Protein AF-0000000085929440 (afdb_homodimer)

Sequence (632 aa):
MLRVGVIGVGNMGYHHARVYSELAREGKVKLVGVADANFERAREVAKQFNTKPFADYRELAKEELDAVSIAVPTSLHKQVALEFIENGVSVLVEKPIAESIENAQEIIKAAEENKVTLMVGHIERFNPSVLKLKESIQEGLLGEVVSISAKRVGPMAIRIRDVGIIIDLGVHDIDVISFLFDDRVRKVYARAGSVKHPAGVEDHALIMLGFSNGKSGIVETNWLTPHKTRTLTAVGTEGIAYLDYIKQRLVIYNDEWEREAKVNRREPLRNEIEHFIDCVTNDNTPLIPGEDGLHTLKVAIKALESAKKDEIVEVDMLRVGVIGVGNMGYHHARVYSELAREGKVKLVGVADANFERAREVAKQFNTKPFADYRELAKEELDAVSIAVPTSLHKQVALEFIENGVSVLVEKPIAESIENAQEIIKAAEENKVTLMVGHIERFNPSVLKLKESIQEGLLGEVVSISAKRVGPMAIRIRDVGIIIDLGVHDIDVISFLFDDRVRKVYARAGSVKHPAGVEDHALIMLGFSNGKSGIVETNWLTPHKTRTLTAVGTEGIAYLDYIKQRLVIYNDEWEREAKVNRREPLRNEIEHFIDCVTNDNTPLIPGEDGLHTLKVAIKALESAKKDEIVEVD

pLDDT: mean 96.48, std 5.29, range [57.84, 98.94]

Nearest PDB structures (foldseek):
  7bvk-assembly2_B  TM=9.595E-01  e=1.231E-28  Acidithiobacillus ferrooxidans ATCC 23270
  3ezy-assembly1_B  TM=8.761E-01  e=7.732E-29  Thermotoga maritima
  4hkt-assembly1_D  TM=8.642E-01  e=3.785E-27  Sinorhizobium meliloti 1021
  3dty-assembly1_D  TM=8.650E-01  e=5.818E-23  Pseudomonas syringae pv. tomato
  3gfg-assembly3_F  TM=8.567E-01  e=1.897E-21  Bacillus subtilis subsp. subtilis str. 168

Solvent-accessible surface area (backbone atoms only — not comparable to full-atom values): 31438 Å² total; per-residue (Å²): 121,50,25,30,35,34,33,22,53,55,76,68,19,39,53,52,46,50,46,44,36,54,36,27,75,69,67,64,34,39,55,62,30,31,15,15,83,53,41,67,54,15,41,54,53,13,62,76,54,71,39,38,54,26,56,42,56,71,63,56,62,72,45,86,53,50,30,35,38,39,40,56,62,46,86,45,34,44,65,56,49,49,62,37,23,78,69,53,18,20,39,38,30,36,63,55,53,31,78,41,71,67,47,28,50,51,48,44,50,45,24,59,75,47,71,35,52,46,31,33,47,62,46,64,63,38,26,44,30,51,44,50,48,43,50,39,47,74,72,43,64,25,42,61,68,47,38,36,41,33,39,46,35,14,54,64,60,87,80,67,65,95,67,30,38,51,69,71,53,41,37,58,53,56,40,45,52,30,59,64,64,69,50,62,62,34,31,27,37,21,50,54,44,54,86,76,43,88,79,63,39,36,33,32,36,44,36,40,36,32,36,68,96,72,25,36,35,38,42,40,34,32,38,49,33,66,54,77,44,44,38,37,36,39,40,12,73,48,10,31,36,45,35,33,63,86,78,35,38,33,37,38,37,32,90,85,45,79,46,70,59,91,53,75,82,61,61,22,63,52,51,43,50,52,48,50,52,48,20,62,74,66,73,46,85,50,98,36,27,44,67,54,30,44,48,34,48,48,48,40,54,40,27,52,51,7,30,74,68,66,38,75,30,76,62,109,124,51,26,28,35,33,34,22,53,55,75,69,18,38,52,51,47,51,45,45,37,54,37,27,74,69,67,64,33,38,56,62,29,32,15,15,83,53,40,69,53,16,41,53,53,13,61,75,54,72,39,39,52,27,55,42,57,70,63,56,62,71,45,87,54,50,31,34,38,39,39,56,63,44,85,46,34,45,66,55,49,47,62,38,24,76,68,53,19,20,40,38,30,37,64,56,52,31,78,42,70,68,47,28,50,51,48,44,50,46,22,60,74,49,71,33,52,46,31,34,48,62,48,65,62,37,25,43,30,50,44,49,47,43,52,38,47,74,70,43,64,24,42,61,68,47,37,37,42,34,38,46,33,13,56,65,60,88,82,67,61,89,68,30,38,51,69,70,53,41,35,59,53,55,39,43,52,29,59,65,66,70,48,62,60,38,32,25,37,21,49,54,42,55,85,75,43,88,71,64,37,35,31,32,37,44,36,42,37,31,36,69,95,72,25,34,35,37,42,39,34,31,39,50,33,66,55,78,43,47,38,39,38,40,40,13,72,48,11,31,35,44,34,33,64,84,78,35,38,34,36,40,38,32,90,84,46,81,46,71,59,91,53,74,82,61,61,23,63,53,49,43,52,52,49,50,51,49,21,64,75,67,72,46,83,51,97,36,28,45,67,55,31,45,48,34,47,49,47,40,53,40,26,53,50,6,30,74,68,66,38,73,32,75,61,110

InterPro domains:
  IPR000683 Gfo/Idh/MocA-like oxidoreductase, N-terminal [PF01408] (2-122)
  IPR036291 NAD(P)-binding domain superfamily [SSF51735] (2-150)
  IPR051450 Gfo/Idh/MocA Oxidoreductases [PTHR43377] (2-311)
  IPR053561 UDP-N-acetylglucosamine 3-dehydrogenase [NF040723] (2-308)
  IPR055170 GFO/IDH/MocA-like oxidoreductase domain [PF22725] (131-240)

Structure (mmCIF, N/CA/C/O backbone):
data_AF-0000000085929440-model_v1
#
loop_
_entity.id
_entity.type
_entity.pdbx_description
1 polymer 'Gfo/Idh/MocA family oxidoreductase'
#
loop_
_atom_site.group_PDB
_atom_site.id
_atom_site.type_symbol
_atom_site.label_atom_id
_atom_site.label_alt_id
_atom_site.label_comp_id
_atom_site.label_asym_id
_atom_site.label_entity_id
_atom_site.label_seq_id
_atom_site.pdbx_PDB_ins_code
_atom_site.Cartn_x
_atom_site.Cartn_y
_atom_site.Cartn_z
_atom_site.occupancy
_atom_site.B_iso_or_equiv
_atom_site.auth_seq_id
_atom_site.auth_comp_id
_atom_site.auth_asym_id
_atom_site.auth_atom_id
_atom_site.pdbx_PDB_model_num
ATOM 1 N N . MET A 1 1 ? 4.887 38.531 26.906 1 91.81 1 MET A N 1
ATOM 2 C CA . MET A 1 1 ? 4.219 37.25 26.703 1 91.81 1 MET A CA 1
ATOM 3 C C . MET A 1 1 ? 3.334 37.312 25.469 1 91.81 1 MET A C 1
ATOM 5 O O . MET A 1 1 ? 2.615 38.281 25.25 1 91.81 1 MET A O 1
ATOM 9 N N . LEU A 1 2 ? 3.324 36.281 24.594 1 97.56 2 LEU A N 1
ATOM 10 C CA . LEU A 1 2 ? 2.592 36.312 23.328 1 97.56 2 LEU A CA 1
ATOM 11 C C . LEU A 1 2 ? 1.087 36.25 23.578 1 97.56 2 LEU A C 1
ATOM 13 O O . LEU A 1 2 ? 0.617 35.438 24.391 1 97.56 2 LEU A O 1
ATOM 17 N N . ARG A 1 3 ? 0.413 37.094 23 1 98.75 3 ARG A N 1
ATOM 18 C CA . ARG A 1 3 ? -1.045 37.125 23.047 1 98.75 3 ARG A CA 1
ATOM 19 C C . ARG A 1 3 ? -1.655 36.375 21.875 1 98.75 3 ARG A C 1
ATOM 21 O O . ARG A 1 3 ? -1.441 36.719 20.719 1 98.75 3 ARG A O 1
ATOM 28 N N . VAL A 1 4 ? -2.447 35.344 22.266 1 98.88 4 VAL A N 1
ATOM 29 C CA . VAL A 1 4 ? -2.896 34.438 21.219 1 98.88 4 VAL A CA 1
ATOM 30 C C . VAL A 1 4 ? -4.418 34.312 21.266 1 98.88 4 VAL A C 1
ATOM 32 O O . VAL A 1 4 ? -5.047 34.656 22.266 1 98.88 4 VAL A O 1
ATOM 35 N N . GLY A 1 5 ? -5.02 33.906 20.156 1 98.81 5 GLY A N 1
ATOM 36 C CA . GLY A 1 5 ? -6.441 33.625 20.031 1 98.81 5 GLY A CA 1
ATOM 37 C C . GLY A 1 5 ? -6.734 32.406 19.188 1 98.81 5 GLY A C 1
ATOM 38 O O . GLY A 1 5 ? -5.844 31.875 18.516 1 98.81 5 GLY A O 1
ATOM 39 N N . VAL A 1 6 ? -7.953 31.891 19.266 1 98.94 6 VAL A N 1
ATOM 40 C CA . VAL A 1 6 ? -8.398 30.75 18.469 1 98.94 6 VAL A CA 1
ATOM 41 C C . VAL A 1 6 ? -9.695 31.109 17.75 1 98.94 6 VAL A C 1
ATOM 43 O O . VAL A 1 6 ? -10.656 31.562 18.375 1 98.94 6 VAL A O 1
ATOM 46 N N . ILE A 1 7 ? -9.648 30.922 16.406 1 98.88 7 ILE A N 1
ATOM 47 C CA . ILE A 1 7 ? -10.828 31.188 15.602 1 98.88 7 ILE A CA 1
ATOM 48 C C . ILE A 1 7 ? -11.445 29.875 15.141 1 98.88 7 ILE A C 1
ATOM 50 O O . ILE A 1 7 ? -10.797 29.094 14.445 1 98.88 7 ILE A O 1
ATOM 54 N N . GLY A 1 8 ? -12.703 29.672 15.375 1 98.5 8 GLY A N 1
ATOM 55 C CA . GLY A 1 8 ? -13.352 28.375 15.164 1 98.5 8 GLY A CA 1
ATOM 56 C C . GLY A 1 8 ? -13.07 27.375 16.266 1 98.5 8 GLY A C 1
ATOM 57 O O . GLY A 1 8 ? -11.984 26.797 16.328 1 98.5 8 GLY A O 1
ATOM 58 N N . VAL A 1 9 ? -14.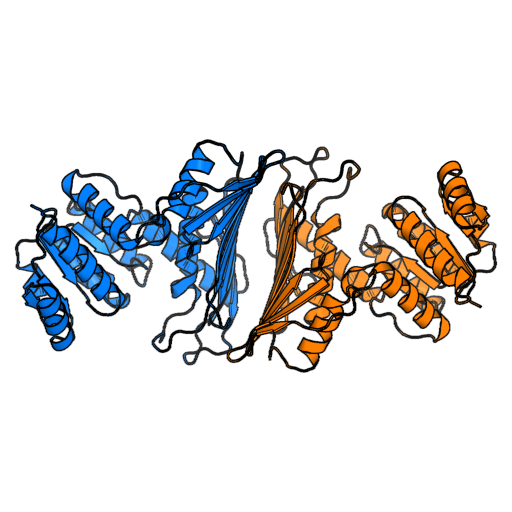094 27.109 17.156 1 98.06 9 VAL A N 1
ATOM 59 C CA . VAL A 1 9 ? -13.836 26.234 18.297 1 98.06 9 VAL A CA 1
ATOM 60 C C . VAL A 1 9 ? -14.781 25.047 18.25 1 98.06 9 VAL A C 1
ATOM 62 O O . VAL A 1 9 ? -15.359 24.656 19.266 1 98.06 9 VAL A O 1
ATOM 65 N N . GLY A 1 10 ? -14.945 24.609 16.984 1 94.38 10 GLY A N 1
ATOM 66 C CA . GLY A 1 10 ? -15.539 23.281 16.859 1 94.38 10 GLY A CA 1
ATOM 67 C C . GLY A 1 10 ? -14.656 22.172 17.422 1 94.38 10 GLY A C 1
ATOM 68 O O . GLY A 1 10 ? -14.062 22.328 18.484 1 94.38 10 GLY A O 1
ATOM 69 N N . ASN A 1 11 ? -14.547 21.062 16.766 1 91.12 11 ASN A N 1
ATOM 70 C CA . ASN A 1 11 ? -13.773 19.953 17.281 1 91.12 11 ASN A CA 1
ATOM 71 C C . ASN A 1 11 ? -12.281 20.281 17.344 1 91.12 11 ASN A C 1
ATOM 73 O O . ASN A 1 11 ? -11.695 20.312 18.438 1 91.12 11 ASN A O 1
ATOM 77 N N . MET A 1 12 ? -11.719 20.609 16.25 1 94.12 12 MET A N 1
ATOM 78 C CA . MET A 1 12 ? -10.281 20.891 16.219 1 94.12 12 MET A CA 1
ATOM 79 C C . MET A 1 12 ? -9.953 22.156 17 1 94.12 12 MET A C 1
ATOM 81 O O . MET A 1 12 ? -8.977 22.188 17.75 1 94.12 12 MET A O 1
ATOM 85 N N . GLY A 1 13 ? -10.727 23.188 16.797 1 97.88 13 GLY A N 1
ATOM 86 C CA . GLY A 1 13 ? -10.484 24.453 17.469 1 97.88 13 GLY A CA 1
ATOM 87 C C . GLY A 1 13 ? -10.562 24.344 18.984 1 97.88 13 GLY A C 1
ATOM 88 O O . GLY A 1 13 ? -9.828 25.031 19.703 1 97.88 13 GLY A O 1
ATOM 89 N N . TYR A 1 14 ? -11.445 23.484 19.438 1 98.12 14 TYR A N 1
ATOM 90 C CA . TYR A 1 14 ? -11.539 23.203 20.859 1 98.12 14 TYR A CA 1
ATOM 91 C C . TYR A 1 14 ? -10.211 22.703 21.406 1 98.12 14 TYR A C 1
ATOM 93 O O . TYR A 1 14 ? -9.75 23.156 22.469 1 98.12 14 TYR A O 1
ATOM 101 N N . HIS A 1 15 ? -9.594 21.812 20.703 1 98.44 15 HIS A N 1
ATOM 102 C CA . HIS A 1 15 ? -8.336 21.25 21.172 1 98.44 15 HIS A CA 1
ATOM 103 C C . HIS A 1 15 ? -7.207 22.266 21.094 1 98.44 15 HIS A C 1
ATOM 105 O O . HIS A 1 15 ? -6.301 22.266 21.938 1 98.44 15 HIS A O 1
ATOM 111 N N . HIS A 1 16 ? -7.273 23.141 20.094 1 98.81 16 HIS A N 1
ATOM 112 C CA . HIS A 1 16 ? -6.32 24.25 20.062 1 98.81 16 HIS A CA 1
ATOM 113 C C . HIS A 1 16 ? -6.461 25.125 21.312 1 98.81 16 HIS A C 1
ATOM 115 O O . HIS A 1 16 ? -5.469 25.438 21.969 1 98.81 16 HIS A O 1
ATOM 121 N N . ALA A 1 17 ? -7.691 25.469 21.625 1 98.81 17 ALA A N 1
ATOM 122 C CA . ALA A 1 17 ? -7.957 26.297 22.797 1 98.81 17 ALA A CA 1
ATOM 123 C C . ALA A 1 17 ? -7.484 25.609 24.078 1 98.81 17 ALA A C 1
ATOM 125 O O . ALA A 1 17 ? -6.922 26.266 24.969 1 98.81 17 ALA A O 1
ATOM 126 N N . ARG A 1 18 ? -7.707 24.312 24.125 1 98.75 18 ARG A N 1
ATOM 127 C CA . ARG A 1 18 ? -7.27 23.531 25.266 1 98.75 18 ARG A CA 1
ATOM 128 C C . ARG A 1 18 ? -5.758 23.625 25.453 1 98.75 18 ARG A C 1
ATOM 130 O O . ARG A 1 18 ? -5.277 23.922 26.547 1 98.75 18 ARG A O 1
ATOM 137 N N . VAL A 1 19 ? -5.035 23.406 24.422 1 98.75 19 VAL A N 1
ATOM 138 C CA . VAL A 1 19 ? -3.576 23.406 24.484 1 98.75 19 VAL A CA 1
ATOM 139 C C . VAL A 1 19 ? -3.078 24.812 24.844 1 98.75 19 VAL A C 1
ATOM 141 O O . VAL A 1 19 ? -2.201 24.969 25.688 1 98.75 19 VAL A O 1
ATOM 144 N N . TYR A 1 20 ? -3.654 25.875 24.234 1 98.75 20 TYR A N 1
ATOM 145 C CA . TYR A 1 20 ? -3.262 27.25 24.547 1 98.75 20 TYR A CA 1
ATOM 146 C C . TYR A 1 20 ? -3.537 27.578 26.016 1 98.75 20 TYR A C 1
ATOM 148 O O . TYR A 1 20 ? -2.773 28.297 26.641 1 98.75 20 TYR A O 1
ATOM 156 N N . SER A 1 21 ? -4.66 27.047 26.516 1 98.69 21 SER A N 1
ATOM 157 C CA . SER A 1 21 ? -4.984 27.281 27.922 1 98.69 21 SER A CA 1
ATOM 158 C C . SER A 1 21 ? -3.951 26.641 28.844 1 98.69 21 SER A C 1
ATOM 160 O O . SER A 1 21 ? -3.588 27.219 29.859 1 98.69 21 SER A O 1
ATOM 162 N N . GLU A 1 22 ? -3.535 25.453 28.484 1 98.56 22 GLU A N 1
ATOM 163 C CA . GLU A 1 22 ? -2.488 24.781 29.25 1 98.56 22 GLU A CA 1
ATOM 164 C C . GLU A 1 22 ? -1.182 25.562 29.203 1 98.56 22 GLU A C 1
ATOM 166 O O . GLU A 1 22 ? -0.521 25.734 30.234 1 98.56 22 GLU A O 1
ATOM 171 N N . LEU A 1 23 ? -0.868 26.031 28.062 1 98.44 23 LEU A N 1
ATOM 172 C CA . LEU A 1 23 ? 0.345 26.812 27.891 1 98.44 23 LEU A CA 1
ATOM 173 C C . LEU A 1 23 ? 0.244 28.141 28.656 1 98.44 23 LEU A C 1
ATOM 175 O O . LEU A 1 23 ? 1.246 28.641 29.156 1 98.44 23 LEU A O 1
ATOM 179 N N . ALA A 1 24 ? -0.914 28.688 28.703 1 98.25 24 ALA A N 1
ATOM 180 C CA . ALA A 1 24 ? -1.149 29.922 29.469 1 98.25 24 ALA A CA 1
ATOM 181 C C . ALA A 1 24 ? -0.903 29.703 30.953 1 98.25 24 ALA A C 1
ATOM 183 O O . ALA A 1 24 ? -0.294 30.531 31.609 1 98.25 24 ALA A O 1
ATOM 184 N N . ARG A 1 25 ? -1.337 28.578 31.391 1 97.75 25 ARG A N 1
ATOM 185 C CA . ARG A 1 25 ? -1.133 28.25 32.781 1 97.75 25 ARG A CA 1
ATOM 186 C C . ARG A 1 25 ? 0.35 28.062 33.094 1 97.75 25 ARG A C 1
ATOM 188 O O . ARG A 1 25 ? 0.786 28.281 34.25 1 97.75 25 ARG A O 1
ATOM 195 N N . GLU A 1 26 ? 1.008 27.688 32.094 1 97.56 26 GLU A N 1
ATOM 196 C CA . GLU A 1 26 ? 2.447 27.484 32.219 1 97.56 26 GLU A CA 1
ATOM 197 C C . GLU A 1 26 ? 3.203 28.797 32.062 1 97.56 26 GLU A C 1
ATOM 199 O O . GLU A 1 26 ? 4.434 28.828 32.125 1 97.56 26 GLU A O 1
ATOM 204 N N . GLY A 1 27 ? 2.559 29.859 31.734 1 97 27 GLY A N 1
ATOM 205 C CA . GLY A 1 27 ? 3.148 31.188 31.609 1 97 27 GLY A CA 1
ATOM 206 C C . GLY A 1 27 ? 3.812 31.422 30.266 1 97 27 GLY A C 1
ATOM 207 O O . GLY A 1 27 ? 4.648 32.312 30.125 1 97 27 GLY A O 1
ATOM 208 N N . LYS A 1 28 ? 3.402 30.641 29.266 1 97.25 28 LYS A N 1
ATOM 209 C CA . LYS A 1 28 ? 4.09 30.703 27.984 1 97.25 28 LYS A CA 1
ATOM 210 C C . LYS A 1 28 ? 3.367 31.641 27.016 1 97.25 28 LYS A C 1
ATOM 212 O O . LYS A 1 28 ? 3.986 32.219 26.125 1 97.25 28 LYS A O 1
ATOM 217 N N . VAL A 1 29 ? 2.047 31.75 27.234 1 98.5 29 VAL A N 1
ATOM 218 C CA . VAL A 1 29 ? 1.238 32.625 26.375 1 98.5 29 VAL A CA 1
ATOM 219 C C . VAL A 1 29 ? 0.084 33.219 27.188 1 98.5 29 VAL A C 1
ATOM 221 O O . VAL A 1 29 ? -0.116 32.844 28.359 1 98.5 29 VAL A O 1
ATOM 224 N N . LYS A 1 30 ? -0.557 34.156 26.625 1 98.5 30 LYS A N 1
ATOM 225 C CA . LYS A 1 30 ? -1.846 34.656 27.125 1 98.5 30 LYS A CA 1
ATOM 226 C C . LYS A 1 30 ? -2.959 34.375 26.109 1 98.5 30 LYS A C 1
ATOM 228 O O . LYS A 1 30 ? -2.928 34.875 24.984 1 98.5 30 LYS A O 1
ATOM 233 N N . LEU A 1 31 ? -3.869 33.531 26.516 1 98.75 31 LEU A N 1
ATOM 234 C CA . LEU A 1 31 ? -5.035 33.25 25.672 1 98.75 31 LEU A CA 1
ATOM 235 C C . LEU A 1 31 ? -6.062 34.375 25.812 1 98.75 31 LEU A C 1
ATOM 237 O O . LEU A 1 31 ? -6.785 34.438 26.812 1 98.75 31 LEU A O 1
ATOM 241 N N . VAL A 1 32 ? -6.141 35.219 24.797 1 98.56 32 VAL A N 1
ATOM 242 C CA . VAL A 1 32 ? -6.906 36.469 24.875 1 98.56 32 VAL A CA 1
ATOM 243 C C . VAL A 1 32 ? -8.391 36.156 24.656 1 98.56 32 VAL A C 1
ATOM 245 O O . VAL A 1 32 ? -9.25 36.812 25.234 1 98.56 32 VAL A O 1
ATOM 248 N N . GLY A 1 33 ? -8.617 35.219 23.719 1 98.62 33 GLY A N 1
ATOM 249 C CA . GLY A 1 33 ? -10.016 34.906 23.453 1 98.62 33 GLY A CA 1
ATOM 250 C C . GLY A 1 33 ? -10.195 33.844 22.391 1 98.62 33 GLY A C 1
ATOM 251 O O . GLY A 1 33 ? -9.227 33.406 21.75 1 98.62 33 GLY A O 1
ATOM 252 N N . VAL A 1 34 ? -11.43 33.344 22.312 1 98.88 34 VAL A N 1
ATOM 253 C CA . VAL A 1 34 ? -11.852 32.406 21.281 1 98.88 34 VAL A CA 1
ATOM 254 C C . VAL A 1 34 ? -13.078 32.969 20.562 1 98.88 34 VAL A C 1
ATOM 256 O O . VAL A 1 34 ? -13.93 33.625 21.172 1 98.88 34 VAL A O 1
ATOM 259 N N . ALA A 1 35 ? -13.102 32.719 19.266 1 98.81 35 ALA A N 1
ATOM 260 C CA . ALA A 1 35 ? -14.227 33.188 18.453 1 98.81 35 ALA A CA 1
ATOM 261 C C . ALA A 1 35 ? -14.891 32.031 17.719 1 98.81 35 ALA A C 1
ATOM 263 O O . ALA A 1 35 ? -14.203 31.141 17.219 1 98.81 35 ALA A O 1
ATOM 264 N N . ASP A 1 36 ? -16.172 32.031 17.656 1 98.44 36 ASP A N 1
ATOM 265 C CA . ASP A 1 36 ? -16.953 31.094 16.859 1 98.44 36 ASP A CA 1
ATOM 266 C C . ASP A 1 36 ? -18.266 31.734 16.391 1 98.44 36 ASP A C 1
ATOM 268 O O . ASP A 1 36 ? -18.875 32.531 17.125 1 98.44 36 ASP A O 1
ATOM 272 N N . ALA A 1 37 ? -18.625 31.328 15.148 1 97 37 ALA A N 1
ATOM 273 C CA . ALA A 1 37 ? -19.891 31.844 14.633 1 97 37 ALA A CA 1
ATOM 274 C C . ALA A 1 37 ? -21.062 31.422 15.508 1 97 37 ALA A C 1
ATOM 276 O O . ALA A 1 37 ? -22.062 32.125 15.602 1 97 37 ALA A O 1
ATOM 277 N N . ASN A 1 38 ? -20.969 30.25 16.062 1 97.75 38 ASN A N 1
ATOM 278 C CA . ASN A 1 38 ? -21.875 29.844 17.125 1 97.75 38 ASN A CA 1
ATOM 279 C C . ASN A 1 38 ? -21.422 30.391 18.484 1 97.75 38 ASN A C 1
ATOM 281 O O . ASN A 1 38 ? -20.641 29.75 19.188 1 97.75 38 ASN A O 1
ATOM 285 N N . PHE A 1 39 ? -22.016 31.453 18.875 1 97.88 39 PHE A N 1
ATOM 286 C CA . PHE A 1 39 ? -21.547 32.156 20.047 1 97.88 39 PHE A CA 1
ATOM 287 C C . PHE A 1 39 ? -21.688 31.281 21.297 1 97.88 39 PHE A C 1
ATOM 289 O O . PHE A 1 39 ? -20.859 31.359 22.203 1 97.88 39 PHE A O 1
ATOM 296 N N . GLU A 1 40 ? -22.719 30.484 21.328 1 98.19 40 GLU A N 1
ATOM 297 C CA . GLU A 1 40 ? -22.875 29.594 22.469 1 98.19 40 GLU A CA 1
ATOM 298 C C . GLU A 1 40 ? -21.688 28.656 22.625 1 98.19 40 GLU A C 1
ATOM 300 O O . GLU A 1 40 ? -21.234 28.391 23.734 1 98.19 40 GLU A O 1
ATOM 305 N N . ARG A 1 41 ? -21.219 28.203 21.516 1 98 41 ARG A N 1
ATOM 306 C CA . ARG A 1 41 ? -20.031 27.359 21.531 1 98 41 ARG A CA 1
ATOM 307 C C . ARG A 1 41 ? -18.812 28.141 22.016 1 98 41 ARG A C 1
ATOM 309 O O . ARG A 1 41 ? -18.031 27.625 22.828 1 98 41 ARG A O 1
ATOM 316 N N . ALA A 1 42 ? -18.672 29.328 21.531 1 98.5 42 ALA A N 1
ATOM 317 C CA . ALA A 1 42 ? -17.562 30.172 21.953 1 98.5 42 ALA A CA 1
ATOM 318 C C . ALA A 1 42 ? -17.609 30.422 23.453 1 98.5 42 ALA A C 1
ATOM 320 O O . ALA A 1 42 ? -16.578 30.375 24.141 1 98.5 42 ALA A O 1
ATOM 321 N N . ARG A 1 43 ? -18.781 30.656 23.953 1 98.5 43 ARG A N 1
ATOM 322 C CA . ARG A 1 43 ? -18.969 30.922 25.375 1 98.5 43 ARG A CA 1
ATOM 323 C C . ARG A 1 43 ? -18.594 29.703 26.219 1 98.5 43 ARG A C 1
ATOM 325 O O . ARG A 1 43 ? -17.953 29.844 27.25 1 98.5 43 ARG A O 1
ATOM 332 N N . GLU A 1 44 ? -19.062 28.609 25.797 1 98.5 44 GLU A N 1
ATOM 333 C CA . GLU A 1 44 ? -18.781 27.375 26.531 1 98.5 44 GLU A CA 1
ATOM 334 C C . GLU A 1 44 ? -17.281 27.109 26.609 1 98.5 44 GLU A C 1
ATOM 336 O O . GLU A 1 44 ? -16.75 26.797 27.672 1 98.5 44 GLU A O 1
ATOM 341 N N . VAL A 1 45 ? -16.641 27.219 25.5 1 98.62 45 VAL A N 1
ATOM 342 C CA . VAL A 1 45 ? -15.211 26.969 25.406 1 98.62 45 VAL A CA 1
ATOM 343 C C . VAL A 1 45 ? -14.445 28.016 26.219 1 98.62 45 VAL A C 1
ATOM 345 O O . VAL A 1 45 ? -13.5 27.688 26.938 1 98.62 45 VAL A O 1
ATOM 348 N N . ALA A 1 46 ? -14.852 29.25 26.094 1 98.62 46 ALA A N 1
ATOM 349 C CA . ALA A 1 46 ? -14.211 30.344 26.812 1 98.62 46 ALA A CA 1
ATOM 350 C C . ALA A 1 46 ? -14.312 30.141 28.328 1 98.62 46 ALA A C 1
ATOM 352 O O . ALA A 1 46 ? -13.359 30.406 29.062 1 98.62 46 ALA A O 1
ATOM 353 N N . LYS A 1 47 ? -15.477 29.734 28.719 1 98.44 47 LYS A N 1
ATOM 354 C CA . LYS A 1 47 ? -15.695 29.469 30.141 1 98.44 47 LYS A CA 1
ATOM 355 C C . LYS A 1 47 ? -14.781 28.359 30.641 1 98.44 47 LYS A C 1
ATOM 357 O O . LYS A 1 47 ? -14.18 28.469 31.719 1 98.44 47 LYS A O 1
ATOM 362 N N . GLN A 1 48 ? -14.719 27.359 29.906 1 98.38 48 GLN A N 1
ATOM 363 C CA . GLN A 1 48 ? -13.93 26.188 30.266 1 98.38 48 GLN A CA 1
ATOM 364 C C . GLN A 1 48 ? -12.453 26.531 30.391 1 98.38 48 GLN A C 1
ATOM 366 O O . GLN A 1 48 ? -11.75 25.984 31.25 1 98.38 48 GLN A O 1
ATOM 371 N N . PHE A 1 49 ? -11.961 27.484 29.562 1 98.38 49 PHE A N 1
ATOM 372 C CA . PHE A 1 49 ? -10.523 27.719 29.5 1 98.38 49 PHE A CA 1
ATOM 373 C C . PHE A 1 49 ? -10.18 29.109 30.016 1 98.38 49 PHE A C 1
ATOM 375 O O . PHE A 1 49 ? -9.062 29.594 29.812 1 98.38 49 PHE A O 1
ATOM 382 N N . ASN A 1 50 ? -11.133 29.734 30.641 1 96.88 50 ASN A N 1
ATOM 383 C CA . ASN A 1 50 ? -10.969 31.016 31.328 1 96.88 50 ASN A CA 1
ATOM 384 C C . ASN A 1 50 ? -10.43 32.094 30.391 1 96.88 50 ASN A C 1
ATOM 386 O O . ASN A 1 50 ? -9.391 32.688 30.656 1 96.88 50 ASN A O 1
ATOM 390 N N . THR A 1 51 ? -11.117 32.344 29.344 1 98.38 51 THR A N 1
ATOM 391 C CA . THR A 1 51 ? -10.797 33.375 28.375 1 98.38 51 THR A CA 1
ATOM 392 C C . THR A 1 51 ? -12.062 34.062 27.891 1 98.38 51 THR A C 1
ATOM 394 O O . THR A 1 51 ? -13.125 33.938 28.5 1 98.38 51 THR A O 1
ATOM 397 N N . LYS A 1 52 ? -11.992 34.938 26.875 1 98.5 52 LYS A N 1
ATOM 398 C CA . LYS A 1 52 ? -13.125 35.75 26.422 1 98.5 52 LYS A CA 1
ATOM 399 C C . LYS A 1 52 ? -13.742 35.156 25.156 1 98.5 52 LYS A C 1
ATOM 401 O O . LYS A 1 52 ? -13.031 34.781 24.234 1 98.5 52 LYS A O 1
ATOM 406 N N . PRO A 1 53 ? -15.094 35 25.172 1 98.62 53 PRO A N 1
ATOM 407 C CA . PRO A 1 53 ? -15.773 34.562 23.953 1 98.62 53 PRO A CA 1
ATOM 408 C C . PRO A 1 53 ? -16.094 35.719 23.016 1 98.62 53 PRO A C 1
ATOM 410 O O . PRO A 1 53 ? -16.406 36.812 23.469 1 98.62 53 PRO A O 1
ATOM 413 N N . PHE A 1 54 ? -15.969 35.5 21.75 1 98.62 54 PHE A N 1
ATOM 414 C CA . PHE A 1 54 ? -16.359 36.469 20.734 1 98.62 54 PHE A CA 1
ATOM 415 C C . PHE A 1 54 ? -17.312 35.812 19.719 1 98.62 54 PHE A C 1
ATOM 417 O O . PHE A 1 54 ? -17.109 34.688 19.312 1 98.62 54 PHE A O 1
ATOM 424 N N . ALA A 1 55 ? -18.328 36.469 19.266 1 97.69 55 ALA A N 1
ATOM 425 C CA . ALA A 1 55 ? -19.281 36 18.266 1 97.69 55 ALA A CA 1
ATOM 426 C C . ALA A 1 55 ? -18.75 36.188 16.859 1 97.69 55 ALA A C 1
ATOM 428 O O . ALA A 1 55 ? -19.172 35.531 15.922 1 97.69 55 ALA A O 1
ATOM 429 N N . ASP A 1 56 ? -17.922 37.156 16.828 1 97.81 56 ASP A N 1
ATOM 430 C CA . ASP A 1 56 ? -17.312 37.531 15.562 1 97.81 56 ASP A CA 1
ATOM 431 C C . ASP A 1 56 ? -15.797 37.656 15.703 1 97.81 56 ASP A C 1
ATOM 433 O O . ASP A 1 56 ? -15.297 38.344 16.594 1 97.81 56 ASP A O 1
ATOM 437 N N . TYR A 1 57 ? -15.047 36.938 14.797 1 98.25 57 TYR A N 1
ATOM 438 C CA . TYR A 1 57 ? -13.586 36.938 14.875 1 98.25 57 TYR A CA 1
ATOM 439 C C . TYR A 1 57 ? -13.031 38.344 14.641 1 98.25 57 TYR A C 1
ATOM 441 O O . TYR A 1 57 ? -11.938 38.688 15.102 1 98.25 57 TYR A O 1
ATOM 449 N N . ARG A 1 58 ? -13.727 39.219 13.938 1 97.81 58 ARG A N 1
ATOM 450 C CA . ARG A 1 58 ? -13.281 40.594 13.672 1 97.81 58 ARG A CA 1
ATOM 451 C C . ARG A 1 58 ? -13.203 41.406 14.969 1 97.81 58 ARG A C 1
ATOM 453 O O . ARG A 1 58 ? -12.406 42.344 15.078 1 97.81 58 ARG A O 1
ATOM 460 N N . GLU A 1 59 ? -14.102 41.062 15.883 1 97.75 59 GLU A N 1
ATOM 461 C CA . GLU A 1 59 ? -14.016 41.688 17.188 1 97.75 59 GLU A CA 1
ATOM 462 C C . GLU A 1 59 ? -12.766 41.25 17.938 1 97.75 59 GLU A C 1
ATOM 464 O O . GLU A 1 59 ? -12.133 42.031 18.641 1 97.75 59 GLU A O 1
ATOM 469 N N . LEU A 1 60 ? -12.484 39.969 17.875 1 97.75 60 LEU A N 1
ATOM 470 C CA . LEU A 1 60 ? -11.25 39.438 18.453 1 97.75 60 LEU A CA 1
ATOM 471 C C . LEU A 1 60 ? -10.031 40.062 17.781 1 97.75 60 LEU A C 1
ATOM 473 O O . LEU A 1 60 ? -9.016 40.312 18.438 1 97.75 60 LEU A O 1
ATOM 477 N N . ALA A 1 61 ? -10.125 40.344 16.484 1 97.38 61 ALA A N 1
ATOM 478 C CA . ALA A 1 61 ? -9.016 40.906 15.727 1 97.38 61 ALA A CA 1
ATOM 479 C C . ALA A 1 61 ? -8.672 42.312 16.219 1 97.38 61 ALA A C 1
ATOM 481 O O . ALA A 1 61 ? -7.574 42.812 15.977 1 97.38 61 ALA A O 1
ATOM 482 N N . LYS A 1 62 ? -9.641 42.969 16.922 1 96.81 62 LYS A N 1
ATOM 483 C CA . LYS A 1 62 ? -9.422 44.312 17.453 1 96.81 62 LYS A CA 1
ATOM 484 C C . LYS A 1 62 ? -8.57 44.281 18.719 1 96.81 62 LYS A C 1
ATOM 486 O O . LYS A 1 62 ? -8.039 45.312 19.156 1 96.81 62 LYS A O 1
ATOM 491 N N . GLU A 1 63 ? -8.539 43.094 19.234 1 96.56 63 GLU A N 1
ATOM 492 C CA . GLU A 1 63 ? -7.672 42.938 20.406 1 96.56 63 GLU A CA 1
ATOM 493 C C . GLU A 1 63 ? -6.199 42.938 20 1 96.56 63 GLU A C 1
ATOM 495 O O . GLU A 1 63 ? -5.875 42.75 18.828 1 96.56 63 GLU A O 1
ATOM 500 N N . GLU A 1 64 ? -5.375 43.25 20.891 1 95.88 64 GLU A N 1
ATOM 501 C CA . GLU A 1 64 ? -3.941 43.125 20.641 1 95.88 64 GLU A CA 1
ATOM 502 C C . GLU A 1 64 ? -3.514 41.656 20.625 1 95.88 64 GLU A C 1
ATOM 504 O O . GLU A 1 64 ? -3.404 41.031 21.672 1 95.88 64 GLU A O 1
ATOM 509 N N . LEU A 1 65 ? -3.248 41.125 19.453 1 98.5 65 LEU A N 1
ATOM 510 C CA . LEU A 1 65 ? -2.859 39.75 19.281 1 98.5 65 LEU A CA 1
ATOM 511 C C . LEU A 1 65 ? -1.515 39.625 18.578 1 98.5 65 LEU A C 1
ATOM 513 O O . LEU A 1 65 ? -1.208 40.438 17.688 1 98.5 65 LEU A O 1
ATOM 517 N N . ASP A 1 66 ? -0.747 38.656 18.969 1 98.62 66 ASP A N 1
ATOM 518 C CA . ASP A 1 66 ? 0.504 38.344 18.297 1 98.62 66 ASP A CA 1
ATOM 519 C C . ASP A 1 66 ? 0.321 37.156 17.328 1 98.62 66 ASP A C 1
ATOM 521 O O . ASP A 1 66 ? 1.022 37.094 16.312 1 98.62 66 ASP A O 1
ATOM 525 N N . ALA A 1 67 ? -0.607 36.25 17.656 1 98.81 67 ALA A N 1
ATOM 526 C CA . ALA A 1 67 ? -0.793 35.062 16.875 1 98.81 67 ALA A CA 1
ATOM 527 C C . ALA A 1 67 ? -2.197 34.469 17.062 1 98.81 67 ALA A C 1
ATOM 529 O O . ALA A 1 67 ? -2.82 34.688 18.109 1 98.81 67 ALA A O 1
ATOM 530 N N . VAL A 1 68 ? -2.65 33.75 16.031 1 98.88 68 VAL A N 1
ATOM 531 C CA . VAL A 1 68 ? -3.947 33.094 16.156 1 98.88 68 VAL A CA 1
ATOM 532 C C . VAL A 1 68 ? -3.898 31.719 15.492 1 98.88 68 VAL A C 1
ATOM 534 O O . VAL A 1 68 ? -3.137 31.516 14.547 1 98.88 68 VAL A O 1
ATOM 537 N N . SER A 1 69 ? -4.664 30.781 16.016 1 98.88 69 SER A N 1
ATOM 538 C CA . SER A 1 69 ? -5.008 29.547 15.328 1 98.88 69 SER A CA 1
ATOM 539 C C . SER A 1 69 ? -6.359 29.656 14.625 1 98.88 69 SER A C 1
ATOM 541 O O . SER A 1 69 ? -7.324 30.172 15.203 1 98.88 69 SER A O 1
ATOM 543 N N . ILE A 1 70 ? -6.363 29.25 13.406 1 98.88 70 ILE A N 1
ATOM 544 C CA . ILE A 1 70 ? -7.582 29.297 12.609 1 98.88 70 ILE A CA 1
ATOM 545 C C . ILE A 1 70 ? -8.055 27.875 12.297 1 98.88 70 ILE A C 1
ATOM 547 O O . ILE A 1 70 ? -7.387 27.141 11.562 1 98.88 70 ILE A O 1
ATOM 551 N N . ALA A 1 71 ? -9.211 27.484 12.828 1 98.25 71 ALA A N 1
ATOM 552 C CA . ALA A 1 71 ? -9.789 26.156 12.648 1 98.25 71 ALA A CA 1
ATOM 553 C C . ALA A 1 71 ? -11.25 26.25 12.234 1 98.25 71 ALA A C 1
ATOM 555 O O . ALA A 1 71 ? -12.102 25.547 12.797 1 98.25 71 ALA A O 1
ATOM 556 N N . VAL A 1 72 ? -11.578 27.156 11.359 1 97.5 72 VAL A N 1
ATOM 557 C CA . VAL A 1 72 ? -12.898 27.312 10.75 1 97.5 72 VAL A CA 1
ATOM 558 C C . VAL A 1 72 ? -13.016 26.422 9.523 1 97.5 72 VAL A C 1
ATOM 560 O O . VAL A 1 72 ? -12.047 25.766 9.125 1 97.5 72 VAL A O 1
ATOM 563 N N . PRO A 1 73 ? -14.219 26.297 8.953 1 94.5 73 PRO A N 1
ATOM 564 C CA . PRO A 1 73 ? -14.312 25.547 7.691 1 94.5 73 PRO A CA 1
ATOM 565 C C . PRO A 1 73 ? -13.359 26.078 6.621 1 94.5 73 PRO A C 1
ATOM 567 O O . PRO A 1 73 ? -13.141 27.281 6.523 1 94.5 73 PRO A O 1
ATOM 570 N N . THR A 1 74 ? -12.93 25.188 5.84 1 95.69 74 THR A N 1
ATOM 571 C CA . THR A 1 74 ? -11.852 25.5 4.898 1 95.69 74 THR A CA 1
ATOM 572 C C . THR A 1 74 ? -12.25 26.641 3.982 1 95.69 74 THR A C 1
ATOM 574 O O . THR A 1 74 ? -11.398 27.469 3.607 1 95.69 74 THR A O 1
ATOM 577 N N . SER A 1 75 ? -13.477 26.75 3.625 1 95.44 75 SER A N 1
ATOM 578 C CA . SER A 1 75 ? -13.953 27.781 2.711 1 95.44 75 SER A CA 1
ATOM 579 C C . SER A 1 75 ? -13.758 29.172 3.297 1 95.44 75 SER A C 1
ATOM 581 O O . SER A 1 75 ? -13.781 30.156 2.568 1 95.44 75 SER A O 1
ATOM 583 N N . LEU A 1 76 ? -13.5 29.234 4.598 1 97.69 76 LEU A N 1
ATOM 584 C CA . LEU A 1 76 ? -13.383 30.516 5.273 1 97.69 76 LEU A CA 1
ATOM 585 C C . LEU A 1 76 ? -11.922 30.828 5.617 1 97.69 76 LEU A C 1
ATOM 587 O O . LEU A 1 76 ? -11.609 31.891 6.133 1 97.69 76 LEU A O 1
ATOM 591 N N . HIS A 1 77 ? -11.031 29.922 5.332 1 98.62 77 HIS A N 1
ATOM 592 C CA . HIS A 1 77 ? -9.633 30.062 5.742 1 98.62 77 HIS A CA 1
ATOM 593 C C . HIS A 1 77 ? -9.023 31.344 5.211 1 98.62 77 HIS A C 1
ATOM 595 O O . HIS A 1 77 ? -8.422 32.125 5.965 1 98.62 77 HIS A O 1
ATOM 601 N N . LYS A 1 78 ? -9.25 31.578 3.943 1 98.69 78 LYS A N 1
ATOM 602 C CA . LYS A 1 78 ? -8.625 32.75 3.342 1 98.69 78 LYS A CA 1
ATOM 603 C C . LYS A 1 78 ? -9.125 34.031 3.992 1 98.69 78 LYS A C 1
ATOM 605 O O . LYS A 1 78 ? -8.328 34.875 4.438 1 98.69 78 LYS A O 1
ATOM 610 N N . GLN A 1 79 ? -10.422 34.156 4.035 1 98.62 79 GLN A N 1
ATOM 611 C CA . GLN A 1 79 ? -11.047 35.344 4.574 1 98.62 79 GLN A CA 1
ATOM 612 C C . GLN A 1 79 ? -10.578 35.625 5.996 1 98.62 79 GLN A C 1
ATOM 614 O O . GLN A 1 79 ? -10.188 36.75 6.32 1 98.62 79 GLN A O 1
ATOM 619 N N . VAL A 1 80 ? -10.562 34.656 6.812 1 98.81 80 VAL A N 1
ATOM 620 C CA . VAL A 1 80 ? -10.211 34.781 8.219 1 98.81 80 VAL A CA 1
ATOM 621 C C . VAL A 1 80 ? -8.711 35.031 8.344 1 98.81 80 VAL A C 1
ATOM 623 O O . VAL A 1 80 ? -8.289 35.938 9.094 1 98.81 80 VAL A O 1
ATOM 626 N N . ALA A 1 81 ? -7.926 34.312 7.629 1 98.88 81 ALA A N 1
ATOM 627 C CA . ALA A 1 81 ? -6.477 34.438 7.707 1 98.88 81 ALA A CA 1
ATOM 628 C C . ALA A 1 81 ? -6.051 35.875 7.305 1 98.88 81 ALA A C 1
ATOM 630 O O . ALA A 1 81 ? -5.227 36.469 7.98 1 98.88 81 ALA A O 1
ATOM 631 N N . LEU A 1 82 ? -6.602 36.375 6.238 1 98.75 82 LEU A N 1
ATOM 632 C CA . LEU A 1 82 ? -6.211 37.688 5.73 1 98.75 82 LEU A CA 1
ATOM 633 C C . LEU A 1 82 ? -6.547 38.781 6.734 1 98.75 82 LEU A C 1
ATOM 635 O O . LEU A 1 82 ? -5.797 39.75 6.875 1 98.75 82 LEU A O 1
ATOM 639 N N . GLU A 1 83 ? -7.691 38.625 7.438 1 98.62 83 GLU A N 1
ATOM 640 C CA . GLU A 1 83 ? -8.086 39.594 8.453 1 98.62 83 GLU A CA 1
ATOM 641 C C . GLU A 1 83 ? -6.988 39.781 9.5 1 98.62 83 GLU A C 1
ATOM 643 O O . GLU A 1 83 ? -6.672 40.906 9.891 1 98.62 83 GLU A O 1
ATOM 648 N N . PHE A 1 84 ? -6.367 38.719 9.906 1 98.81 84 PHE A N 1
ATOM 649 C CA . PHE A 1 84 ? -5.363 38.781 10.961 1 98.81 84 PHE A CA 1
ATOM 650 C C . PHE A 1 84 ? -3.992 39.125 10.398 1 98.81 84 PHE A C 1
ATOM 652 O O . PHE A 1 84 ? -3.268 39.938 10.961 1 98.81 84 PHE A O 1
ATOM 659 N N . ILE A 1 85 ? -3.65 38.562 9.258 1 98.75 85 ILE A N 1
ATOM 660 C CA . ILE A 1 85 ? -2.348 38.781 8.633 1 98.75 85 ILE A CA 1
ATOM 661 C C . ILE A 1 85 ? -2.172 40.281 8.328 1 98.75 85 ILE A C 1
ATOM 663 O O . ILE A 1 85 ? -1.122 40.844 8.617 1 98.75 85 ILE A O 1
ATOM 667 N N . GLU A 1 86 ? -3.178 40.875 7.801 1 97.88 86 GLU A N 1
ATOM 668 C CA . GLU A 1 86 ? -3.117 42.281 7.406 1 97.88 86 GLU A CA 1
ATOM 669 C C . GLU A 1 86 ? -2.975 43.188 8.625 1 97.88 86 GLU A C 1
ATOM 671 O O . GLU A 1 86 ? -2.576 44.344 8.5 1 97.88 86 GLU A O 1
ATOM 676 N N . ASN A 1 87 ? -3.277 42.656 9.789 1 97.56 87 ASN A N 1
ATOM 677 C CA . ASN A 1 87 ? -3.119 43.406 11.039 1 97.56 87 ASN A CA 1
ATOM 678 C C . ASN A 1 87 ? -1.824 43.031 11.758 1 97.56 87 ASN A C 1
ATOM 680 O O . ASN A 1 87 ? -1.652 43.312 12.938 1 97.56 87 ASN A O 1
ATOM 684 N N . GLY A 1 88 ? -0.979 42.312 11.055 1 98.06 88 GLY A N 1
ATOM 685 C CA . GLY A 1 88 ? 0.342 42 11.57 1 98.06 88 GLY A CA 1
ATOM 686 C C . GLY A 1 88 ? 0.338 40.812 12.531 1 98.06 88 GLY A C 1
ATOM 687 O O . GLY A 1 88 ? 1.264 40.656 13.336 1 98.06 88 GLY A O 1
ATOM 688 N N . VAL A 1 89 ? -0.692 40 12.539 1 98.75 89 VAL A N 1
ATOM 689 C CA . VAL A 1 89 ? -0.839 38.875 13.453 1 98.75 89 VAL A CA 1
ATOM 690 C C . VAL A 1 89 ? -0.396 37.594 12.766 1 98.75 89 VAL A C 1
ATOM 692 O O . VAL A 1 89 ? -0.787 37.344 11.625 1 98.75 89 VAL A O 1
ATOM 695 N N . SER A 1 90 ? 0.457 36.75 13.383 1 98.88 90 SER A N 1
ATOM 696 C CA . SER A 1 90 ? 0.894 35.469 12.852 1 98.88 90 SER A CA 1
ATOM 697 C C . SER A 1 90 ? -0.233 34.438 12.898 1 98.88 90 SER A C 1
ATOM 699 O O . SER A 1 90 ? -1.108 34.5 13.766 1 98.88 90 SER A O 1
ATOM 701 N N . VAL A 1 91 ? -0.144 33.469 11.945 1 98.88 91 VAL A N 1
ATOM 702 C CA . VAL A 1 91 ? -1.312 32.625 11.758 1 98.88 91 VAL A CA 1
ATOM 703 C C . VAL A 1 91 ? -0.877 31.156 11.672 1 98.88 91 VAL A C 1
ATOM 705 O O . VAL A 1 91 ? 0.044 30.828 10.922 1 98.88 91 VAL A O 1
ATOM 708 N N . LEU A 1 92 ? -1.487 30.281 12.461 1 98.94 92 LEU A N 1
ATOM 709 C CA . LEU A 1 92 ? -1.554 28.844 12.273 1 98.94 92 LEU A CA 1
ATOM 710 C C . LEU A 1 92 ? -2.908 28.438 11.711 1 98.94 92 LEU A C 1
ATOM 712 O O . LEU A 1 92 ? -3.922 28.484 12.406 1 98.94 92 LEU A O 1
ATOM 716 N N . VAL A 1 93 ? -2.93 28.047 10.477 1 98.88 93 VAL A N 1
ATOM 717 C CA . VAL A 1 93 ? -4.184 27.672 9.836 1 98.88 93 VAL A CA 1
ATOM 718 C C . VAL A 1 93 ? -4.273 26.156 9.711 1 98.88 93 VAL A C 1
ATOM 720 O O . VAL A 1 93 ? -3.311 25.5 9.297 1 98.88 93 VAL A O 1
ATOM 723 N N . GLU A 1 94 ? -5.355 25.594 10.102 1 98.12 94 GLU A N 1
ATOM 724 C CA . GLU A 1 94 ? -5.555 24.156 9.984 1 98.12 94 GLU A CA 1
ATOM 725 C C . GLU A 1 94 ? -5.508 23.703 8.531 1 98.12 94 GLU A C 1
ATOM 727 O O . GLU A 1 94 ? -5.781 24.5 7.621 1 98.12 94 GLU A O 1
ATOM 732 N N . LYS A 1 95 ? -5.215 22.5 8.344 1 97.75 95 LYS A N 1
ATOM 733 C CA . LYS A 1 95 ? -5.168 21.938 6.996 1 97.75 95 LYS A CA 1
ATOM 734 C C . LYS A 1 95 ? -6.574 21.656 6.473 1 97.75 95 LYS A C 1
ATOM 736 O O . LYS A 1 95 ? -7.477 21.344 7.25 1 97.75 95 LYS A O 1
ATOM 741 N N . PRO A 1 96 ? -6.816 21.719 5.23 1 97.25 96 PRO A N 1
ATOM 742 C CA . PRO A 1 96 ? -5.871 22.266 4.254 1 97.25 96 PRO A CA 1
ATOM 743 C C . PRO A 1 96 ? -5.75 23.781 4.34 1 97.25 96 PRO A C 1
ATOM 745 O O . PRO A 1 96 ? -6.633 24.453 4.891 1 97.25 96 PRO A O 1
ATOM 748 N N . ILE A 1 97 ? -4.691 24.359 3.785 1 98.56 97 ILE A N 1
ATOM 749 C CA . ILE A 1 97 ? -4.375 25.781 3.928 1 98.56 97 ILE A CA 1
ATOM 750 C C . ILE A 1 97 ? -5.523 26.625 3.383 1 98.56 97 ILE A C 1
ATOM 752 O O . ILE A 1 97 ? -5.824 27.688 3.916 1 98.56 97 ILE A O 1
ATOM 756 N N . ALA A 1 98 ? -6.152 26.156 2.328 1 98.06 98 ALA A N 1
ATOM 757 C CA . ALA A 1 98 ? -7.27 26.828 1.676 1 98.06 98 ALA A CA 1
ATOM 758 C C . ALA A 1 98 ? -8.094 25.859 0.841 1 98.06 98 ALA A C 1
ATOM 760 O O . ALA A 1 98 ? -7.75 24.672 0.74 1 98.06 98 ALA A O 1
ATOM 761 N N . GLU A 1 99 ? -9.195 26.328 0.323 1 95.69 99 GLU A N 1
ATOM 762 C CA . GLU A 1 99 ? -10.07 25.484 -0.473 1 95.69 99 GLU A CA 1
ATOM 763 C C . GLU A 1 99 ? -9.602 25.406 -1.925 1 95.69 99 GLU A C 1
ATOM 765 O O . GLU A 1 99 ? -10.039 24.531 -2.68 1 95.69 99 GLU A O 1
ATOM 770 N N . SER A 1 100 ? -8.703 26.344 -2.309 1 97.19 100 SER A N 1
ATOM 771 C CA . SER A 1 100 ? -8.156 26.344 -3.664 1 97.19 100 SER A CA 1
ATOM 772 C C . SER A 1 100 ? -6.688 26.75 -3.668 1 97.19 100 SER A C 1
ATOM 774 O O . SER A 1 100 ? -6.195 27.328 -2.695 1 97.19 100 SER A O 1
ATOM 776 N N . ILE A 1 101 ? -6.078 26.406 -4.77 1 97.81 101 ILE A N 1
ATOM 777 C CA . ILE A 1 101 ? -4.672 26.766 -4.945 1 97.81 101 ILE A CA 1
ATOM 778 C C . ILE A 1 101 ? -4.508 28.281 -4.953 1 97.81 101 ILE A C 1
ATOM 780 O O . ILE A 1 101 ? -3.609 28.812 -4.301 1 97.81 101 ILE A O 1
ATOM 784 N N . GLU A 1 102 ? -5.355 28.953 -5.625 1 98.38 102 GLU A N 1
ATOM 785 C CA . GLU A 1 102 ? -5.312 30.406 -5.723 1 98.38 102 GLU A CA 1
ATOM 786 C C . GLU A 1 102 ? -5.457 31.047 -4.348 1 98.38 102 GLU A C 1
ATOM 788 O O . GLU A 1 102 ? -4.699 31.953 -4 1 98.38 102 GLU A O 1
ATOM 793 N N . ASN A 1 103 ? -6.406 30.578 -3.615 1 98.69 103 ASN A N 1
ATOM 794 C CA . ASN A 1 103 ? -6.633 31.125 -2.281 1 98.69 103 ASN A CA 1
ATOM 795 C C . ASN A 1 103 ? -5.438 30.875 -1.364 1 98.69 103 ASN A C 1
ATOM 797 O O . ASN A 1 103 ? -5.082 31.734 -0.552 1 98.69 103 ASN A O 1
ATOM 801 N N . ALA A 1 104 ? -4.855 29.734 -1.499 1 98.81 104 ALA A N 1
ATOM 802 C CA . ALA A 1 104 ? -3.656 29.422 -0.724 1 98.81 104 ALA A CA 1
ATOM 803 C C . ALA A 1 104 ? -2.523 30.391 -1.05 1 98.81 104 ALA A C 1
ATOM 805 O O . ALA A 1 104 ? -1.851 30.891 -0.147 1 98.81 104 ALA A O 1
ATOM 806 N N . GLN A 1 105 ? -2.338 30.625 -2.289 1 98.75 105 GLN A N 1
ATOM 807 C CA . GLN A 1 105 ? -1.285 31.531 -2.744 1 98.75 105 GLN A CA 1
ATOM 808 C C . GLN A 1 105 ? -1.504 32.938 -2.213 1 98.75 105 GLN A C 1
ATOM 810 O O . GLN A 1 105 ? -0.546 33.625 -1.864 1 98.75 105 GLN A O 1
ATOM 815 N N . GLU A 1 106 ? -2.717 33.344 -2.156 1 98.81 106 GLU A N 1
ATOM 816 C CA . GLU A 1 106 ? -3.041 34.656 -1.628 1 98.81 106 GLU A CA 1
ATOM 817 C C . GLU A 1 106 ? -2.697 34.75 -0.145 1 98.81 106 GLU A C 1
ATOM 819 O O . GLU A 1 106 ? -2.18 35.781 0.31 1 98.81 106 GLU A O 1
ATOM 824 N N . ILE A 1 107 ? -2.986 33.75 0.582 1 98.88 107 ILE A N 1
ATOM 825 C CA . ILE A 1 107 ? -2.668 33.75 2.006 1 98.88 107 ILE A CA 1
ATOM 826 C C . ILE A 1 107 ? -1.156 33.844 2.197 1 98.88 107 ILE A C 1
ATOM 828 O O . ILE A 1 107 ? -0.675 34.594 3.025 1 98.88 107 ILE A O 1
ATOM 832 N N . ILE A 1 108 ? -0.438 33.031 1.426 1 98.88 108 ILE A N 1
ATOM 833 C CA . ILE A 1 108 ? 1.017 32.969 1.524 1 98.88 108 ILE A CA 1
ATOM 834 C C . ILE A 1 108 ? 1.601 34.344 1.192 1 98.88 108 ILE A C 1
ATOM 836 O O . ILE A 1 108 ? 2.457 34.875 1.919 1 98.88 108 ILE A O 1
ATOM 840 N N . LYS A 1 109 ? 1.149 34.938 0.109 1 98.81 109 LYS A N 1
ATOM 841 C CA . LYS A 1 109 ? 1.623 36.25 -0.324 1 98.81 109 LYS A CA 1
ATOM 842 C C . LYS A 1 109 ? 1.373 37.281 0.749 1 98.81 109 LYS A C 1
ATOM 844 O O . LYS A 1 109 ? 2.246 38.125 1.035 1 98.81 109 LYS A O 1
ATOM 849 N N . ALA A 1 110 ? 0.196 37.312 1.312 1 98.81 110 ALA A N 1
ATOM 850 C CA . ALA A 1 110 ? -0.154 38.281 2.354 1 98.81 110 ALA A CA 1
ATOM 851 C C . ALA A 1 110 ? 0.771 38.125 3.561 1 98.81 110 ALA A C 1
ATOM 853 O O . ALA A 1 110 ? 1.199 39.125 4.141 1 98.81 110 ALA A O 1
ATOM 854 N N . ALA A 1 111 ? 1.035 36.938 3.973 1 98.81 111 ALA A N 1
ATOM 855 C CA . ALA A 1 111 ? 1.915 36.688 5.117 1 98.81 111 ALA A CA 1
ATOM 856 C C . ALA A 1 111 ? 3.314 37.25 4.852 1 98.81 111 ALA A C 1
ATOM 858 O O . ALA A 1 111 ? 3.932 37.844 5.734 1 98.81 111 ALA A O 1
ATOM 859 N N . GLU A 1 112 ? 3.75 36.969 3.645 1 98.25 112 GLU A N 1
ATOM 860 C CA . GLU A 1 112 ? 5.066 37.469 3.248 1 98.25 112 GLU A CA 1
ATOM 861 C C . GLU A 1 112 ? 5.105 39 3.256 1 98.25 112 GLU A C 1
ATOM 863 O O . GLU A 1 112 ? 6.047 39.594 3.779 1 98.25 112 GLU A O 1
ATOM 868 N N . GLU A 1 113 ? 4.148 39.594 2.719 1 98.31 113 GLU A N 1
ATOM 869 C CA . GLU A 1 113 ? 4.086 41.062 2.588 1 98.31 113 GLU A CA 1
ATOM 870 C C . GLU A 1 113 ? 3.988 41.719 3.953 1 98.31 113 GLU A C 1
ATOM 872 O O . GLU A 1 113 ? 4.516 42.812 4.148 1 98.31 113 GLU A O 1
ATOM 877 N N . ASN A 1 114 ? 3.359 41.125 4.863 1 98.38 114 ASN A N 1
ATOM 878 C CA . ASN A 1 114 ? 3.152 41.719 6.184 1 98.38 114 ASN A CA 1
ATOM 879 C C . ASN A 1 114 ? 4.191 41.219 7.188 1 98.38 114 ASN A C 1
ATOM 881 O O . ASN A 1 114 ? 4.145 41.562 8.367 1 98.38 114 ASN A O 1
ATOM 885 N N . LYS A 1 115 ? 5.078 40.312 6.703 1 97.88 115 LYS A N 1
ATOM 886 C CA . LYS A 1 115 ? 6.195 39.812 7.488 1 97.88 115 LYS A CA 1
ATOM 887 C C . LYS A 1 115 ? 5.711 39.125 8.766 1 97.88 115 LYS A C 1
ATOM 889 O O . LYS A 1 115 ? 6.215 39.406 9.852 1 97.88 115 LYS A O 1
ATOM 894 N N . VAL A 1 116 ? 4.707 38.312 8.641 1 98.44 116 VAL A N 1
ATOM 895 C CA . VAL A 1 116 ? 4.207 37.531 9.773 1 98.44 116 VAL A CA 1
ATOM 896 C C . VAL A 1 116 ? 4.461 36.062 9.531 1 98.44 116 VAL A C 1
ATOM 898 O O . VAL A 1 116 ? 4.68 35.625 8.398 1 98.44 116 VAL A O 1
ATOM 901 N N . THR A 1 117 ? 4.461 35.219 10.562 1 98.75 117 THR A N 1
ATOM 902 C CA . THR A 1 117 ? 4.641 33.781 10.492 1 98.75 117 THR A CA 1
ATOM 903 C C . THR A 1 117 ? 3.348 33.094 10.047 1 98.75 117 THR A C 1
ATOM 905 O O . THR A 1 117 ? 2.277 33.375 10.594 1 98.75 117 THR A O 1
ATOM 908 N N . LEU A 1 118 ? 3.42 32.344 8.984 1 98.88 118 LEU A N 1
ATOM 909 C CA . LEU A 1 118 ? 2.334 31.469 8.531 1 98.88 118 LEU A CA 1
ATOM 910 C C . LEU A 1 118 ? 2.725 30 8.656 1 98.88 118 LEU A C 1
ATOM 912 O O . LEU A 1 118 ? 3.74 29.578 8.094 1 98.88 118 LEU A O 1
ATOM 916 N N . MET A 1 119 ? 1.955 29.234 9.398 1 98.88 119 MET A N 1
ATOM 917 C CA . MET A 1 119 ? 2.16 27.797 9.523 1 98.88 119 MET A CA 1
ATOM 918 C C . MET A 1 119 ? 0.87 27.047 9.234 1 98.88 119 MET A C 1
ATOM 920 O O . MET A 1 119 ? -0.216 27.484 9.609 1 98.88 119 MET A O 1
ATOM 924 N N . VAL A 1 120 ? 0.987 25.938 8.523 1 98.88 120 VAL A N 1
ATOM 925 C CA . VAL A 1 120 ? -0.171 25.109 8.203 1 98.88 120 VAL A CA 1
ATOM 926 C C . VAL A 1 120 ? -0.232 23.922 9.148 1 98.88 120 VAL A C 1
ATOM 928 O O . VAL A 1 120 ? 0.799 23.328 9.477 1 98.88 120 VAL A O 1
ATOM 931 N N . GLY A 1 121 ? -1.44 23.547 9.523 1 98.56 121 GLY A N 1
ATOM 932 C CA . GLY A 1 121 ? -1.667 22.578 10.594 1 98.56 121 GLY A CA 1
ATOM 933 C C . GLY A 1 121 ? -1.605 21.141 10.133 1 98.56 121 GLY A C 1
ATOM 934 O O . GLY A 1 121 ? -2.523 20.359 10.391 1 98.56 121 GLY A O 1
ATOM 935 N N . HIS A 1 122 ? -0.555 20.703 9.492 1 98.38 122 HIS A N 1
ATOM 936 C CA . HIS A 1 122 ? -0.294 19.297 9.258 1 98.38 122 HIS A CA 1
ATOM 937 C C . HIS A 1 122 ? 0.321 18.625 10.492 1 98.38 122 HIS A C 1
ATOM 939 O O . HIS A 1 122 ? 1.522 18.359 10.516 1 98.38 122 HIS A O 1
ATOM 945 N N . ILE A 1 123 ? -0.503 18.203 11.344 1 98.25 123 ILE A N 1
ATOM 946 C CA . ILE A 1 123 ? -0.211 17.859 12.734 1 98.25 123 ILE A CA 1
ATOM 947 C C . ILE A 1 123 ? 0.711 16.656 12.789 1 98.25 123 ILE A C 1
ATOM 949 O O . ILE A 1 123 ? 1.512 16.516 13.719 1 98.25 123 ILE A O 1
ATOM 953 N N . GLU A 1 124 ? 0.682 15.805 11.781 1 98.5 124 GLU A N 1
ATOM 954 C CA . GLU A 1 124 ? 1.385 14.523 11.852 1 98.5 124 GLU A CA 1
ATOM 955 C C . GLU A 1 124 ? 2.895 14.719 11.734 1 98.5 124 GLU A C 1
ATOM 957 O O . GLU A 1 124 ? 3.668 13.828 12.094 1 98.5 124 GLU A O 1
ATOM 962 N N . ARG A 1 125 ? 3.348 15.875 11.164 1 98.56 125 ARG A N 1
ATOM 963 C CA . ARG A 1 125 ? 4.785 16.141 11.18 1 98.56 125 ARG A CA 1
ATOM 964 C C . ARG A 1 125 ? 5.301 16.266 12.609 1 98.56 125 ARG A C 1
ATOM 966 O O . ARG A 1 125 ? 6.5 16.141 12.859 1 98.56 125 ARG A O 1
ATOM 973 N N . PHE A 1 126 ? 4.363 16.516 13.516 1 98.62 126 PHE A N 1
ATOM 974 C CA . PHE A 1 126 ? 4.766 16.766 14.898 1 98.62 126 PHE A CA 1
ATOM 975 C C . PHE A 1 126 ? 4.547 15.523 15.75 1 98.62 126 PHE A C 1
ATOM 977 O O . PHE A 1 126 ? 4.695 15.57 16.969 1 98.62 126 PHE A O 1
ATOM 984 N N . ASN A 1 127 ? 4.098 14.445 15.172 1 98.75 127 ASN A N 1
ATOM 985 C CA . ASN A 1 127 ? 4.102 13.156 15.859 1 98.75 127 ASN A CA 1
ATOM 986 C C . ASN A 1 127 ? 5.516 12.727 16.234 1 98.75 127 ASN A C 1
ATOM 988 O O . ASN A 1 127 ? 6.395 12.656 15.367 1 98.75 127 ASN A O 1
ATOM 992 N N . PRO A 1 128 ? 5.715 12.445 17.5 1 98.5 128 PRO A N 1
ATOM 993 C CA . PRO A 1 128 ? 7.074 12.133 17.938 1 98.5 128 PRO A CA 1
ATOM 994 C C . PRO A 1 128 ? 7.707 10.992 17.141 1 98.5 128 PRO A C 1
ATOM 996 O O . PRO A 1 128 ? 8.906 11.016 16.859 1 98.5 128 PRO A O 1
ATOM 999 N N . SER A 1 129 ? 6.949 10.023 16.781 1 98.5 129 SER A N 1
ATOM 1000 C CA . SER A 1 129 ? 7.5 8.898 16.016 1 98.5 129 SER A CA 1
ATOM 1001 C C . SER A 1 129 ? 7.879 9.328 14.609 1 98.5 129 SER A C 1
ATOM 1003 O O . SER A 1 129 ? 8.836 8.805 14.031 1 98.5 129 SER A O 1
ATOM 1005 N N . VAL A 1 130 ? 7.125 10.242 13.977 1 98.81 130 VAL A N 1
ATOM 1006 C CA . VAL A 1 130 ? 7.453 10.766 12.656 1 98.81 130 VAL A CA 1
ATOM 1007 C C . VAL A 1 130 ? 8.742 11.57 12.719 1 98.81 130 VAL A C 1
ATOM 1009 O O . VAL A 1 130 ? 9.625 11.422 11.875 1 98.81 130 VAL A O 1
ATOM 1012 N N . LEU A 1 131 ? 8.844 12.422 13.734 1 98.38 131 LEU A N 1
ATOM 1013 C CA . LEU A 1 131 ? 10.055 13.219 13.914 1 98.38 131 LEU A CA 1
ATOM 1014 C C . LEU A 1 131 ? 11.266 12.328 14.133 1 98.38 131 LEU A C 1
ATOM 1016 O O . LEU A 1 131 ? 12.336 12.586 13.578 1 98.38 131 LEU A O 1
ATOM 1020 N N . LYS A 1 132 ? 11.086 11.312 14.938 1 98.06 132 LYS A N 1
ATOM 1021 C CA . LYS A 1 132 ? 12.18 10.375 15.172 1 98.06 132 LYS A CA 1
ATOM 1022 C C . LYS A 1 132 ? 12.578 9.656 13.883 1 98.06 132 LYS A C 1
ATOM 1024 O O . LYS A 1 132 ? 13.758 9.43 13.633 1 98.06 132 LYS A O 1
ATOM 1029 N N . LEU A 1 133 ? 11.594 9.266 13.125 1 98.69 133 LEU A N 1
ATOM 1030 C CA . LEU A 1 133 ? 11.875 8.633 11.844 1 98.69 133 LEU A CA 1
ATOM 1031 C C . LEU A 1 133 ? 12.633 9.578 10.922 1 98.69 133 LEU A C 1
ATOM 1033 O O . LEU A 1 133 ? 13.586 9.172 10.258 1 98.69 133 LEU A O 1
ATOM 1037 N N . LYS A 1 134 ? 12.203 10.836 10.82 1 98.56 134 LYS A N 1
ATOM 1038 C CA . LYS A 1 134 ? 12.906 11.844 10.031 1 98.56 134 LYS A CA 1
ATOM 1039 C C . LYS A 1 134 ? 14.367 11.938 10.438 1 98.56 134 LYS A C 1
ATOM 1041 O O . LYS A 1 134 ? 15.258 11.945 9.586 1 98.56 134 LYS A O 1
ATOM 1046 N N . GLU A 1 135 ? 14.578 12.016 11.734 1 97.69 135 GLU A N 1
ATOM 1047 C CA . GLU A 1 135 ? 15.93 12.055 12.273 1 97.69 135 GLU A CA 1
ATOM 1048 C C . GLU A 1 135 ? 16.719 10.82 11.859 1 97.69 135 GLU A C 1
ATOM 1050 O O . GLU A 1 135 ? 17.891 10.922 11.461 1 97.69 135 GLU A O 1
ATOM 1055 N N . SER A 1 136 ? 16.141 9.672 11.977 1 96.94 136 SER A N 1
ATOM 1056 C CA . SER A 1 136 ? 16.781 8.406 11.648 1 96.94 136 SER A CA 1
ATOM 1057 C C . SER A 1 136 ? 17.188 8.352 10.18 1 96.94 136 SER A C 1
ATOM 1059 O O . SER A 1 136 ? 18.25 7.828 9.836 1 96.94 136 SER A O 1
ATOM 1061 N N . ILE A 1 137 ? 16.312 8.859 9.32 1 97.81 137 ILE A N 1
ATOM 1062 C CA . ILE A 1 137 ? 16.594 8.906 7.891 1 97.81 137 ILE A CA 1
ATOM 1063 C C . ILE A 1 137 ? 17.766 9.852 7.621 1 97.81 137 ILE A C 1
ATOM 1065 O O . ILE A 1 137 ? 18.672 9.516 6.867 1 97.81 137 ILE A O 1
ATOM 1069 N N . GLN A 1 138 ? 17.766 10.984 8.219 1 97.31 138 GLN A N 1
ATOM 1070 C CA . GLN A 1 138 ? 18.812 11.984 8.031 1 97.31 138 GLN A CA 1
ATOM 1071 C C . GLN A 1 138 ? 20.156 11.469 8.531 1 97.31 138 GLN A C 1
ATOM 1073 O O . GLN A 1 138 ? 21.203 11.797 7.961 1 97.31 138 GLN A O 1
ATOM 1078 N N . GLU A 1 139 ? 20.109 10.641 9.555 1 96.44 139 GLU A N 1
ATOM 1079 C CA . GLU A 1 139 ? 21.328 10.07 10.125 1 96.44 139 GLU A CA 1
ATOM 1080 C C . GLU A 1 139 ? 21.844 8.906 9.281 1 96.44 139 GLU A C 1
ATOM 1082 O O . GLU A 1 139 ? 22.922 8.367 9.539 1 96.44 139 GLU A O 1
ATOM 1087 N N . GLY A 1 140 ? 21.062 8.445 8.359 1 95.94 140 GLY A N 1
ATOM 1088 C CA . GLY A 1 140 ? 21.5 7.418 7.43 1 95.94 140 GLY A CA 1
ATOM 1089 C C . GLY A 1 140 ? 21.219 6.012 7.93 1 95.94 140 GLY A C 1
ATOM 1090 O O . GLY A 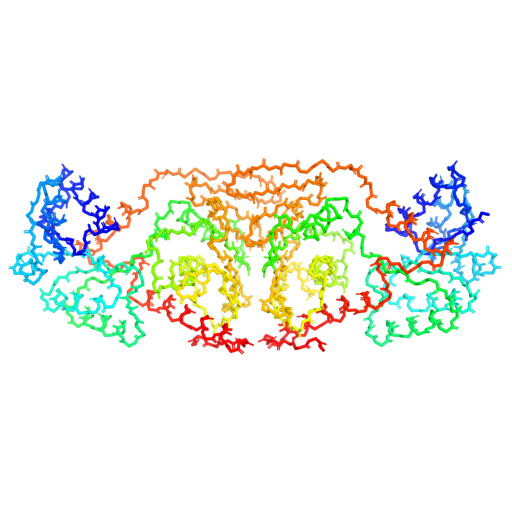1 140 ? 21.75 5.039 7.391 1 95.94 140 GLY A O 1
ATOM 1091 N N . LEU A 1 141 ? 20.375 5.906 8.945 1 94.62 141 LEU A N 1
ATOM 1092 C CA . LEU A 1 141 ? 20.141 4.605 9.57 1 94.62 141 LEU A CA 1
ATOM 1093 C C . LEU A 1 141 ? 19.453 3.658 8.594 1 94.62 141 LEU A C 1
ATOM 1095 O O . LEU A 1 141 ? 19.578 2.438 8.719 1 94.62 141 LEU A O 1
ATOM 1099 N N . LEU A 1 142 ? 18.719 4.172 7.625 1 96.69 142 LEU A N 1
ATOM 1100 C CA . LEU A 1 142 ? 18 3.348 6.664 1 96.69 142 LEU A CA 1
ATOM 1101 C C . LEU A 1 142 ? 18.719 3.324 5.316 1 96.69 142 LEU A C 1
ATOM 1103 O O . LEU A 1 142 ? 18.203 2.75 4.352 1 96.69 142 LEU A O 1
ATOM 1107 N N . GLY A 1 143 ? 19.891 3.955 5.203 1 96.81 143 GLY A N 1
ATOM 1108 C CA . GLY A 1 143 ? 20.453 4.176 3.881 1 96.81 143 GLY A CA 1
ATOM 1109 C C . GLY A 1 143 ? 19.609 5.078 3.01 1 96.81 143 GLY A C 1
ATOM 1110 O O . GLY A 1 143 ? 19.047 6.062 3.492 1 96.81 143 GLY A O 1
ATOM 1111 N N . GLU A 1 144 ? 19.594 4.812 1.743 1 96.31 144 GLU A N 1
ATOM 1112 C CA . GLU A 1 144 ? 18.719 5.559 0.849 1 96.31 144 GLU A CA 1
ATOM 1113 C C . GLU A 1 144 ? 17.297 5.031 0.908 1 96.31 144 GLU A C 1
ATOM 1115 O O . GLU A 1 144 ? 17.047 3.865 0.598 1 96.31 144 GLU A O 1
ATOM 1120 N N . VAL A 1 145 ? 16.391 5.852 1.332 1 98 145 VAL A N 1
ATOM 1121 C CA . VAL A 1 145 ? 14.977 5.457 1.356 1 98 145 VAL A CA 1
ATOM 1122 C C . VAL A 1 145 ? 14.414 5.48 -0.061 1 98 145 VAL A C 1
ATOM 1124 O O . VAL A 1 145 ? 14.484 6.504 -0.749 1 98 145 VAL A O 1
ATOM 1127 N N . VAL A 1 146 ? 13.773 4.355 -0.49 1 97.5 146 VAL A N 1
ATOM 1128 C CA . VAL A 1 146 ? 13.367 4.262 -1.89 1 97.5 146 VAL A CA 1
ATOM 1129 C C . VAL A 1 146 ? 11.844 4.305 -1.994 1 97.5 146 VAL A C 1
ATOM 1131 O O . VAL A 1 146 ? 11.297 4.688 -3.029 1 97.5 146 VAL A O 1
ATOM 1134 N N . SER A 1 147 ? 11.195 3.893 -0.982 1 98.31 147 SER A N 1
ATOM 1135 C CA . SER A 1 147 ? 9.734 3.908 -1.009 1 98.31 147 SER A CA 1
ATOM 1136 C C . SER A 1 147 ? 9.156 4.074 0.392 1 98.31 147 SER A C 1
ATOM 1138 O O . SER A 1 147 ? 9.766 3.65 1.376 1 98.31 147 SER A O 1
ATOM 1140 N N . ILE A 1 148 ? 8.055 4.734 0.48 1 98.81 148 ILE A N 1
ATOM 1141 C CA . ILE A 1 148 ? 7.301 4.914 1.714 1 98.81 148 ILE A CA 1
ATOM 1142 C C . ILE A 1 148 ? 5.828 4.598 1.468 1 98.81 148 ILE A C 1
ATOM 1144 O O . ILE A 1 148 ? 5.234 5.086 0.503 1 98.81 148 ILE A O 1
ATOM 1148 N N . SER A 1 149 ? 5.258 3.709 2.264 1 98.69 149 SER A N 1
ATOM 1149 C CA . SER A 1 149 ? 3.842 3.367 2.174 1 98.69 149 SER A CA 1
ATOM 1150 C C . SER A 1 149 ? 3.109 3.701 3.469 1 98.69 149 SER A C 1
ATOM 1152 O O . SER A 1 149 ? 3.602 3.408 4.559 1 98.69 149 SER A O 1
ATOM 1154 N N . ALA A 1 150 ? 2.004 4.336 3.301 1 98.81 150 ALA A N 1
ATOM 1155 C CA . ALA A 1 150 ? 1.198 4.703 4.465 1 98.81 150 ALA A CA 1
ATOM 1156 C C . ALA A 1 150 ? -0.22 4.156 4.344 1 98.81 150 ALA A C 1
ATOM 1158 O O . ALA A 1 150 ? -0.767 4.066 3.242 1 98.81 150 ALA A O 1
ATOM 1159 N N . LYS A 1 151 ? -0.742 3.715 5.422 1 98.62 151 LYS A N 1
ATOM 1160 C CA . LYS A 1 151 ? -2.129 3.279 5.555 1 98.62 151 LYS A CA 1
ATOM 1161 C C . LYS A 1 151 ? -2.859 4.09 6.621 1 98.62 151 LYS A C 1
ATOM 1163 O O . LYS A 1 151 ? -2.426 4.141 7.777 1 98.62 151 LYS A O 1
ATOM 1168 N N . ARG A 1 152 ? -3.871 4.793 6.254 1 98.56 152 ARG A N 1
ATOM 1169 C CA . ARG A 1 152 ? -4.723 5.57 7.145 1 98.56 152 ARG A CA 1
ATOM 1170 C C . ARG A 1 152 ? -6.195 5.273 6.895 1 98.56 152 ARG A C 1
ATOM 1172 O O . ARG A 1 152 ? -6.812 5.867 6.004 1 98.56 152 ARG A O 1
ATOM 1179 N N . VAL A 1 153 ? -6.75 4.391 7.703 1 97.62 153 VAL A N 1
ATOM 1180 C CA . VAL A 1 153 ? -8.102 3.881 7.473 1 97.62 153 VAL A CA 1
ATOM 1181 C C . VAL A 1 153 ? -8.875 3.859 8.781 1 97.62 153 VAL A C 1
ATOM 1183 O O . VAL A 1 153 ? -8.289 3.939 9.867 1 97.62 153 VAL A O 1
ATOM 1186 N N . GLY A 1 154 ? -10.148 3.834 8.711 1 95.5 154 GLY A N 1
ATOM 1187 C CA . GLY A 1 154 ? -11.039 3.818 9.859 1 95.5 154 GLY A CA 1
ATOM 1188 C C . GLY A 1 154 ? -12.492 4.051 9.492 1 95.5 154 GLY A C 1
ATOM 1189 O O . GLY A 1 154 ? -12.828 4.195 8.312 1 95.5 154 GLY A O 1
ATOM 1190 N N . PRO A 1 155 ? -13.305 4.059 10.5 1 91.62 155 PRO A N 1
ATOM 1191 C CA . PRO A 1 155 ? -14.727 4.266 10.234 1 91.62 155 PRO A CA 1
ATOM 1192 C C . PRO A 1 155 ? -15.055 5.703 9.844 1 91.62 155 PRO A C 1
ATOM 1194 O O . PRO A 1 155 ? -14.32 6.629 10.211 1 91.62 155 PRO A O 1
ATOM 1197 N N . MET A 1 156 ? -16.094 5.824 9.07 1 87.44 156 MET A N 1
ATOM 1198 C CA . MET A 1 156 ? -16.547 7.156 8.703 1 87.44 156 MET A CA 1
ATOM 1199 C C . MET A 1 156 ? -17.109 7.902 9.914 1 87.44 156 MET A C 1
ATOM 1201 O O . MET A 1 156 ? -17.875 7.336 10.695 1 87.44 156 MET A O 1
ATOM 1205 N N . 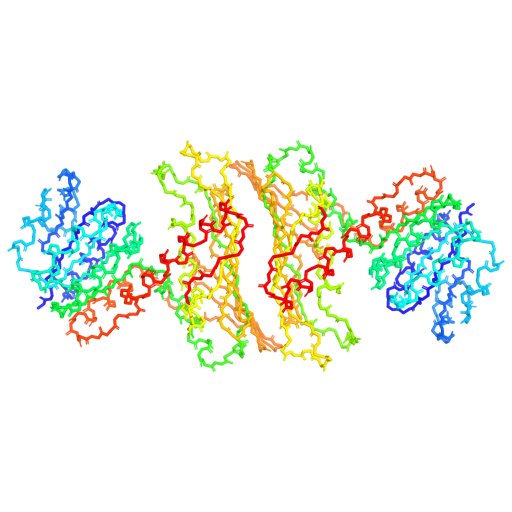ALA A 1 157 ? -16.609 9.133 10.016 1 73.38 157 ALA A N 1
ATOM 1206 C CA . ALA A 1 157 ? -17.156 9.953 11.094 1 73.38 157 ALA A CA 1
ATOM 1207 C C . ALA A 1 157 ? -18.531 10.492 10.734 1 73.38 157 ALA A C 1
ATOM 1209 O O . ALA A 1 157 ? -18.797 10.82 9.578 1 73.38 157 ALA A O 1
ATOM 1210 N N . ILE A 1 158 ? -19.375 10.453 11.617 1 62.34 158 ILE A N 1
ATOM 1211 C CA . ILE A 1 158 ? -20.766 10.867 11.469 1 62.34 158 ILE A CA 1
ATOM 1212 C C . ILE A 1 158 ? -20.828 12.289 10.914 1 62.34 158 ILE A C 1
ATOM 1214 O O . ILE A 1 158 ? -21.688 12.609 10.086 1 62.34 158 ILE A O 1
ATOM 1218 N N . ARG A 1 159 ? -19.938 13.102 11.242 1 57.84 159 ARG A N 1
ATOM 1219 C CA . ARG A 1 159 ? -20.062 14.523 10.953 1 57.84 159 ARG A CA 1
ATOM 1220 C C . ARG A 1 159 ? -19.469 14.852 9.578 1 57.84 159 ARG A C 1
ATOM 1222 O O . ARG A 1 159 ? -19.484 16 9.156 1 57.84 159 ARG A O 1
ATOM 1229 N N . ILE A 1 160 ? -18.828 13.766 8.961 1 58.94 160 ILE A N 1
ATOM 1230 C CA . ILE A 1 160 ? -18.094 14.141 7.754 1 58.94 160 ILE A CA 1
ATOM 1231 C C . ILE A 1 160 ? -19.078 14.359 6.605 1 58.94 160 ILE A C 1
ATOM 1233 O O . ILE A 1 160 ? -19.828 13.453 6.238 1 58.94 160 ILE A O 1
ATOM 1237 N N . ARG A 1 161 ? -19.281 15.695 6.219 1 63.91 161 ARG A N 1
ATOM 1238 C CA . ARG A 1 161 ? -20.25 16.078 5.199 1 63.91 161 ARG A CA 1
ATOM 1239 C C . ARG A 1 161 ? -19.609 16.078 3.812 1 63.91 161 ARG A C 1
ATOM 1241 O O . ARG A 1 161 ? -18.906 15.141 3.447 1 63.91 161 ARG A O 1
ATOM 1248 N N . ASP A 1 162 ? -19.094 17.188 3.256 1 77.12 162 ASP A N 1
ATOM 1249 C CA . ASP A 1 162 ? -19 17.516 1.835 1 77.12 162 ASP A CA 1
ATOM 1250 C C . ASP A 1 162 ? -17.562 17.375 1.332 1 77.12 162 ASP A C 1
ATOM 1252 O O . ASP A 1 162 ? -17.234 17.844 0.242 1 77.12 162 ASP A O 1
ATOM 1256 N N . VAL A 1 163 ? -16.703 16.656 2.176 1 86.25 163 VAL A N 1
ATOM 1257 C CA . VAL A 1 163 ? -15.32 16.547 1.741 1 86.25 163 VAL A CA 1
ATOM 1258 C C . VAL A 1 163 ? -14.945 15.086 1.556 1 86.25 163 VAL A C 1
ATOM 1260 O O . VAL A 1 163 ? -15.344 14.227 2.35 1 86.25 163 VAL A O 1
ATOM 1263 N N . GLY A 1 164 ? -14.234 14.812 0.5 1 93.5 164 GLY A N 1
ATOM 1264 C CA . GLY A 1 164 ? -13.797 13.453 0.216 1 93.5 164 GLY A CA 1
ATOM 1265 C C . GLY A 1 164 ? -12.602 13.031 1.051 1 93.5 164 GLY A C 1
ATOM 1266 O O . GLY A 1 164 ? -11.969 13.859 1.712 1 93.5 164 GLY A O 1
ATOM 1267 N N . ILE A 1 165 ? -12.297 11.82 1.049 1 95.56 165 ILE A N 1
ATOM 1268 C CA . ILE A 1 165 ? -11.32 11.203 1.947 1 95.56 165 ILE A CA 1
ATOM 1269 C C . ILE A 1 165 ? -9.914 11.688 1.594 1 95.56 165 ILE A C 1
ATOM 1271 O O . ILE A 1 165 ? -9.047 11.781 2.465 1 95.56 165 ILE A O 1
ATOM 1275 N N . ILE A 1 166 ? -9.633 11.969 0.315 1 97.56 166 ILE A N 1
ATOM 1276 C CA . ILE A 1 166 ? -8.297 12.383 -0.113 1 97.56 166 ILE A CA 1
ATOM 1277 C C . ILE A 1 166 ? -7.918 13.695 0.571 1 97.56 166 ILE A C 1
ATOM 1279 O O . ILE A 1 166 ? -6.84 13.805 1.158 1 97.56 166 ILE A O 1
ATOM 1283 N N . ILE A 1 167 ? -8.82 14.609 0.595 1 94.69 167 ILE A N 1
ATOM 1284 C CA . ILE A 1 167 ? -8.57 15.914 1.188 1 94.69 167 ILE A CA 1
ATOM 1285 C C . ILE A 1 167 ? -8.648 15.82 2.709 1 94.69 167 ILE A C 1
ATOM 1287 O O . ILE A 1 167 ? -7.891 16.484 3.422 1 94.69 167 ILE A O 1
ATOM 1291 N N . ASP A 1 168 ? -9.453 14.969 3.168 1 92.94 168 ASP A N 1
ATOM 1292 C CA . ASP A 1 168 ? -9.672 14.883 4.609 1 92.94 168 ASP A CA 1
ATOM 1293 C C . ASP A 1 168 ? -8.555 14.094 5.289 1 92.94 168 ASP A C 1
ATOM 1295 O O . ASP A 1 168 ? -8.008 14.539 6.301 1 92.94 168 ASP A O 1
ATOM 1299 N N . LEU A 1 169 ? -8.258 12.922 4.75 1 95.06 169 LEU A N 1
ATOM 1300 C CA . LEU A 1 169 ? -7.305 12.039 5.426 1 95.06 169 LEU A CA 1
ATOM 1301 C C . LEU A 1 169 ? -6.039 11.867 4.594 1 95.06 169 LEU A C 1
ATOM 1303 O O . LEU A 1 169 ? -4.934 11.836 5.137 1 95.06 169 LEU A O 1
ATOM 1307 N N . GLY A 1 170 ? -6.238 11.773 3.291 1 97.31 170 GLY A N 1
ATOM 1308 C CA . GLY A 1 170 ? -5.105 11.5 2.422 1 97.31 170 GLY A CA 1
ATOM 1309 C C . GLY A 1 170 ? -4 12.531 2.537 1 97.31 170 GLY A C 1
ATOM 1310 O O . GLY A 1 170 ? -2.82 12.203 2.426 1 97.31 170 GLY A O 1
ATOM 1311 N N . VAL A 1 171 ? -4.352 13.734 2.799 1 97.88 171 VAL A N 1
ATOM 1312 C CA . VAL A 1 171 ? -3.406 14.844 2.816 1 97.88 171 VAL A CA 1
ATOM 1313 C C . VAL A 1 171 ? -2.387 14.641 3.932 1 97.88 171 VAL A C 1
ATOM 1315 O O . VAL A 1 171 ? -1.24 15.086 3.824 1 97.88 171 VAL A O 1
ATOM 1318 N N . HIS A 1 172 ? -2.799 13.992 5.035 1 98.44 172 HIS A N 1
ATOM 1319 C CA . HIS A 1 172 ? -1.876 13.766 6.145 1 98.44 172 HIS A CA 1
ATOM 1320 C C . HIS A 1 172 ? -0.646 12.992 5.684 1 98.44 172 HIS A C 1
ATOM 1322 O O . HIS A 1 172 ? 0.487 13.398 5.949 1 98.44 172 HIS A O 1
ATOM 1328 N N . ASP A 1 173 ? -0.882 11.969 4.934 1 98.81 173 ASP A N 1
ATOM 1329 C CA . ASP A 1 173 ? 0.233 11.109 4.559 1 98.81 173 ASP A CA 1
ATOM 1330 C C . ASP A 1 173 ? 0.924 11.617 3.297 1 98.81 173 ASP A C 1
ATOM 1332 O O . ASP A 1 173 ? 2.127 11.414 3.117 1 98.81 173 ASP A O 1
ATOM 1336 N N . ILE A 1 174 ? 0.196 12.328 2.428 1 98.75 174 ILE A N 1
ATOM 1337 C CA . ILE A 1 174 ? 0.855 13.016 1.326 1 98.75 174 ILE A CA 1
ATOM 1338 C C . ILE A 1 174 ? 1.916 13.969 1.876 1 98.75 174 ILE A C 1
ATOM 1340 O O . ILE A 1 174 ? 3.051 13.992 1.394 1 98.75 174 ILE A O 1
ATOM 1344 N N . ASP A 1 175 ? 1.564 14.68 2.904 1 98.81 175 ASP A N 1
ATOM 1345 C CA . ASP A 1 175 ? 2.469 15.633 3.537 1 98.81 175 ASP A CA 1
ATOM 1346 C C . ASP A 1 175 ? 3.635 14.922 4.215 1 98.81 175 ASP A C 1
ATOM 1348 O O . ASP A 1 175 ? 4.797 15.281 4.012 1 98.81 175 ASP A O 1
ATOM 1352 N N . VAL A 1 176 ? 3.369 13.922 5.031 1 98.88 176 VAL A N 1
ATOM 1353 C CA . VAL A 1 176 ? 4.387 13.227 5.816 1 98.88 176 VAL A CA 1
ATOM 1354 C C . VAL A 1 176 ? 5.402 12.57 4.883 1 98.88 176 VAL A C 1
ATOM 1356 O O . VAL A 1 176 ? 6.609 12.633 5.125 1 98.88 176 VAL A O 1
ATOM 1359 N N . ILE A 1 177 ? 4.914 11.961 3.787 1 98.88 177 ILE A N 1
ATOM 1360 C CA . ILE A 1 177 ? 5.809 11.273 2.861 1 98.88 177 ILE A CA 1
ATOM 1361 C C . ILE A 1 177 ? 6.742 12.289 2.201 1 98.88 177 ILE A C 1
ATOM 1363 O O . ILE A 1 177 ? 7.949 12.062 2.105 1 98.88 177 ILE A O 1
ATOM 1367 N N . SER A 1 178 ? 6.207 13.414 1.759 1 98.69 178 SER A N 1
ATOM 1368 C CA . SER A 1 178 ? 7.027 14.469 1.178 1 98.69 178 SER A CA 1
ATOM 1369 C C . SER A 1 178 ? 8.047 14.992 2.184 1 98.69 178 SER A C 1
ATOM 1371 O O . SER A 1 178 ? 9.203 15.234 1.833 1 98.69 178 SER A O 1
ATOM 1373 N N . PHE A 1 179 ? 7.629 15.156 3.432 1 98.75 179 PHE A N 1
ATOM 1374 C CA . PHE A 1 179 ? 8.477 15.617 4.523 1 98.75 179 PHE A CA 1
ATOM 1375 C C . PHE A 1 179 ? 9.625 14.648 4.762 1 98.75 179 PHE A C 1
ATOM 1377 O O . PHE A 1 179 ? 10.781 15.055 4.867 1 98.75 179 PHE A O 1
ATOM 1384 N N . LEU A 1 180 ? 9.305 13.336 4.797 1 98.75 180 LEU A N 1
ATOM 1385 C CA . LEU A 1 180 ? 10.305 12.312 5.074 1 98.75 180 LEU A CA 1
ATOM 1386 C C . LEU A 1 180 ? 11.297 12.195 3.92 1 98.75 180 LEU A C 1
ATOM 1388 O O . LEU A 1 180 ? 12.492 12 4.145 1 98.75 180 LEU A O 1
ATOM 1392 N N . PHE A 1 181 ? 10.82 12.352 2.66 1 98.06 181 PHE A N 1
ATOM 1393 C CA . PHE A 1 181 ? 11.688 12.289 1.49 1 98.06 181 PHE A CA 1
ATOM 1394 C C . PHE A 1 181 ? 12.469 13.586 1.325 1 98.06 181 PHE A C 1
ATOM 1396 O O . PHE A 1 181 ? 13.445 13.641 0.578 1 98.06 181 PHE A O 1
ATOM 1403 N N . ASP A 1 182 ? 12.047 14.625 2.035 1 97.19 182 ASP A N 1
ATOM 1404 C CA . ASP A 1 182 ? 12.578 15.961 1.786 1 97.19 182 ASP A CA 1
ATOM 1405 C C . ASP A 1 182 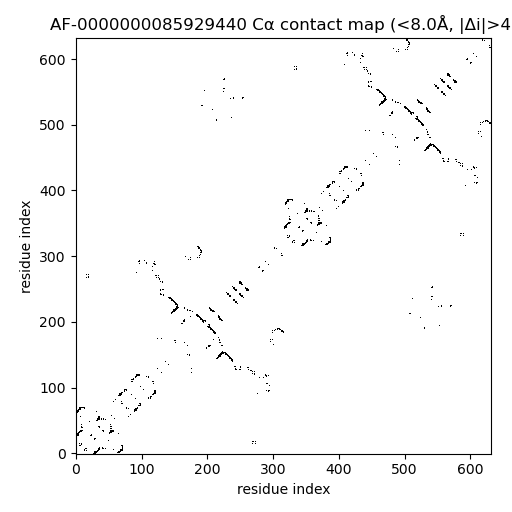? 12.539 16.297 0.298 1 97.19 182 ASP A C 1
ATOM 1407 O O . ASP A 1 182 ? 13.562 16.688 -0.28 1 97.19 182 ASP A O 1
ATOM 1411 N N . ASP A 1 183 ? 11.422 16.062 -0.3 1 97.31 183 ASP A N 1
ATOM 1412 C CA . ASP A 1 183 ? 11.227 16.234 -1.736 1 97.31 183 ASP A CA 1
ATOM 1413 C C . ASP A 1 183 ? 9.766 16.547 -2.061 1 97.31 183 ASP A C 1
ATOM 1415 O O . ASP A 1 183 ? 8.891 16.406 -1.201 1 97.31 183 ASP A O 1
ATOM 1419 N N . ARG A 1 184 ? 9.477 17.078 -3.213 1 98 184 ARG A N 1
ATOM 1420 C CA . ARG A 1 184 ? 8.125 17.406 -3.664 1 98 184 ARG A CA 1
ATOM 1421 C C . ARG A 1 184 ? 7.602 16.359 -4.625 1 98 184 ARG A C 1
ATOM 1423 O O . ARG A 1 184 ? 8.367 15.781 -5.406 1 98 184 ARG A O 1
ATOM 1430 N N . VAL A 1 185 ? 6.348 16.109 -4.59 1 98.44 185 VAL A N 1
ATOM 1431 C CA . VAL A 1 185 ? 5.707 15.148 -5.488 1 98.44 185 VAL A CA 1
ATOM 1432 C C . VAL A 1 185 ? 5.742 15.68 -6.918 1 98.44 185 VAL A C 1
ATOM 1434 O O . VAL A 1 185 ? 5.34 16.812 -7.172 1 98.44 185 VAL A O 1
ATOM 1437 N N . ARG A 1 186 ? 6.18 14.883 -7.828 1 97.44 186 ARG A N 1
ATOM 1438 C CA . ARG A 1 186 ? 6.25 15.281 -9.227 1 97.44 186 ARG A CA 1
ATOM 1439 C C . ARG A 1 186 ? 5.023 14.797 -9.992 1 97.44 186 ARG A C 1
ATOM 1441 O O . ARG A 1 186 ? 4.512 15.508 -10.867 1 97.44 186 ARG A O 1
ATOM 1448 N N . LYS A 1 187 ? 4.609 13.594 -9.688 1 97.56 187 LYS A N 1
ATOM 1449 C CA . LYS A 1 187 ? 3.463 12.969 -10.344 1 97.56 187 LYS A CA 1
ATOM 1450 C C . LYS A 1 187 ? 2.596 12.219 -9.336 1 97.56 187 LYS A C 1
ATOM 1452 O O . LYS A 1 187 ? 3.092 11.75 -8.312 1 97.56 187 LYS A O 1
ATOM 1457 N N . VAL A 1 188 ? 1.342 12.141 -9.719 1 98.62 188 VAL A N 1
ATOM 1458 C CA . VAL A 1 188 ? 0.414 11.422 -8.852 1 98.62 188 VAL A CA 1
ATOM 1459 C C . VAL A 1 188 ? -0.562 10.609 -9.703 1 98.62 188 VAL A C 1
ATOM 1461 O O . VAL A 1 188 ? -1.002 11.062 -10.758 1 98.62 188 VAL A O 1
ATOM 1464 N N . TYR A 1 189 ? -0.789 9.383 -9.383 1 98.44 189 TYR A N 1
ATOM 1465 C CA . TYR A 1 189 ? -1.847 8.523 -9.898 1 98.44 189 TYR A CA 1
ATOM 1466 C C . TYR A 1 189 ? -2.748 8.031 -8.773 1 98.44 189 TYR A C 1
ATOM 1468 O O . TYR A 1 189 ? -2.271 7.434 -7.805 1 98.44 189 TYR A O 1
ATOM 1476 N N . ALA A 1 190 ? -3.986 8.312 -8.898 1 98.44 190 ALA A N 1
ATOM 1477 C CA . ALA A 1 190 ? -4.918 7.949 -7.832 1 98.44 190 ALA A CA 1
ATOM 1478 C C . ALA A 1 190 ? -6.141 7.23 -8.398 1 98.44 190 ALA A C 1
ATOM 1480 O O . ALA A 1 190 ? -6.59 7.535 -9.508 1 98.44 190 ALA A O 1
ATOM 1481 N N . ARG A 1 191 ? -6.57 6.285 -7.684 1 98 191 ARG A N 1
ATOM 1482 C CA . ARG A 1 191 ? -7.855 5.629 -7.906 1 98 191 ARG A CA 1
ATOM 1483 C C . ARG A 1 191 ? -8.734 5.711 -6.664 1 98 191 ARG A C 1
ATOM 1485 O O . ARG A 1 191 ? -8.305 5.359 -5.566 1 98 191 ARG A O 1
ATOM 1492 N N . ALA A 1 192 ? -9.875 6.27 -6.875 1 97.38 192 ALA A N 1
ATOM 1493 C CA . ALA A 1 192 ? -10.781 6.516 -5.758 1 97.38 192 ALA A CA 1
ATOM 1494 C C . ALA A 1 192 ? -12.219 6.184 -6.133 1 97.38 192 ALA A C 1
ATOM 1496 O O . ALA A 1 192 ? -12.547 6.074 -7.316 1 97.38 192 ALA A O 1
ATOM 1497 N N . GLY A 1 193 ? -13.016 5.879 -5.082 1 96 193 GLY A N 1
ATOM 1498 C CA . GLY A 1 193 ? -14.43 5.609 -5.305 1 96 193 GLY A CA 1
ATOM 1499 C C . GLY A 1 193 ? -15.305 6.008 -4.133 1 96 193 GLY A C 1
ATOM 1500 O O . GLY A 1 193 ? -14.805 6.461 -3.104 1 96 193 GLY A O 1
ATOM 1501 N N . SER A 1 194 ? -16.594 6.004 -4.363 1 94.69 194 SER A N 1
ATOM 1502 C CA . SER A 1 194 ? -17.641 6.289 -3.375 1 94.69 194 SER A CA 1
ATOM 1503 C C . SER A 1 194 ? -18.641 5.148 -3.291 1 94.69 194 SER A C 1
ATOM 1505 O O . SER A 1 194 ? -19.391 4.91 -4.234 1 94.69 194 SER A O 1
ATOM 1507 N N . VAL A 1 195 ? -18.609 4.5 -2.09 1 93.38 195 VAL A N 1
ATOM 1508 C CA . VAL A 1 195 ? -19.531 3.365 -2.004 1 93.38 195 VAL A CA 1
ATOM 1509 C C . VAL A 1 195 ? -20.469 3.551 -0.823 1 93.38 195 VAL A C 1
ATOM 1511 O O . VAL A 1 195 ? -21.594 3.02 -0.822 1 93.38 195 VAL A O 1
ATOM 1514 N N . LYS A 1 196 ? -20.062 4.285 0.16 1 88.44 196 LYS A N 1
ATOM 1515 C CA . LYS A 1 196 ? -20.891 4.418 1.349 1 88.44 196 LYS A CA 1
ATOM 1516 C C . LYS A 1 196 ? -21.156 5.883 1.675 1 88.44 196 LYS A C 1
ATOM 1518 O O . LYS A 1 196 ? -22.078 6.199 2.43 1 88.44 196 LYS A O 1
ATOM 1523 N N . HIS A 1 197 ? -20.344 6.715 1.097 1 87.38 197 HIS A N 1
ATOM 1524 C CA . HIS A 1 197 ? -20.453 8.117 1.492 1 87.38 197 HIS A CA 1
ATOM 1525 C C . HIS A 1 197 ? -21.797 8.711 1.056 1 87.38 197 HIS A C 1
ATOM 1527 O O . HIS A 1 197 ? -22.156 8.641 -0.122 1 87.38 197 HIS A O 1
ATOM 1533 N N . PRO A 1 198 ? -22.422 9.391 1.913 1 83.19 198 PRO A N 1
ATOM 1534 C CA . PRO A 1 198 ? -23.766 9.867 1.591 1 83.19 198 PRO A CA 1
ATOM 1535 C C . PRO A 1 198 ? -23.75 11 0.563 1 83.19 198 PRO A C 1
ATOM 1537 O O . PRO A 1 198 ? -24.703 11.148 -0.207 1 83.19 198 PRO A O 1
ATOM 1540 N N . ALA A 1 199 ? -22.719 11.805 0.533 1 85.25 199 ALA A N 1
ATOM 1541 C CA . ALA A 1 199 ? -22.672 12.961 -0.366 1 85.25 199 ALA A CA 1
ATOM 1542 C C . ALA A 1 199 ? -22.062 12.57 -1.714 1 85.25 199 ALA A C 1
ATOM 1544 O O . ALA A 1 199 ? -21.828 13.43 -2.564 1 85.25 199 ALA A O 1
ATOM 1545 N N . GLY A 1 200 ? -21.656 11.406 -1.897 1 87.5 200 GLY A N 1
ATOM 1546 C CA . GLY A 1 200 ? -21.141 10.93 -3.172 1 87.5 200 GLY A CA 1
ATOM 1547 C C . GLY A 1 200 ? -19.688 11.266 -3.398 1 87.5 200 GLY A C 1
ATOM 1548 O O . GLY A 1 200 ? -19.156 11.047 -4.488 1 87.5 200 GLY A O 1
ATOM 1549 N N . VAL A 1 201 ? -19.047 11.836 -2.379 1 91.31 201 VAL A N 1
ATOM 1550 C CA . VAL A 1 201 ? -17.625 12.086 -2.471 1 91.31 201 VAL A CA 1
ATOM 1551 C C . VAL A 1 201 ? -16.844 10.805 -2.166 1 91.31 201 VAL A C 1
ATOM 1553 O O . VAL A 1 201 ? -17.406 9.852 -1.616 1 91.31 201 VAL A O 1
ATOM 1556 N N . GLU A 1 202 ? -15.625 10.781 -2.605 1 95.06 202 GLU A N 1
ATOM 1557 C CA . GLU A 1 202 ? -14.844 9.555 -2.469 1 95.06 202 GLU A CA 1
ATOM 1558 C C . GLU A 1 202 ? -14.656 9.18 -1.001 1 95.06 202 GLU A C 1
ATOM 1560 O O . GLU A 1 202 ? -14.398 10.047 -0.162 1 95.06 202 GLU A O 1
ATOM 1565 N N . ASP A 1 203 ? -14.844 7.895 -0.68 1 96.06 203 ASP A N 1
ATOM 1566 C CA . ASP A 1 203 ? -14.695 7.418 0.69 1 96.06 203 ASP A CA 1
ATOM 1567 C C . ASP A 1 203 ? -13.578 6.383 0.79 1 96.06 203 ASP A C 1
ATOM 1569 O O . ASP A 1 203 ? -13.312 5.84 1.867 1 96.06 203 ASP A O 1
ATOM 1573 N N . HIS A 1 204 ? -12.961 6.051 -0.29 1 97.25 204 HIS A N 1
ATOM 1574 C CA . HIS A 1 204 ? -11.742 5.25 -0.336 1 97.25 204 HIS A CA 1
ATOM 1575 C C . HIS A 1 204 ? -10.852 5.672 -1.5 1 97.25 204 HIS A C 1
ATOM 1577 O O . HIS A 1 204 ? -11.344 6.156 -2.521 1 97.25 204 HIS A O 1
ATOM 1583 N N . ALA A 1 205 ? -9.586 5.484 -1.313 1 98.31 205 ALA A N 1
ATOM 1584 C CA . ALA A 1 205 ? -8.656 5.883 -2.363 1 98.31 205 ALA A CA 1
ATOM 1585 C C . ALA A 1 205 ? -7.312 5.172 -2.201 1 98.31 205 ALA A C 1
ATOM 1587 O O . ALA A 1 205 ? -6.91 4.84 -1.082 1 98.31 205 ALA A O 1
ATOM 1588 N N . LEU A 1 206 ? -6.703 4.824 -3.268 1 98.69 206 LEU A N 1
ATOM 1589 C CA . LEU A 1 206 ? -5.301 4.445 -3.416 1 98.69 206 LEU A CA 1
ATOM 1590 C C . LEU A 1 206 ? -4.539 5.492 -4.223 1 98.69 206 LEU A C 1
ATOM 1592 O O . LEU A 1 206 ? -4.941 5.836 -5.336 1 98.69 206 LEU A O 1
ATOM 1596 N N . ILE A 1 207 ? -3.475 6.008 -3.621 1 98.81 207 ILE A N 1
ATOM 1597 C CA . ILE A 1 207 ? -2.732 7.094 -4.254 1 98.81 207 ILE A CA 1
ATOM 1598 C C . ILE A 1 207 ? -1.261 6.711 -4.375 1 98.81 207 ILE A C 1
ATOM 1600 O O . ILE A 1 207 ? -0.622 6.352 -3.383 1 98.81 207 ILE A O 1
ATOM 1604 N N . MET A 1 208 ? -0.723 6.75 -5.531 1 98.75 208 MET A N 1
ATOM 1605 C CA . MET A 1 208 ? 0.707 6.57 -5.77 1 98.75 208 MET A CA 1
ATOM 1606 C C . MET A 1 208 ? 1.381 7.906 -6.066 1 98.75 208 MET A C 1
ATOM 1608 O O . MET A 1 208 ? 0.964 8.633 -6.973 1 98.75 208 MET A O 1
ATOM 1612 N N . LEU A 1 209 ? 2.357 8.148 -5.297 1 98.75 209 LEU A N 1
ATOM 1613 C CA . LEU A 1 209 ? 3.119 9.383 -5.426 1 98.75 209 LEU A CA 1
ATOM 1614 C C . LEU A 1 209 ? 4.48 9.125 -6.066 1 98.75 209 LEU A C 1
ATOM 1616 O O . LEU A 1 209 ? 5.191 8.203 -5.66 1 98.75 209 LEU A O 1
ATOM 1620 N N . GLY A 1 210 ? 4.836 9.938 -7.078 1 98.19 210 GLY A N 1
ATOM 1621 C CA . GLY A 1 210 ? 6.156 9.883 -7.688 1 98.19 210 GLY A CA 1
ATOM 1622 C C . GLY A 1 210 ? 7.016 11.094 -7.355 1 98.19 210 GLY A C 1
ATOM 1623 O O . GLY A 1 210 ? 6.574 12.234 -7.5 1 98.19 210 GLY A O 1
ATOM 1624 N N . PHE A 1 211 ? 8.148 10.844 -6.801 1 97.44 211 PHE A N 1
ATOM 1625 C CA . PHE A 1 211 ? 9.109 11.875 -6.441 1 97.44 211 PHE A CA 1
ATOM 1626 C C . PHE A 1 211 ? 10.297 11.875 -7.398 1 97.44 211 PHE A C 1
ATOM 1628 O O . PHE A 1 211 ? 10.297 11.148 -8.398 1 97.44 211 PHE A O 1
ATOM 1635 N N . SER A 1 212 ? 11.242 12.758 -7.109 1 90.75 212 SER A N 1
ATOM 1636 C CA . SER A 1 212 ? 12.469 12.789 -7.898 1 90.75 212 SER A CA 1
ATOM 1637 C C . SER A 1 212 ? 13.32 11.547 -7.641 1 90.75 212 SER A C 1
ATOM 1639 O O . SER A 1 212 ? 13.078 10.812 -6.68 1 90.75 212 SER A O 1
ATOM 1641 N N . ASN A 1 213 ? 14.219 11.25 -8.461 1 87.5 213 ASN A N 1
ATOM 1642 C CA . ASN A 1 213 ? 15.219 10.195 -8.32 1 87.5 213 ASN A CA 1
ATOM 1643 C C . ASN A 1 213 ? 14.57 8.82 -8.195 1 87.5 213 ASN A C 1
ATOM 1645 O O . ASN A 1 213 ? 15.078 7.953 -7.488 1 87.5 213 ASN A O 1
ATOM 1649 N N . GLY A 1 214 ? 13.367 8.703 -8.672 1 91.19 214 GLY A N 1
ATOM 1650 C CA . GLY A 1 214 ? 12.742 7.391 -8.742 1 91.19 214 GLY A CA 1
ATOM 1651 C C . GLY A 1 214 ? 12.055 6.988 -7.449 1 91.19 214 GLY A C 1
ATOM 1652 O O . GLY A 1 214 ? 11.445 5.918 -7.371 1 91.19 214 GLY A O 1
ATOM 1653 N N . LYS A 1 215 ? 12.062 7.805 -6.398 1 96.31 215 LYS A N 1
ATOM 1654 C CA . LYS A 1 215 ? 11.398 7.523 -5.129 1 96.31 215 LYS A CA 1
ATOM 1655 C C . LYS A 1 215 ? 9.875 7.562 -5.281 1 96.31 215 LYS A C 1
ATOM 1657 O O . LYS A 1 215 ? 9.352 8.336 -6.082 1 96.31 215 LYS A O 1
ATOM 1662 N N . SER A 1 216 ? 9.258 6.668 -4.562 1 97.94 216 SER A N 1
ATOM 1663 C CA . SER A 1 216 ? 7.809 6.574 -4.707 1 97.94 216 SER A CA 1
ATOM 1664 C C . SER A 1 216 ? 7.129 6.395 -3.355 1 97.94 216 SER A C 1
ATOM 1666 O O . SER A 1 216 ? 7.754 5.945 -2.393 1 97.94 216 SER A O 1
ATOM 1668 N N . GLY A 1 217 ? 5.922 6.789 -3.279 1 98.44 217 GLY A N 1
ATOM 1669 C CA . GLY A 1 217 ? 5.098 6.605 -2.096 1 98.44 217 GLY A CA 1
ATOM 1670 C C . GLY A 1 217 ? 3.713 6.078 -2.408 1 98.44 217 GLY A C 1
ATOM 1671 O O . GLY A 1 217 ? 3.217 6.242 -3.525 1 98.44 217 GLY A O 1
ATOM 1672 N N . ILE A 1 218 ? 3.1 5.43 -1.445 1 98.56 218 ILE A N 1
ATOM 1673 C CA . ILE A 1 218 ? 1.723 4.961 -1.537 1 98.56 218 ILE A CA 1
ATOM 1674 C C . ILE A 1 218 ? 0.929 5.449 -0.328 1 98.56 218 ILE A C 1
ATOM 1676 O O . ILE A 1 218 ? 1.428 5.43 0.8 1 98.56 218 ILE A O 1
ATOM 1680 N N . VAL A 1 219 ? -0.255 5.902 -0.64 1 98.81 219 VAL A N 1
ATOM 1681 C CA . VAL A 1 219 ? -1.215 6.234 0.408 1 98.81 219 VAL A CA 1
ATOM 1682 C C . VAL A 1 219 ? -2.482 5.402 0.23 1 98.81 219 VAL A C 1
ATOM 1684 O O . VAL A 1 219 ? -3.162 5.508 -0.794 1 98.81 219 VAL A O 1
ATOM 1687 N N . GLU A 1 220 ? -2.75 4.559 1.159 1 98.69 220 GLU A N 1
ATOM 1688 C CA . GLU A 1 220 ? -4.004 3.816 1.234 1 98.69 220 GLU A CA 1
ATOM 1689 C C . GLU A 1 220 ? -4.938 4.418 2.283 1 98.69 220 GLU A C 1
ATOM 1691 O O . GLU A 1 220 ? -4.598 4.465 3.467 1 98.69 220 GLU A O 1
ATOM 1696 N N . THR A 1 221 ? -6.113 4.867 1.848 1 98.25 221 THR A N 1
ATOM 1697 C CA . THR A 1 221 ? -7.031 5.492 2.795 1 98.25 221 THR A CA 1
ATOM 1698 C C . THR A 1 221 ? -8.477 5.109 2.484 1 98.25 221 THR A C 1
ATOM 1700 O O . THR A 1 221 ? -8.844 4.938 1.318 1 98.25 221 THR A O 1
ATOM 1703 N N . ASN A 1 222 ? -9.281 4.891 3.596 1 97.31 222 ASN A N 1
ATOM 1704 C CA . ASN A 1 222 ? -10.711 4.625 3.414 1 97.31 222 ASN A CA 1
ATOM 1705 C C . ASN A 1 222 ? -11.492 4.844 4.707 1 97.31 222 ASN A C 1
ATOM 1707 O O . ASN A 1 222 ? -10.898 4.91 5.789 1 97.31 222 ASN A O 1
ATOM 1711 N N . TRP A 1 223 ? -12.758 5.039 4.582 1 95.75 223 TRP A N 1
ATOM 1712 C CA . TRP A 1 223 ? -13.68 5.117 5.707 1 95.75 223 TRP A CA 1
ATOM 1713 C C . TRP A 1 223 ? -14.492 3.83 5.84 1 95.75 223 TRP A C 1
ATOM 1715 O O . TRP A 1 223 ? -15.562 3.824 6.453 1 95.75 223 TRP A O 1
ATOM 1725 N N . LEU A 1 224 ? -14.055 2.773 5.238 1 95.25 224 LEU A N 1
ATOM 1726 C CA . LEU A 1 224 ? -14.797 1.518 5.168 1 95.25 224 LEU A CA 1
ATOM 1727 C C . LEU A 1 224 ? -14.336 0.558 6.262 1 95.25 224 LEU A C 1
ATOM 1729 O O . LEU A 1 224 ? -15.086 -0.336 6.664 1 95.25 224 LEU A O 1
ATOM 1733 N N . THR A 1 225 ? -13.141 0.714 6.77 1 95 225 THR A N 1
ATOM 1734 C CA . THR A 1 225 ? -12.562 -0.145 7.793 1 95 225 THR A CA 1
ATOM 1735 C C . THR A 1 225 ? -13.164 0.157 9.164 1 95 225 THR A C 1
ATOM 1737 O O . THR A 1 225 ? -13.234 1.316 9.578 1 95 225 THR A O 1
ATOM 1740 N N . PRO A 1 226 ? -13.547 -0.831 9.914 1 94 226 PRO A N 1
ATOM 1741 C CA . PRO A 1 226 ? -14.297 -0.597 11.148 1 94 226 PRO A CA 1
ATOM 1742 C C . PRO A 1 226 ? -13.398 -0.216 12.32 1 94 226 PRO A C 1
ATOM 1744 O O . PRO A 1 226 ? -13.891 0.096 13.406 1 94 226 PRO A O 1
ATOM 1747 N N . HIS A 1 227 ? -12.102 -0.308 12.164 1 94 227 HIS A N 1
ATOM 1748 C CA . HIS A 1 227 ? -11.164 0.11 13.195 1 94 227 HIS A CA 1
ATOM 1749 C C . HIS A 1 227 ? -10.102 1.046 12.625 1 94 227 HIS A C 1
ATOM 1751 O O . HIS A 1 227 ? -9.812 1.009 11.43 1 94 227 HIS A O 1
ATOM 1757 N N . LYS A 1 228 ? -9.547 1.839 13.469 1 95.5 228 LYS A N 1
ATOM 1758 C CA . LYS A 1 228 ? -8.547 2.803 13.023 1 95.5 228 LYS A CA 1
ATOM 1759 C C . LYS A 1 228 ? -7.18 2.139 12.852 1 95.5 228 LYS A C 1
ATOM 1761 O O . LYS A 1 228 ? -6.758 1.349 13.703 1 95.5 228 LYS A O 1
ATOM 1766 N N . THR A 1 229 ? -6.594 2.305 11.758 1 96.94 229 THR A N 1
ATOM 1767 C CA . THR A 1 229 ? -5.199 1.963 11.492 1 96.94 229 THR A CA 1
ATOM 1768 C C . THR A 1 229 ? -4.461 3.15 10.883 1 96.94 229 THR A C 1
ATOM 1770 O O . THR A 1 229 ? -4.898 3.715 9.875 1 96.94 229 THR A O 1
ATOM 1773 N N . ARG A 1 230 ? -3.428 3.59 11.516 1 98.62 230 ARG A N 1
ATOM 1774 C CA . ARG A 1 230 ? -2.539 4.648 11.047 1 98.62 230 ARG A CA 1
ATOM 1775 C C . ARG A 1 230 ? -1.079 4.211 11.125 1 98.62 230 ARG A C 1
ATOM 1777 O O . ARG A 1 230 ? -0.443 4.34 12.172 1 98.62 230 ARG A O 1
ATOM 1784 N N . THR A 1 231 ? -0.59 3.752 10.008 1 98.75 231 THR A N 1
ATOM 1785 C CA . THR A 1 231 ? 0.761 3.205 10 1 98.75 231 THR A CA 1
ATOM 1786 C C . THR A 1 231 ? 1.532 3.689 8.773 1 98.75 231 THR A C 1
ATOM 1788 O O . THR A 1 231 ? 0.937 4.184 7.816 1 98.75 231 THR A O 1
ATOM 1791 N N . LEU A 1 232 ? 2.828 3.631 8.867 1 98.81 232 LEU A N 1
ATOM 1792 C CA . LEU A 1 232 ? 3.727 4.016 7.785 1 98.81 232 LEU A CA 1
ATOM 1793 C C . LEU A 1 232 ? 4.961 3.121 7.758 1 98.81 232 LEU A C 1
ATOM 1795 O O . LEU A 1 232 ? 5.516 2.791 8.812 1 98.81 232 LEU A O 1
ATOM 1799 N N . THR A 1 233 ? 5.359 2.668 6.559 1 98.81 233 THR A N 1
ATOM 1800 C CA . THR A 1 233 ? 6.57 1.883 6.348 1 98.81 233 THR A CA 1
ATOM 1801 C C . THR A 1 233 ? 7.531 2.609 5.41 1 98.81 233 THR A C 1
ATOM 1803 O O . THR A 1 233 ? 7.129 3.076 4.344 1 98.81 233 THR A O 1
ATOM 1806 N N . ALA A 1 234 ? 8.719 2.74 5.812 1 98.81 234 ALA A N 1
ATOM 1807 C CA . ALA A 1 234 ? 9.766 3.303 4.973 1 98.81 234 ALA A CA 1
ATOM 1808 C C . ALA A 1 234 ? 10.82 2.252 4.633 1 98.81 234 ALA A C 1
ATOM 1810 O O . ALA A 1 234 ? 11.43 1.661 5.531 1 98.81 234 ALA A O 1
ATOM 1811 N N . VAL A 1 235 ? 11.047 2.035 3.363 1 98.38 235 VAL A N 1
ATOM 1812 C CA . VAL A 1 235 ? 11.992 1.027 2.893 1 98.38 235 VAL A CA 1
ATOM 1813 C C . VAL A 1 235 ? 13.281 1.703 2.43 1 98.38 235 VAL A C 1
ATOM 1815 O O . VAL A 1 235 ? 13.266 2.533 1.517 1 98.38 235 VAL A O 1
ATOM 1818 N N . GLY A 1 236 ? 14.352 1.312 3.055 1 97.69 236 GLY A N 1
ATOM 1819 C CA . GLY A 1 236 ? 15.664 1.816 2.668 1 97.69 236 GLY A CA 1
ATOM 1820 C C . GLY A 1 236 ? 16.625 0.721 2.266 1 97.69 236 GLY A C 1
ATOM 1821 O O . GLY A 1 236 ? 16.328 -0.466 2.424 1 97.69 236 GLY A O 1
ATOM 1822 N N . THR A 1 237 ? 17.797 1.108 1.708 1 96 237 THR A N 1
ATOM 1823 C CA . THR A 1 237 ? 18.797 0.176 1.214 1 96 237 THR A CA 1
ATOM 1824 C C . THR A 1 237 ? 19.5 -0.531 2.373 1 96 237 THR A C 1
ATOM 1826 O O . THR A 1 237 ? 20.125 -1.581 2.186 1 96 237 THR A O 1
ATOM 1829 N N . GLU A 1 238 ? 19.391 0.048 3.592 1 95 238 GLU A N 1
ATOM 1830 C CA . GLU A 1 238 ? 20.109 -0.533 4.719 1 95 238 GLU A CA 1
ATOM 1831 C C . GLU A 1 238 ? 19.156 -0.913 5.848 1 95 238 GLU A C 1
ATOM 1833 O O . GLU A 1 238 ? 19.594 -1.259 6.949 1 95 238 GLU A O 1
ATOM 1838 N N . GLY A 1 239 ? 17.906 -0.827 5.535 1 94.19 239 GLY A N 1
ATOM 1839 C CA . GLY A 1 239 ? 16.953 -1.176 6.566 1 94.19 239 GLY A CA 1
ATOM 1840 C C . GLY A 1 239 ? 15.531 -0.748 6.227 1 94.19 239 GLY A C 1
ATOM 1841 O O . GLY A 1 239 ? 15.297 -0.117 5.191 1 94.19 239 GLY A O 1
ATOM 1842 N N . ILE A 1 240 ? 14.602 -1.182 7.117 1 97.5 240 ILE A N 1
ATOM 1843 C CA . ILE A 1 240 ? 13.188 -0.838 6.973 1 97.5 240 ILE A CA 1
ATOM 1844 C C . ILE A 1 240 ? 12.648 -0.304 8.297 1 97.5 240 ILE A C 1
ATOM 1846 O O . ILE A 1 240 ? 13.047 -0.77 9.367 1 97.5 240 ILE A O 1
ATOM 1850 N N . ALA A 1 241 ? 11.797 0.709 8.219 1 98.5 241 ALA A N 1
ATOM 1851 C CA . ALA A 1 241 ? 11.18 1.293 9.406 1 98.5 241 ALA A CA 1
ATOM 1852 C C . ALA A 1 241 ? 9.672 1.061 9.406 1 98.5 241 ALA A C 1
ATOM 1854 O O . ALA A 1 241 ? 9.016 1.194 8.375 1 98.5 241 ALA A O 1
ATOM 1855 N N . TYR A 1 242 ? 9.133 0.64 10.492 1 98.62 242 TYR A N 1
ATOM 1856 C CA . TYR A 1 242 ? 7.703 0.532 10.734 1 98.62 242 TYR A CA 1
ATOM 1857 C C . TYR A 1 242 ? 7.25 1.548 11.773 1 98.62 242 TYR A C 1
ATOM 1859 O O . TYR A 1 242 ? 7.754 1.561 12.898 1 98.62 242 TYR A O 1
ATOM 1867 N N . LEU A 1 243 ? 6.32 2.383 11.414 1 98.81 243 LEU A N 1
ATOM 1868 C CA . LEU A 1 243 ? 5.824 3.443 12.289 1 98.81 243 LEU A CA 1
ATOM 1869 C C . LEU A 1 243 ? 4.336 3.27 12.562 1 98.81 243 LEU A C 1
ATOM 1871 O O . LEU A 1 243 ? 3.557 2.992 11.648 1 98.81 243 LEU A O 1
ATOM 1875 N N . ASP A 1 244 ? 3.916 3.268 13.797 1 98.69 244 ASP A N 1
ATOM 1876 C CA . ASP A 1 244 ? 2.529 3.35 14.242 1 98.69 244 ASP A CA 1
ATOM 1877 C C . ASP A 1 244 ? 2.213 4.734 14.805 1 98.69 244 ASP A C 1
ATOM 1879 O O . ASP A 1 244 ? 2.688 5.094 15.883 1 98.69 244 ASP A O 1
ATOM 1883 N N . TYR A 1 245 ? 1.389 5.449 14.102 1 98.69 245 TYR A N 1
ATOM 1884 C CA . TYR A 1 245 ? 1.09 6.82 14.492 1 98.69 245 TYR A CA 1
ATOM 1885 C C . TYR A 1 245 ? 0.402 6.855 15.852 1 98.69 245 TYR A C 1
ATOM 1887 O O . TYR A 1 245 ? 0.717 7.703 16.688 1 98.69 245 TYR A O 1
ATOM 1895 N N . ILE A 1 246 ? -0.583 5.984 16.016 1 97.94 246 ILE A N 1
ATOM 1896 C CA . ILE A 1 246 ? -1.45 6.004 17.188 1 97.94 246 ILE A CA 1
ATOM 1897 C C . ILE A 1 246 ? -0.641 5.652 18.438 1 97.94 246 ILE A C 1
ATOM 1899 O O . ILE A 1 246 ? -0.7 6.363 19.453 1 97.94 246 ILE A O 1
ATOM 1903 N N . LYS A 1 247 ? 0.172 4.621 18.359 1 97.5 247 LYS A N 1
ATOM 1904 C CA . LYS A 1 247 ? 0.977 4.188 19.5 1 97.5 247 LYS A CA 1
ATOM 1905 C C . LYS A 1 247 ? 2.262 5.004 19.609 1 97.5 247 LYS A C 1
ATOM 1907 O O . LYS A 1 247 ? 3.025 4.848 20.562 1 97.5 247 LYS A O 1
ATOM 1912 N N . GLN A 1 248 ? 2.475 5.867 18.578 1 98.06 248 GLN A N 1
ATOM 1913 C CA . GLN A 1 248 ? 3.723 6.613 18.484 1 98.06 248 GLN A CA 1
ATOM 1914 C C . GLN A 1 248 ? 4.93 5.699 18.672 1 98.06 248 GLN A C 1
ATOM 1916 O O . GLN A 1 248 ? 5.801 5.973 19.5 1 98.06 248 GLN A O 1
ATOM 1921 N N . ARG A 1 249 ? 4.926 4.641 17.938 1 98.25 249 ARG A N 1
ATOM 1922 C CA . ARG A 1 249 ? 5.961 3.615 18 1 98.25 249 ARG A CA 1
ATOM 1923 C C . ARG A 1 249 ? 6.734 3.541 16.688 1 98.25 249 ARG A C 1
ATOM 1925 O O . ARG A 1 249 ? 6.145 3.621 15.602 1 98.25 249 ARG A O 1
ATOM 1932 N N . LEU A 1 250 ? 8.047 3.447 16.766 1 98.38 250 LEU A N 1
ATOM 1933 C CA . LEU A 1 250 ? 8.938 3.314 15.625 1 98.38 250 LEU A CA 1
ATOM 1934 C C . LEU A 1 250 ? 9.883 2.137 15.805 1 98.38 250 LEU A C 1
ATOM 1936 O O . LEU A 1 250 ? 10.633 2.082 16.781 1 98.38 250 LEU A O 1
ATOM 1940 N N . VAL A 1 251 ? 9.805 1.19 14.93 1 98.19 251 VAL A N 1
ATOM 1941 C CA . VAL A 1 251 ? 10.711 0.045 14.922 1 98.19 251 VAL A CA 1
ATOM 1942 C C . VAL A 1 251 ? 11.516 0.027 13.633 1 98.19 251 VAL A C 1
ATOM 1944 O O . VAL A 1 251 ? 10.961 0.173 12.539 1 98.19 251 VAL A O 1
ATOM 1947 N N . ILE A 1 252 ? 12.789 -0.136 13.734 1 96.62 252 ILE A N 1
ATOM 1948 C CA . ILE A 1 252 ? 13.68 -0.207 12.578 1 96.62 252 ILE A CA 1
ATOM 1949 C C . ILE A 1 252 ? 14.344 -1.577 12.523 1 96.62 252 ILE A C 1
ATOM 1951 O O . ILE A 1 252 ? 14.891 -2.049 13.523 1 96.62 252 ILE A O 1
ATOM 1955 N N . TYR A 1 253 ? 14.211 -2.189 11.352 1 95.19 253 TYR A N 1
ATOM 1956 C CA . TYR A 1 253 ? 14.859 -3.471 11.094 1 95.19 253 TYR A CA 1
ATOM 1957 C C . TYR A 1 253 ? 16.016 -3.307 10.109 1 95.19 253 TYR A C 1
ATOM 1959 O O . TYR A 1 253 ? 15.898 -2.586 9.117 1 95.19 253 TYR A O 1
ATOM 1967 N N . ASN A 1 254 ? 17.125 -3.967 10.43 1 92.56 254 ASN A N 1
ATOM 1968 C CA . ASN A 1 254 ? 18.188 -4.184 9.445 1 92.56 254 ASN A CA 1
ATOM 1969 C C . ASN A 1 254 ? 18.703 -5.617 9.484 1 92.56 254 ASN A C 1
ATOM 1971 O O . ASN A 1 254 ? 18.062 -6.496 10.07 1 92.56 254 ASN A O 1
ATOM 1975 N N . ASP A 1 255 ? 19.75 -5.902 8.719 1 87.25 255 ASP A N 1
ATOM 1976 C CA . ASP A 1 255 ? 20.234 -7.27 8.578 1 87.25 255 ASP A CA 1
ATOM 1977 C C . ASP A 1 255 ? 20.672 -7.836 9.93 1 87.25 255 ASP A C 1
ATOM 1979 O O . ASP A 1 255 ? 20.656 -9.047 10.141 1 87.25 255 ASP A O 1
ATOM 1983 N N . GLU A 1 256 ? 20.922 -6.941 10.883 1 87.25 256 GLU A N 1
ATOM 1984 C CA . GLU A 1 256 ? 21.547 -7.387 12.117 1 87.25 256 GLU A CA 1
ATOM 1985 C C . GLU A 1 256 ? 20.625 -7.176 13.312 1 87.25 256 GLU A C 1
ATOM 1987 O O . GLU A 1 256 ? 20.656 -7.938 14.281 1 87.25 256 GLU A O 1
ATOM 1992 N N . TRP A 1 257 ? 19.766 -6.156 13.211 1 86.5 257 TRP A N 1
ATOM 1993 C CA . TRP A 1 257 ? 19.109 -5.762 14.453 1 86.5 257 TRP A CA 1
ATOM 1994 C C . TRP A 1 257 ? 17.641 -5.43 14.203 1 86.5 257 TRP A C 1
ATOM 1996 O O . TRP A 1 257 ? 17.25 -5.082 13.086 1 86.5 257 TRP A O 1
ATOM 2006 N N . GLU A 1 258 ? 16.859 -5.738 15.148 1 89.94 258 GLU A N 1
ATOM 2007 C CA . GLU A 1 258 ? 15.562 -5.117 15.367 1 89.94 258 GLU A CA 1
ATOM 2008 C C . GLU A 1 258 ? 15.594 -4.156 16.547 1 89.94 258 GLU A C 1
ATOM 2010 O O . GLU A 1 258 ? 15.859 -4.562 17.688 1 89.94 258 GLU A O 1
ATOM 2015 N N . ARG A 1 259 ? 15.461 -2.848 16.281 1 92 259 ARG A N 1
ATOM 2016 C CA . ARG A 1 259 ? 15.57 -1.83 17.328 1 92 259 ARG A CA 1
ATOM 2017 C C . ARG A 1 259 ? 14.297 -0.994 17.406 1 92 259 ARG A C 1
ATOM 2019 O O . ARG A 1 259 ? 13.82 -0.478 16.406 1 92 259 ARG A O 1
ATOM 2026 N N . GLU A 1 260 ? 13.742 -0.943 18.5 1 93.75 260 GLU A N 1
ATOM 2027 C CA . GLU A 1 260 ? 12.641 -0.016 18.75 1 93.75 260 GLU A CA 1
ATOM 2028 C C . GLU A 1 260 ? 13.156 1.327 19.266 1 93.75 260 GLU A C 1
ATOM 2030 O O . GLU A 1 260 ? 13.891 1.383 20.25 1 93.75 260 GLU A O 1
ATOM 2035 N N . ALA A 1 261 ? 12.75 2.383 18.594 1 91.62 261 ALA A N 1
ATOM 2036 C CA . ALA A 1 261 ? 13.219 3.715 18.984 1 91.62 261 ALA A CA 1
ATOM 2037 C C . ALA A 1 261 ? 12.586 4.156 20.297 1 91.62 261 ALA A C 1
ATOM 2039 O O . ALA A 1 261 ? 11.414 3.881 20.562 1 91.62 261 ALA A O 1
ATOM 2040 N N . LYS A 1 262 ? 13.352 4.797 21.125 1 90.69 262 LYS A N 1
ATOM 2041 C CA . LYS A 1 262 ? 12.797 5.461 22.297 1 90.69 262 LYS A CA 1
ATOM 2042 C C . LYS A 1 262 ? 12.094 6.758 21.922 1 90.69 262 LYS A C 1
ATOM 2044 O O . LYS A 1 262 ? 12.742 7.777 21.672 1 90.69 262 LYS A O 1
ATOM 2049 N N . VAL A 1 263 ? 10.875 6.68 21.828 1 91.62 263 VAL A N 1
ATOM 2050 C CA . VAL A 1 263 ? 10.062 7.836 21.469 1 91.62 263 VAL A CA 1
ATOM 2051 C C . VAL A 1 263 ? 9.422 8.422 22.719 1 91.62 263 VAL A C 1
ATOM 2053 O O . VAL A 1 263 ? 8.773 7.707 23.484 1 91.62 263 VAL A O 1
ATOM 2056 N N . ASN A 1 264 ? 9.711 9.711 23 1 91.69 264 ASN A N 1
ATOM 2057 C CA . ASN A 1 264 ? 8.977 10.398 24.062 1 91.69 264 ASN A CA 1
ATOM 2058 C C . ASN A 1 264 ? 7.566 10.773 23.625 1 91.69 264 ASN A C 1
ATOM 2060 O O . ASN A 1 264 ? 7.367 11.828 23.016 1 91.69 264 ASN A O 1
ATOM 2064 N N . ARG A 1 265 ? 6.629 10 24.062 1 92.44 265 ARG A N 1
ATOM 2065 C CA . ARG A 1 265 ? 5.246 10.195 23.641 1 92.44 265 ARG A CA 1
ATOM 2066 C C . ARG A 1 265 ? 4.73 11.562 24.078 1 92.44 265 ARG A C 1
ATOM 2068 O O . ARG A 1 265 ? 4.969 11.984 25.219 1 92.44 265 ARG A O 1
ATOM 2075 N N . ARG A 1 266 ? 4.195 12.227 23.188 1 96.31 266 ARG A N 1
ATOM 2076 C CA . ARG A 1 266 ? 3.635 13.555 23.406 1 96.31 266 ARG A CA 1
ATOM 2077 C C . ARG A 1 266 ? 2.479 13.828 22.453 1 96.31 266 ARG A C 1
ATOM 2079 O O . ARG A 1 266 ? 2.428 13.266 21.359 1 96.31 266 ARG A O 1
ATOM 2086 N N . GLU A 1 267 ? 1.602 14.719 22.906 1 97.44 267 GLU A N 1
ATOM 2087 C CA . GLU A 1 267 ? 0.501 15.094 22.016 1 97.44 267 GLU A CA 1
ATOM 2088 C C . GLU A 1 267 ? 1.004 15.906 20.828 1 97.44 267 GLU A C 1
ATOM 2090 O O . GLU A 1 267 ? 1.568 16.984 21 1 97.44 267 GLU A O 1
ATOM 2095 N N . PRO A 1 268 ? 0.739 15.43 19.703 1 98.38 268 PRO A N 1
ATOM 2096 C CA . PRO A 1 268 ? 1.253 16.109 18.516 1 98.38 268 PRO A CA 1
ATOM 2097 C C . PRO A 1 268 ? 0.752 17.547 18.406 1 98.38 268 PRO A C 1
ATOM 2099 O O . PRO A 1 268 ? 1.507 18.438 18 1 98.38 268 PRO A O 1
ATOM 2102 N N . LEU A 1 269 ? -0.469 17.781 18.766 1 98.56 269 LEU A N 1
ATOM 2103 C CA . LEU A 1 269 ? -1.021 19.125 18.688 1 98.56 269 LEU A CA 1
ATOM 2104 C C . LEU A 1 269 ? -0.272 20.094 19.609 1 98.56 269 LEU A C 1
ATOM 2106 O O . LEU A 1 269 ? -0.024 21.234 19.234 1 98.56 269 LEU A O 1
ATOM 2110 N N . ARG A 1 270 ? 0.033 19.688 20.75 1 98.56 270 ARG A N 1
ATOM 2111 C CA . ARG A 1 270 ? 0.816 20.516 21.656 1 98.56 270 ARG A CA 1
ATOM 2112 C C . ARG A 1 270 ? 2.176 20.859 21.062 1 98.56 270 ARG A C 1
ATOM 2114 O O . ARG A 1 270 ? 2.609 22.016 21.094 1 98.56 270 ARG A O 1
ATOM 2121 N N . ASN A 1 271 ? 2.834 19.75 20.5 1 98.56 271 ASN A N 1
ATOM 2122 C CA . ASN A 1 271 ? 4.105 19.984 19.828 1 98.56 271 ASN A CA 1
ATOM 2123 C C . ASN A 1 271 ? 3.971 21.016 18.703 1 98.56 271 ASN A C 1
ATOM 2125 O O . ASN A 1 271 ? 4.832 21.891 18.547 1 98.56 271 ASN A O 1
ATOM 2129 N N . GLU A 1 272 ? 2.932 20.922 17.938 1 98.75 272 GLU A N 1
ATOM 2130 C CA . GLU A 1 272 ? 2.676 21.812 16.828 1 98.75 272 GLU A CA 1
ATOM 2131 C C . GLU A 1 272 ? 2.496 23.25 17.297 1 98.75 272 GLU A C 1
ATOM 2133 O O . GLU A 1 272 ? 3.125 24.172 16.766 1 98.75 272 GLU A O 1
ATOM 2138 N N . ILE A 1 273 ? 1.72 23.453 18.312 1 98.81 273 ILE A N 1
ATOM 2139 C CA . ILE A 1 273 ? 1.408 24.781 18.812 1 98.81 273 ILE A CA 1
ATOM 2140 C C . ILE A 1 273 ? 2.643 25.375 19.484 1 98.81 273 ILE A C 1
ATOM 2142 O O . ILE A 1 273 ? 2.953 26.562 19.281 1 98.81 273 ILE A O 1
ATOM 2146 N N . GLU A 1 274 ? 3.389 24.594 20.25 1 98.62 274 GLU A N 1
ATOM 2147 C CA . GLU A 1 274 ? 4.625 25.062 20.859 1 98.62 274 GLU A CA 1
ATOM 2148 C C . GLU A 1 274 ? 5.629 25.5 19.797 1 98.62 274 GLU A C 1
ATOM 2150 O O . GLU A 1 274 ? 6.301 26.531 19.953 1 98.62 274 GLU A O 1
ATOM 2155 N N . HIS A 1 275 ? 5.711 24.719 18.781 1 98.69 275 HIS A N 1
ATOM 2156 C CA . HIS A 1 275 ? 6.602 25.078 17.688 1 98.69 275 HIS A CA 1
ATOM 2157 C C . HIS A 1 275 ? 6.18 26.391 17.031 1 98.69 275 HIS A C 1
ATOM 2159 O O . HIS A 1 275 ? 7.023 27.234 16.75 1 98.69 275 HIS A O 1
ATOM 2165 N N . PHE A 1 276 ? 4.91 26.516 16.812 1 98.75 276 PHE A N 1
ATOM 2166 C CA . PHE A 1 276 ? 4.379 27.734 16.219 1 98.75 276 PHE A CA 1
ATOM 2167 C C . PHE A 1 276 ? 4.719 28.938 17.078 1 98.75 276 PHE A C 1
ATOM 2169 O O . PHE A 1 276 ? 5.215 29.953 16.578 1 98.75 276 PHE A O 1
ATOM 2176 N N . ILE A 1 277 ? 4.512 28.844 18.375 1 98.56 277 ILE A N 1
ATOM 2177 C CA . ILE A 1 277 ? 4.801 29.906 19.328 1 98.56 277 ILE A CA 1
ATOM 2178 C C . ILE A 1 277 ? 6.285 30.25 19.281 1 98.56 277 ILE A C 1
ATOM 2180 O O . ILE A 1 277 ? 6.656 31.438 19.25 1 98.56 277 ILE A O 1
ATOM 2184 N N . ASP A 1 278 ? 7.066 29.25 19.219 1 98.44 278 ASP A N 1
ATOM 2185 C CA . ASP A 1 278 ? 8.508 29.453 19.156 1 98.44 278 ASP A CA 1
ATOM 2186 C C . ASP A 1 278 ? 8.914 30.188 17.875 1 98.44 278 ASP A C 1
ATOM 2188 O O . ASP A 1 278 ? 9.773 31.062 17.906 1 98.44 278 ASP A O 1
ATOM 2192 N N . CYS A 1 279 ? 8.312 29.828 16.781 1 98.56 279 CYS A N 1
ATOM 2193 C CA . CYS A 1 279 ? 8.609 30.469 15.508 1 98.56 279 CYS A CA 1
ATOM 2194 C C . CYS A 1 279 ? 8.195 31.938 15.523 1 98.56 279 CYS A C 1
ATOM 2196 O O . CYS A 1 279 ? 8.906 32.812 15 1 98.56 279 CYS A O 1
ATOM 2198 N N . VAL A 1 280 ? 7.059 32.219 16.125 1 98.44 280 VAL A N 1
ATOM 2199 C CA . VAL A 1 280 ? 6.566 33.594 16.203 1 98.44 280 VAL A CA 1
ATOM 2200 C C . VAL A 1 280 ? 7.492 34.406 17.094 1 98.44 280 VAL A C 1
ATOM 2202 O O . VAL A 1 280 ? 7.836 35.531 16.766 1 98.44 280 VAL A O 1
ATOM 2205 N N . THR A 1 281 ? 7.926 33.844 18.188 1 97.69 281 THR A N 1
ATOM 2206 C CA . THR A 1 281 ? 8.734 34.531 19.188 1 97.69 281 THR A CA 1
ATOM 2207 C C . THR A 1 281 ? 10.141 34.812 18.656 1 97.69 281 THR A C 1
ATOM 2209 O O . THR A 1 281 ? 10.703 35.875 18.906 1 97.69 281 THR A O 1
ATOM 2212 N N . ASN A 1 282 ? 10.672 33.906 17.859 1 97.31 282 ASN A N 1
ATOM 2213 C CA . ASN A 1 282 ? 12.078 33.969 17.484 1 97.31 282 ASN A CA 1
ATOM 2214 C C . ASN A 1 282 ? 12.234 34.281 15.992 1 97.31 282 ASN A C 1
ATOM 2216 O O . ASN A 1 282 ? 13.352 34.281 15.477 1 97.31 282 ASN A O 1
ATOM 2220 N N . ASP A 1 283 ? 11.203 34.438 15.305 1 95.69 283 ASP A N 1
ATOM 2221 C CA . ASP A 1 283 ? 11.195 34.75 13.883 1 95.69 283 ASP A CA 1
ATOM 2222 C C . ASP A 1 283 ? 11.898 33.656 13.078 1 95.69 283 ASP A C 1
ATOM 2224 O O . ASP A 1 283 ? 12.797 33.938 12.281 1 95.69 283 ASP A O 1
ATOM 2228 N N . ASN A 1 284 ? 11.531 32.406 13.406 1 95.94 284 ASN A N 1
ATOM 2229 C CA . ASN A 1 284 ? 12.047 31.25 12.688 1 95.94 284 ASN A CA 1
ATOM 2230 C C . ASN A 1 284 ? 11.055 30.75 11.641 1 95.94 284 ASN A C 1
ATOM 2232 O O . ASN A 1 284 ? 9.852 31 11.758 1 95.94 284 ASN A O 1
ATOM 2236 N N . THR A 1 285 ? 11.578 30.141 10.609 1 96.88 285 THR A N 1
ATOM 2237 C CA . THR A 1 285 ? 10.727 29.484 9.617 1 96.88 285 THR A CA 1
ATOM 2238 C C . THR A 1 285 ? 10.055 28.25 10.211 1 96.88 285 THR A C 1
ATOM 2240 O O . THR A 1 285 ? 10.727 27.391 10.781 1 96.88 285 THR A O 1
ATOM 2243 N N . PRO A 1 286 ? 8.75 28.219 10.07 1 98.5 286 PRO A N 1
ATOM 2244 C CA . PRO A 1 286 ? 8.055 27.047 10.625 1 98.5 286 PRO A CA 1
ATOM 2245 C C . PRO A 1 286 ? 8.438 25.75 9.914 1 98.5 286 PRO A C 1
ATOM 2247 O O . PRO A 1 286 ? 8.82 25.781 8.742 1 98.5 286 PRO A O 1
ATOM 2250 N N . LEU A 1 287 ? 8.234 24.641 10.609 1 98 287 LEU A N 1
ATOM 2251 C CA . LEU A 1 287 ? 8.445 23.312 10.055 1 98 287 LEU A CA 1
ATOM 2252 C C . LEU A 1 287 ? 7.52 23.062 8.867 1 98 287 LEU A C 1
ATOM 2254 O O . LEU A 1 287 ? 7.871 22.344 7.934 1 98 287 LEU A O 1
ATOM 2258 N N . ILE A 1 288 ? 6.332 23.719 8.945 1 98.5 288 ILE A N 1
ATOM 2259 C CA . ILE A 1 288 ? 5.363 23.609 7.859 1 98.5 288 ILE A CA 1
ATOM 2260 C C . ILE A 1 288 ? 4.977 25 7.359 1 98.5 288 ILE A C 1
ATOM 2262 O O . ILE A 1 288 ? 3.875 25.484 7.629 1 98.5 288 ILE A O 1
ATOM 2266 N N . PRO A 1 289 ? 5.797 25.578 6.578 1 98.56 289 PRO A N 1
ATOM 2267 C CA . PRO A 1 289 ? 5.469 26.906 6.02 1 98.56 289 PRO A CA 1
ATOM 2268 C C . PRO A 1 289 ? 4.301 26.844 5.031 1 98.56 289 PRO A C 1
ATOM 2270 O O . PRO A 1 289 ? 3.857 25.766 4.652 1 98.56 289 PRO A O 1
ATOM 2273 N N . GLY A 1 290 ? 3.834 27.969 4.652 1 98.69 290 GLY A N 1
ATOM 2274 C CA . GLY A 1 290 ? 2.73 28.062 3.709 1 98.69 290 GLY A CA 1
ATOM 2275 C C . GLY A 1 290 ? 2.971 27.297 2.428 1 98.69 290 GLY A C 1
ATOM 2276 O O . GLY A 1 290 ? 2.061 26.641 1.907 1 98.69 290 GLY A O 1
ATOM 2277 N N . GLU A 1 291 ? 4.188 27.281 1.95 1 98.38 291 GLU A N 1
ATOM 2278 C CA . GLU A 1 291 ? 4.531 26.641 0.689 1 98.38 291 GLU A CA 1
ATOM 2279 C C . GLU A 1 291 ? 4.348 25.125 0.782 1 98.38 291 GLU A C 1
ATOM 2281 O O . GLU A 1 291 ? 3.971 24.484 -0.198 1 98.38 291 GLU A O 1
ATOM 2286 N N . ASP A 1 292 ? 4.695 24.578 1.929 1 98.44 292 ASP A N 1
ATOM 2287 C CA . ASP A 1 292 ? 4.48 23.141 2.119 1 98.44 292 ASP A CA 1
ATOM 2288 C C . ASP A 1 292 ? 2.99 22.812 2.158 1 98.44 292 ASP A C 1
ATOM 2290 O O . ASP A 1 292 ? 2.562 21.781 1.626 1 98.44 292 ASP A O 1
ATOM 2294 N N . GLY A 1 293 ? 2.24 23.688 2.869 1 98.62 293 GLY A N 1
ATOM 2295 C CA . GLY A 1 293 ? 0.796 23.516 2.861 1 98.62 293 GLY A CA 1
ATOM 2296 C C . GLY A 1 293 ? 0.194 23.578 1.471 1 98.62 293 GLY A C 1
ATOM 2297 O O . GLY A 1 293 ? -0.683 22.781 1.13 1 98.62 293 GLY A O 1
ATOM 2298 N N . LEU A 1 294 ? 0.657 24.531 0.709 1 98.56 294 LEU A N 1
ATOM 2299 C CA . LEU A 1 294 ? 0.21 24.672 -0.672 1 98.56 294 LEU A CA 1
ATOM 2300 C C . LEU A 1 294 ? 0.563 23.438 -1.485 1 98.56 294 LEU A C 1
ATOM 2302 O O . LEU A 1 294 ? -0.255 22.938 -2.268 1 98.56 294 LEU A O 1
ATOM 2306 N N . HIS A 1 295 ? 1.762 22.953 -1.305 1 98.62 295 HIS A N 1
ATOM 2307 C CA . HIS A 1 295 ? 2.205 21.766 -2.016 1 98.62 295 HIS A CA 1
ATOM 2308 C C . HIS A 1 295 ? 1.287 20.578 -1.732 1 98.62 295 HIS A C 1
ATOM 2310 O O . HIS A 1 295 ? 0.849 19.891 -2.658 1 98.62 295 HIS A O 1
ATOM 2316 N N . THR A 1 296 ? 1.031 20.344 -0.489 1 98.62 296 THR A N 1
ATOM 2317 C CA . THR A 1 296 ? 0.178 19.219 -0.095 1 98.62 296 THR A CA 1
ATOM 2318 C C . THR A 1 296 ? -1.217 19.375 -0.696 1 98.62 296 THR A C 1
ATOM 2320 O O . THR A 1 296 ? -1.787 18.406 -1.2 1 98.62 296 THR A O 1
ATOM 2323 N N . LEU A 1 297 ? -1.754 20.578 -0.643 1 98.38 297 LEU A N 1
ATOM 2324 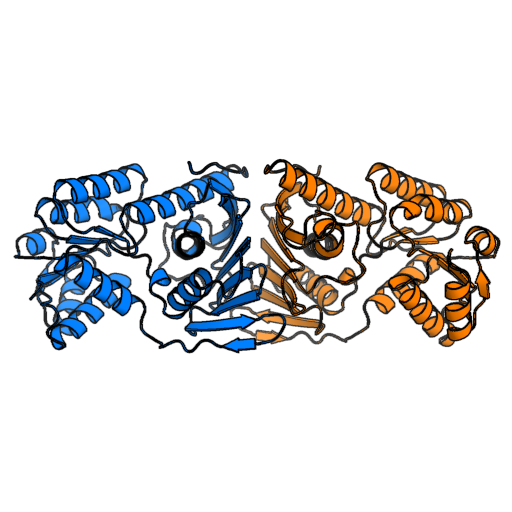C CA . LEU A 1 297 ? -3.057 20.844 -1.239 1 98.38 297 LEU A CA 1
ATOM 2325 C C . LEU A 1 297 ? -3.039 20.562 -2.738 1 98.38 297 LEU A C 1
ATOM 2327 O O . LEU A 1 297 ? -3.949 19.922 -3.266 1 98.38 297 LEU A O 1
ATOM 2331 N N . LYS A 1 298 ? -2.016 21.078 -3.383 1 98.5 298 LYS A N 1
ATOM 2332 C CA . LYS A 1 298 ? -1.872 20.891 -4.824 1 98.5 298 LYS A CA 1
ATOM 2333 C C . LYS A 1 298 ? -1.843 19.406 -5.176 1 98.5 298 LYS A C 1
ATOM 2335 O O . LYS A 1 298 ? -2.512 18.969 -6.117 1 98.5 298 LYS A O 1
ATOM 2340 N N . VAL A 1 299 ? -1.092 18.609 -4.488 1 98.75 299 VAL A N 1
ATOM 2341 C CA . VAL A 1 299 ? -0.986 17.172 -4.738 1 98.75 299 VAL A CA 1
ATOM 2342 C C . VAL A 1 299 ? -2.352 16.516 -4.551 1 98.75 299 VAL A C 1
ATOM 2344 O O . VAL A 1 299 ? -2.752 15.664 -5.352 1 98.75 299 VAL A O 1
ATOM 2347 N N . ALA A 1 300 ? -3.039 16.891 -3.5 1 98.44 300 ALA A N 1
ATOM 2348 C CA . ALA A 1 300 ? -4.359 16.312 -3.234 1 98.44 300 ALA A CA 1
ATOM 2349 C C . ALA A 1 300 ? -5.332 16.641 -4.363 1 98.44 300 ALA A C 1
ATOM 2351 O O . ALA A 1 300 ? -6.086 15.766 -4.805 1 98.44 300 ALA A O 1
ATOM 2352 N N . ILE A 1 301 ? -5.336 17.891 -4.797 1 97.94 301 ILE A N 1
ATOM 2353 C CA . ILE A 1 301 ? -6.215 18.312 -5.883 1 97.94 301 ILE A CA 1
ATOM 2354 C C . ILE A 1 301 ? -5.867 17.547 -7.156 1 97.94 301 ILE A C 1
ATOM 2356 O O . ILE A 1 301 ? -6.758 17.078 -7.867 1 97.94 301 ILE A O 1
ATOM 2360 N N . LYS A 1 302 ? -4.602 17.406 -7.438 1 98.5 302 LYS A N 1
ATOM 2361 C CA . LYS A 1 302 ? -4.16 16.656 -8.609 1 98.5 302 LYS A CA 1
ATOM 2362 C C . LYS A 1 302 ? -4.496 15.18 -8.477 1 98.5 302 LYS A C 1
ATOM 2364 O O . LYS A 1 302 ? -4.789 14.516 -9.477 1 98.5 302 LYS A O 1
ATOM 2369 N N . ALA A 1 303 ? -4.434 14.641 -7.273 1 98.62 303 ALA A N 1
ATOM 2370 C CA . ALA A 1 303 ? -4.855 13.266 -7.043 1 98.62 303 ALA A CA 1
ATOM 2371 C C . ALA A 1 303 ? -6.328 13.07 -7.387 1 98.62 303 ALA A C 1
ATOM 2373 O O . ALA A 1 303 ? -6.707 12.07 -7.988 1 98.62 303 ALA A O 1
ATOM 2374 N N . LEU A 1 304 ? -7.176 14.031 -6.992 1 97.81 304 LEU A N 1
ATOM 2375 C CA . LEU A 1 304 ? -8.594 13.984 -7.324 1 97.81 304 LEU A CA 1
ATOM 2376 C C . LEU A 1 304 ? -8.797 14.031 -8.836 1 97.81 304 LEU A C 1
ATOM 2378 O O . LEU A 1 304 ? -9.617 13.281 -9.375 1 97.81 304 LEU A O 1
ATOM 2382 N N . GLU A 1 305 ? -8.062 14.922 -9.422 1 98 305 GLU A N 1
ATOM 2383 C CA . GLU A 1 305 ? -8.109 15 -10.883 1 98 305 GLU A CA 1
ATOM 2384 C C . GLU A 1 305 ? -7.695 13.68 -11.516 1 98 305 GLU A C 1
ATOM 2386 O O . GLU A 1 305 ? -8.336 13.211 -12.461 1 98 305 GLU A O 1
ATOM 2391 N N . SER A 1 306 ? -6.613 13.117 -11.031 1 98.19 306 SER A N 1
ATOM 2392 C CA . SER A 1 306 ? -6.109 11.836 -11.516 1 98.19 306 SER A CA 1
ATOM 2393 C C . SER A 1 306 ? -7.168 10.75 -11.383 1 98.19 306 SER A C 1
ATOM 2395 O O . SER A 1 306 ? -7.387 9.977 -12.32 1 98.19 306 SER A O 1
ATOM 2397 N N . ALA A 1 307 ? -7.801 10.68 -10.266 1 97.31 307 ALA A N 1
ATOM 2398 C CA . ALA A 1 307 ? -8.828 9.672 -10.016 1 97.31 307 ALA A CA 1
ATOM 2399 C C . ALA A 1 307 ? -10.008 9.844 -10.977 1 97.31 307 ALA A C 1
ATOM 2401 O O . ALA A 1 307 ? -10.57 8.852 -11.445 1 97.31 307 ALA A O 1
ATOM 2402 N N . LYS A 1 308 ? -10.422 11.039 -11.195 1 96.12 308 LYS A N 1
ATOM 2403 C CA . LYS A 1 308 ? -11.539 11.328 -12.086 1 96.12 308 LYS A CA 1
ATOM 2404 C C . LYS A 1 308 ? -11.211 10.945 -13.523 1 96.12 308 LYS A C 1
ATOM 2406 O O . LYS A 1 308 ? -12.047 10.359 -14.227 1 96.12 308 LYS A O 1
ATOM 2411 N N . LYS A 1 309 ? -9.992 11.234 -13.906 1 95.81 309 LYS A N 1
ATOM 2412 C CA . LYS A 1 309 ? -9.594 11.023 -15.297 1 95.81 309 LYS A CA 1
ATOM 2413 C C . LYS A 1 309 ? -9.023 9.625 -15.5 1 95.81 309 LYS A C 1
ATOM 2415 O O . LYS A 1 309 ? -8.898 9.156 -16.625 1 95.81 309 LYS A O 1
ATOM 2420 N N . ASP A 1 310 ? -8.633 9 -14.383 1 95.06 310 ASP A N 1
ATOM 2421 C CA . ASP A 1 310 ? -7.93 7.719 -14.414 1 95.06 310 ASP A CA 1
ATOM 2422 C C . ASP A 1 310 ? -6.645 7.824 -15.227 1 95.06 310 ASP A C 1
ATOM 2424 O O . ASP A 1 310 ? -6.422 7.035 -16.156 1 95.06 310 ASP A O 1
ATOM 2428 N N . GLU A 1 311 ? -5.887 8.812 -14.953 1 96.06 311 GLU A N 1
ATOM 2429 C CA . GLU A 1 311 ? -4.613 9.109 -15.602 1 96.06 311 GLU A CA 1
ATOM 2430 C C . GLU A 1 311 ? -3.588 9.617 -14.594 1 96.06 311 GLU A C 1
ATOM 2432 O O . GLU A 1 311 ? -3.955 10.141 -13.539 1 96.06 311 GLU A O 1
ATOM 2437 N N . ILE A 1 312 ? -2.365 9.406 -14.961 1 97.25 312 ILE A N 1
ATOM 2438 C CA . ILE A 1 312 ? -1.309 10.055 -14.188 1 97.25 312 ILE A CA 1
ATOM 2439 C C . ILE A 1 312 ? -1.349 11.562 -14.422 1 97.25 312 ILE A C 1
ATOM 2441 O O . ILE A 1 312 ? -1.548 12.016 -15.555 1 97.25 312 ILE A O 1
ATOM 2445 N N . VAL A 1 313 ? -1.177 12.328 -13.344 1 98 313 VAL A N 1
ATOM 2446 C CA . VAL A 1 313 ? -1.185 13.781 -13.461 1 98 313 VAL A CA 1
ATOM 2447 C C . VAL A 1 313 ? 0.12 14.352 -12.906 1 98 313 VAL A C 1
ATOM 2449 O O . VAL A 1 313 ? 0.592 13.922 -11.852 1 98 313 VAL A O 1
ATOM 2452 N N . GLU A 1 314 ? 0.679 15.297 -13.617 1 97.19 314 GLU A N 1
ATOM 2453 C CA . GLU A 1 314 ? 1.863 16 -13.141 1 97.19 314 GLU A CA 1
ATOM 2454 C C . GLU A 1 314 ? 1.494 17.062 -12.117 1 97.19 314 GLU A C 1
ATOM 2456 O O . GLU A 1 314 ? 0.482 17.766 -12.266 1 97.19 314 GLU A O 1
ATOM 2461 N N . VAL A 1 315 ? 2.193 17.203 -11.008 1 96.12 315 VAL A N 1
ATOM 2462 C CA . VAL A 1 315 ? 1.928 18.203 -9.992 1 96.12 315 VAL A CA 1
ATOM 2463 C C . VAL A 1 315 ? 2.73 19.469 -10.297 1 96.12 315 VAL A C 1
ATOM 2465 O O . VAL A 1 315 ? 2.227 20.594 -10.148 1 96.12 315 VAL A O 1
ATOM 2468 N N . ASP A 1 316 ? 4.062 19.609 -10.742 1 76.31 316 ASP A N 1
ATOM 2469 C CA . ASP A 1 316 ? 4.91 20.719 -11.164 1 76.31 316 ASP A CA 1
ATOM 2470 C C . ASP A 1 316 ? 6.352 20.266 -11.375 1 76.31 316 ASP A C 1
ATOM 2472 O O . ASP A 1 316 ? 6.824 19.359 -10.68 1 76.31 316 ASP A O 1
ATOM 2476 N N . MET B 1 1 ? -3.736 -45.969 -12.617 1 91.81 1 MET B N 1
ATOM 2477 C CA . MET B 1 1 ? -3.043 -44.938 -11.812 1 91.81 1 MET B CA 1
ATOM 2478 C C . MET B 1 1 ? -2.271 -43.969 -12.703 1 91.81 1 MET B C 1
ATOM 2480 O O . MET B 1 1 ? -1.614 -44.406 -13.664 1 91.81 1 MET B O 1
ATOM 2484 N N . LEU B 1 2 ? -2.303 -42.656 -12.461 1 97.56 2 LEU B N 1
ATOM 2485 C CA . LEU B 1 2 ? -1.685 -41.656 -13.328 1 97.56 2 LEU B CA 1
ATOM 2486 C C . LEU B 1 2 ? -0.164 -41.75 -13.258 1 97.56 2 LEU B C 1
ATOM 2488 O O . LEU B 1 2 ? 0.407 -41.844 -12.172 1 97.56 2 LEU B O 1
ATOM 2492 N N . ARG B 1 3 ? 0.421 -41.812 -14.344 1 98.75 3 ARG B N 1
ATOM 2493 C CA . ARG B 1 3 ? 1.875 -41.812 -14.469 1 98.75 3 ARG B CA 1
ATOM 2494 C C . ARG B 1 3 ? 2.416 -40.406 -14.664 1 98.75 3 ARG B C 1
ATOM 2496 O O . ARG B 1 3 ? 2.094 -39.75 -15.648 1 98.75 3 ARG B O 1
ATOM 2503 N N . VAL B 1 4 ? 3.271 -40.031 -13.695 1 98.88 4 VAL B N 1
ATOM 2504 C CA . VAL B 1 4 ? 3.668 -38.625 -13.695 1 98.88 4 VAL B CA 1
ATOM 2505 C C . VAL B 1 4 ? 5.191 -38.5 -13.703 1 98.88 4 VAL B C 1
ATOM 2507 O O . VAL B 1 4 ? 5.891 -39.469 -13.383 1 98.88 4 VAL B O 1
ATOM 2510 N N . GLY B 1 5 ? 5.719 -37.375 -14.148 1 98.81 5 GLY B N 1
ATOM 2511 C CA . GLY B 1 5 ? 7.133 -37.062 -14.125 1 98.81 5 GLY B CA 1
ATOM 2512 C C . GLY B 1 5 ? 7.402 -35.594 -13.742 1 98.81 5 GLY B C 1
ATOM 2513 O O . GLY B 1 5 ? 6.48 -34.781 -13.688 1 98.81 5 GLY B O 1
ATOM 2514 N N . VAL B 1 6 ? 8.648 -35.281 -13.391 1 98.94 6 VAL B N 1
ATOM 2515 C CA . VAL B 1 6 ? 9.062 -33.938 -13.062 1 98.94 6 VAL B CA 1
ATOM 2516 C C . VAL B 1 6 ? 10.281 -33.562 -13.906 1 98.94 6 VAL B C 1
ATOM 2518 O O . VAL B 1 6 ? 11.266 -34.281 -13.953 1 98.94 6 VAL B O 1
ATOM 2521 N N . ILE B 1 7 ? 10.117 -32.406 -14.594 1 98.88 7 ILE B N 1
ATOM 2522 C CA . ILE B 1 7 ? 11.211 -31.906 -15.422 1 98.88 7 ILE B CA 1
ATOM 2523 C C . ILE B 1 7 ? 11.844 -30.688 -14.75 1 98.88 7 ILE B C 1
ATOM 2525 O O . ILE B 1 7 ? 11.164 -29.672 -14.523 1 98.88 7 ILE B O 1
ATOM 2529 N N . GLY B 1 8 ? 13.133 -30.688 -14.555 1 98.5 8 GLY B N 1
ATOM 2530 C CA . GLY B 1 8 ? 13.805 -29.672 -13.75 1 98.5 8 GLY B CA 1
ATOM 2531 C C . GLY B 1 8 ? 13.664 -29.906 -12.258 1 98.5 8 GLY B C 1
ATOM 2532 O O . GLY B 1 8 ? 12.617 -29.625 -11.68 1 98.5 8 GLY B O 1
ATOM 2533 N N . VAL B 1 9 ? 14.781 -30.391 -11.578 1 98 9 VAL B N 1
ATOM 2534 C CA . VAL B 1 9 ? 14.656 -30.703 -10.156 1 98 9 VAL B CA 1
ATOM 2535 C C . VAL B 1 9 ? 15.648 -29.875 -9.352 1 98 9 VAL B C 1
ATOM 2537 O O . VAL B 1 9 ? 16.328 -30.391 -8.469 1 98 9 VAL B O 1
ATOM 2540 N N . GLY B 1 10 ? 15.711 -28.609 -9.836 1 94.38 10 GLY B N 1
ATOM 2541 C CA . GLY B 1 10 ? 16.344 -27.641 -8.945 1 94.38 10 GLY B CA 1
ATOM 2542 C C . GLY B 1 10 ? 15.555 -27.406 -7.668 1 94.38 10 GLY B C 1
ATOM 2543 O O . GLY B 1 10 ? 15.062 -28.359 -7.059 1 94.38 10 GLY B O 1
ATOM 2544 N N . ASN B 1 11 ? 15.438 -26.219 -7.203 1 91.12 11 ASN B N 1
ATOM 2545 C CA . ASN B 1 11 ? 14.75 -25.938 -5.945 1 91.12 11 ASN B CA 1
ATOM 2546 C C . ASN B 1 11 ? 13.266 -26.25 -6.035 1 91.12 11 ASN B C 1
ATOM 2548 O O . ASN B 1 11 ? 12.773 -27.125 -5.328 1 91.12 11 ASN B O 1
ATOM 2552 N N . MET B 1 12 ? 12.586 -25.641 -6.938 1 94.12 12 MET B N 1
ATOM 2553 C CA . MET B 1 12 ? 11.148 -25.844 -7.039 1 94.12 12 MET B CA 1
ATOM 2554 C C . MET B 1 12 ? 10.836 -27.266 -7.496 1 94.12 12 MET B C 1
ATOM 2556 O O . MET B 1 12 ? 9.93 -27.906 -6.961 1 94.12 12 MET B O 1
ATOM 2560 N N . GLY B 1 13 ? 11.547 -27.75 -8.484 1 97.88 13 GLY B N 1
ATOM 2561 C CA . GLY B 1 13 ? 11.312 -29.078 -9.016 1 97.88 13 GLY B CA 1
ATOM 2562 C C . GLY B 1 13 ? 11.531 -30.172 -7.984 1 97.88 13 GLY B C 1
ATOM 2563 O O . GLY B 1 13 ? 10.836 -31.188 -7.992 1 97.88 13 GLY B O 1
ATOM 2564 N N . TYR B 1 14 ? 12.492 -29.922 -7.117 1 98.12 14 TYR B N 1
ATOM 2565 C CA . TYR B 1 14 ? 12.727 -30.844 -6.012 1 98.12 14 TYR B CA 1
ATOM 2566 C C . TYR B 1 14 ? 11.461 -31.016 -5.164 1 98.12 14 TYR B C 1
ATOM 2568 O O . TYR B 1 14 ? 11.086 -32.125 -4.82 1 98.12 14 TYR B O 1
ATOM 2576 N N . HIS B 1 15 ? 10.828 -29.938 -4.879 1 98.5 15 HIS B N 1
ATOM 2577 C CA . HIS B 1 15 ? 9.633 -29.984 -4.035 1 98.5 15 HIS B CA 1
ATOM 2578 C C . HIS B 1 15 ? 8.461 -30.625 -4.77 1 98.5 15 HIS B C 1
ATOM 2580 O O . HIS B 1 15 ? 7.633 -31.297 -4.156 1 98.5 15 HIS B O 1
ATOM 2586 N N . HIS B 1 16 ? 8.398 -30.406 -6.086 1 98.81 16 HIS B N 1
ATOM 2587 C CA . HIS B 1 16 ? 7.398 -31.125 -6.867 1 98.81 16 HIS B CA 1
ATOM 2588 C C . HIS B 1 16 ? 7.609 -32.625 -6.773 1 98.81 16 HIS B C 1
ATOM 2590 O O . HIS B 1 16 ? 6.668 -33.375 -6.504 1 98.81 16 HIS B O 1
ATOM 2596 N N . ALA B 1 17 ? 8.852 -33.031 -6.953 1 98.81 17 ALA B N 1
ATOM 2597 C CA . ALA B 1 17 ? 9.18 -34.469 -6.883 1 98.81 17 ALA B CA 1
ATOM 2598 C C . ALA B 1 17 ? 8.852 -35.031 -5.504 1 98.81 17 ALA B C 1
ATOM 2600 O O . ALA B 1 17 ? 8.336 -36.156 -5.395 1 98.81 17 ALA B O 1
ATOM 2601 N N . ARG B 1 18 ? 9.141 -34.219 -4.484 1 98.75 18 ARG B N 1
ATOM 2602 C CA . ARG B 1 18 ? 8.836 -34.656 -3.119 1 98.75 18 ARG B CA 1
ATOM 2603 C C . ARG B 1 18 ? 7.348 -34.906 -2.945 1 98.75 18 ARG B C 1
ATOM 2605 O O . ARG B 1 18 ? 6.949 -35.969 -2.443 1 98.75 18 ARG B O 1
ATOM 2612 N N . VAL B 1 19 ? 6.543 -34 -3.369 1 98.75 19 VAL B N 1
ATOM 2613 C CA . VAL B 1 19 ? 5.098 -34.125 -3.199 1 98.75 19 VAL B CA 1
ATOM 2614 C C . VAL B 1 19 ? 4.574 -35.281 -4.016 1 98.75 19 VAL B C 1
ATOM 2616 O O . VAL B 1 19 ? 3.771 -36.094 -3.523 1 98.75 19 VAL B O 1
ATOM 2619 N N . TYR B 1 20 ? 5.047 -35.469 -5.258 1 98.81 20 TYR B N 1
ATOM 2620 C CA . TYR B 1 20 ? 4.621 -36.594 -6.086 1 98.81 20 TYR B CA 1
ATOM 2621 C C . TYR B 1 20 ? 5.012 -37.938 -5.441 1 98.81 20 TYR B C 1
ATOM 2623 O O . TYR B 1 20 ? 4.277 -38.906 -5.539 1 98.81 20 TYR B O 1
ATOM 2631 N N . SER B 1 21 ? 6.199 -37.938 -4.82 1 98.69 21 SER B N 1
ATOM 2632 C CA . SER B 1 21 ? 6.637 -39.156 -4.148 1 98.69 21 SER B CA 1
ATOM 2633 C C . SER B 1 21 ? 5.715 -39.5 -2.984 1 98.69 21 SER B C 1
ATOM 2635 O O . SER B 1 21 ? 5.418 -40.688 -2.75 1 98.69 21 SER B O 1
ATOM 2637 N N . GLU B 1 22 ? 5.316 -38.5 -2.246 1 98.56 22 GLU B N 1
ATOM 2638 C CA . GLU B 1 22 ? 4.367 -38.688 -1.156 1 98.56 22 GLU B CA 1
ATOM 2639 C C . GLU B 1 22 ? 3.031 -39.219 -1.679 1 98.56 22 GLU B C 1
ATOM 2641 O O . GLU B 1 22 ? 2.455 -40.156 -1.11 1 98.56 22 GLU B O 1
ATOM 2646 N N . LEU B 1 23 ? 2.594 -38.656 -2.721 1 98.44 23 LEU B N 1
ATOM 2647 C CA . LEU B 1 23 ? 1.338 -39.062 -3.332 1 98.44 23 LEU B CA 1
ATOM 2648 C C . LEU B 1 23 ? 1.449 -40.5 -3.883 1 98.44 23 LEU B C 1
ATOM 2650 O O . LEU B 1 23 ? 0.475 -41.25 -3.865 1 98.44 23 LEU B O 1
ATOM 2654 N N . ALA B 1 24 ? 2.584 -40.812 -4.383 1 98.25 24 ALA B N 1
ATOM 2655 C CA . ALA B 1 24 ? 2.832 -42.188 -4.871 1 98.25 24 ALA B CA 1
ATOM 2656 C C . ALA B 1 24 ? 2.729 -43.188 -3.742 1 98.25 24 ALA B C 1
ATOM 2658 O O . ALA B 1 24 ? 2.143 -44.281 -3.916 1 98.25 24 ALA B O 1
ATOM 2659 N N . ARG B 1 25 ? 3.252 -42.812 -2.635 1 97.75 25 ARG B N 1
ATOM 2660 C CA . ARG B 1 25 ? 3.186 -43.688 -1.469 1 97.75 25 ARG B CA 1
ATOM 2661 C C . ARG B 1 25 ? 1.746 -43.875 -1 1 97.75 25 ARG B C 1
ATOM 2663 O O . ARG B 1 25 ? 1.401 -44.906 -0.423 1 97.75 25 ARG B O 1
ATOM 2670 N N . GLU B 1 26 ? 1.019 -42.875 -1.292 1 97.56 26 GLU B N 1
ATOM 2671 C CA . GLU B 1 26 ? -0.393 -42.906 -0.922 1 97.56 26 GLU B CA 1
ATOM 2672 C C . GLU B 1 26 ? -1.218 -43.625 -1.979 1 97.56 26 GLU B C 1
ATOM 2674 O O . GLU B 1 26 ? -2.438 -43.75 -1.848 1 97.56 26 GLU B O 1
ATOM 2679 N N . GLY B 1 27 ? -0.647 -44.031 -3.062 1 97 27 GLY B N 1
ATOM 2680 C CA . GLY B 1 27 ? -1.301 -44.812 -4.109 1 97 27 GLY B CA 1
ATOM 2681 C C . GLY B 1 27 ? -2.09 -43.938 -5.078 1 97 27 GLY B C 1
ATOM 2682 O O . GLY B 1 27 ? -2.975 -44.438 -5.777 1 97 27 GLY B O 1
ATOM 2683 N N . LYS B 1 28 ? -1.742 -42.688 -5.148 1 97.31 28 LYS B N 1
ATOM 2684 C CA . LYS B 1 28 ? -2.545 -41.75 -5.949 1 97.31 28 LYS B CA 1
ATOM 2685 C C . LYS B 1 28 ? -1.946 -41.594 -7.34 1 97.31 28 LYS B C 1
ATOM 2687 O O . LYS B 1 28 ? -2.666 -41.281 -8.297 1 97.31 28 LYS B O 1
ATOM 2692 N N . VAL B 1 29 ? -0.615 -41.75 -7.414 1 98.5 29 VAL B N 1
ATOM 2693 C CA . VAL B 1 29 ? 0.077 -41.625 -8.695 1 98.5 29 VAL B CA 1
ATOM 2694 C C . VAL B 1 29 ? 1.275 -42.562 -8.734 1 98.5 29 VAL B C 1
ATOM 2696 O O . VAL B 1 29 ? 1.592 -43.219 -7.734 1 98.5 29 VAL B O 1
ATOM 2699 N N . LYS B 1 30 ? 1.826 -42.719 -9.875 1 98.5 30 LYS B N 1
ATOM 2700 C CA . LYS B 1 30 ? 3.133 -43.344 -10.047 1 98.5 30 LYS B CA 1
ATOM 2701 C C . LYS B 1 30 ? 4.164 -42.344 -10.555 1 98.5 30 LYS B C 1
ATOM 2703 O O . LYS B 1 30 ? 4.008 -41.781 -11.648 1 98.5 30 LYS B O 1
ATOM 2708 N N . LEU B 1 31 ? 5.133 -42.094 -9.75 1 98.75 31 LEU B N 1
ATOM 2709 C CA . LEU B 1 31 ? 6.23 -41.219 -10.18 1 98.75 31 LEU B CA 1
ATOM 2710 C C . LEU B 1 31 ? 7.219 -42 -11.047 1 98.75 31 LEU B C 1
ATOM 2712 O O . LEU B 1 31 ? 8.031 -42.781 -10.523 1 98.75 31 LEU B O 1
ATOM 2716 N N . VAL B 1 32 ? 7.176 -41.75 -12.328 1 98.56 32 VAL B N 1
ATOM 2717 C CA . VAL B 1 32 ? 7.895 -42.562 -13.305 1 98.56 32 VAL B CA 1
ATOM 2718 C C . VAL B 1 32 ? 9.359 -42.156 -13.344 1 98.56 32 VAL B C 1
ATOM 2720 O O . VAL B 1 32 ? 10.242 -42.969 -13.562 1 98.56 32 VAL B O 1
ATOM 2723 N N . GLY B 1 33 ? 9.555 -40.812 -13.219 1 98.62 33 GLY B N 1
ATOM 2724 C CA . GLY B 1 33 ? 10.93 -40.375 -13.273 1 98.62 33 GLY B CA 1
ATOM 2725 C C . GLY B 1 33 ? 11.062 -38.844 -13.133 1 98.62 33 GLY B C 1
ATOM 2726 O O . GLY B 1 33 ? 10.07 -38.125 -13.141 1 98.62 33 GLY B O 1
ATOM 2727 N N . VAL B 1 34 ? 12.305 -38.438 -12.906 1 98.88 34 VAL B N 1
ATOM 2728 C CA . VAL B 1 34 ? 12.672 -37.031 -12.875 1 98.88 34 VAL B CA 1
ATOM 2729 C C . VAL B 1 34 ? 13.812 -36.781 -13.859 1 98.88 34 VAL B C 1
ATOM 2731 O O . VAL B 1 34 ? 14.688 -37.625 -14.039 1 98.88 34 VAL B O 1
ATOM 2734 N N . ALA B 1 35 ? 13.727 -35.625 -14.508 1 98.81 35 ALA B N 1
ATOM 2735 C CA . ALA B 1 35 ? 14.766 -35.25 -15.469 1 98.81 35 ALA B CA 1
ATOM 2736 C C . ALA B 1 35 ? 15.406 -33.906 -15.102 1 98.81 35 ALA B C 1
ATOM 2738 O O . ALA B 1 35 ? 14.719 -33 -14.656 1 98.81 35 ALA B O 1
ATOM 2739 N N . ASP B 1 36 ? 16.672 -33.812 -15.25 1 98.5 36 ASP B N 1
ATOM 2740 C CA . ASP B 1 36 ? 17.422 -32.562 -15.086 1 98.5 36 ASP B CA 1
ATOM 2741 C C . ASP B 1 36 ? 18.656 -32.562 -15.984 1 98.5 36 ASP B C 1
ATOM 2743 O O . ASP B 1 36 ? 19.297 -33.594 -16.188 1 98.5 36 ASP B O 1
ATOM 2747 N N . ALA B 1 37 ? 18.938 -31.328 -16.484 1 97 37 ALA B N 1
ATOM 2748 C CA . ALA B 1 37 ? 20.125 -31.203 -17.328 1 97 37 ALA B CA 1
ATOM 2749 C C . ALA B 1 37 ? 21.391 -31.562 -16.547 1 97 37 ALA B C 1
ATOM 2751 O O . ALA B 1 37 ? 22.359 -32.031 -17.125 1 97 37 ALA B O 1
ATOM 2752 N N . ASN B 1 38 ? 21.406 -31.25 -15.289 1 97.81 38 ASN B N 1
ATOM 2753 C CA . ASN B 1 38 ? 22.406 -31.781 -14.383 1 97.81 38 ASN B CA 1
ATOM 2754 C C . ASN B 1 38 ? 22.047 -33.188 -13.906 1 97.81 38 ASN B C 1
ATOM 2756 O O . ASN B 1 38 ? 21.359 -33.344 -12.906 1 97.81 38 ASN B O 1
ATOM 2760 N N . PHE B 1 39 ? 22.641 -34.125 -14.539 1 97.88 39 PHE B N 1
ATOM 2761 C CA . PHE B 1 39 ? 22.25 -35.531 -14.305 1 97.88 39 PHE B CA 1
ATOM 2762 C C . PHE B 1 39 ? 22.531 -35.938 -12.859 1 97.88 39 PHE B C 1
ATOM 2764 O O . PHE B 1 39 ? 21.781 -36.719 -12.273 1 97.88 39 PHE B O 1
ATOM 2771 N N . GLU B 1 40 ? 23.578 -35.406 -12.305 1 98.19 40 GLU B N 1
ATOM 2772 C CA . GLU B 1 40 ? 23.891 -35.719 -10.914 1 98.19 40 GLU B CA 1
ATOM 2773 C C . GLU B 1 40 ? 22.75 -35.281 -9.992 1 98.19 40 GLU B C 1
ATOM 2775 O O . GLU B 1 40 ? 22.406 -36 -9.047 1 98.19 40 GLU B O 1
ATOM 2780 N N . ARG B 1 41 ? 22.203 -34.156 -10.297 1 98 41 ARG B N 1
ATOM 2781 C CA . ARG B 1 41 ? 21.062 -33.656 -9.531 1 98 41 ARG B CA 1
ATOM 2782 C C . ARG B 1 41 ? 19.859 -34.594 -9.719 1 98 41 ARG B C 1
ATOM 2784 O O . ARG B 1 41 ? 19.172 -34.938 -8.75 1 98 41 ARG B O 1
ATOM 2791 N N . ALA B 1 42 ? 19.625 -34.969 -10.938 1 98.5 42 ALA B N 1
ATOM 2792 C CA . ALA B 1 42 ? 18.516 -35.875 -11.219 1 98.5 42 ALA B CA 1
ATOM 2793 C C . ALA B 1 42 ? 18.688 -37.188 -10.461 1 98.5 42 ALA B C 1
ATOM 2795 O O . ALA B 1 42 ? 17.734 -37.719 -9.906 1 98.5 42 ALA B O 1
ATOM 2796 N N . ARG B 1 43 ? 19.891 -37.688 -10.453 1 98.5 43 ARG B N 1
ATOM 2797 C CA . ARG B 1 43 ? 20.188 -38.938 -9.789 1 98.5 43 ARG B CA 1
ATOM 2798 C C . ARG B 1 43 ? 19.953 -38.844 -8.289 1 98.5 43 ARG B C 1
ATOM 2800 O O . ARG B 1 43 ? 19.375 -39.75 -7.68 1 98.5 43 ARG B O 1
ATOM 2807 N N . GLU B 1 44 ? 20.422 -37.812 -7.734 1 98.5 44 GLU B N 1
ATOM 2808 C CA . GLU B 1 44 ? 20.266 -37.594 -6.297 1 98.5 44 GLU B CA 1
ATOM 2809 C C . GLU B 1 44 ? 18.781 -37.531 -5.91 1 98.5 44 GLU B C 1
ATOM 2811 O O . GLU B 1 44 ? 18.359 -38.188 -4.949 1 98.5 44 GLU B O 1
ATOM 2816 N N . VAL B 1 45 ? 18.047 -36.781 -6.648 1 98.62 45 VAL B N 1
ATOM 2817 C CA . VAL B 1 45 ? 16.625 -36.625 -6.371 1 98.62 45 VAL B CA 1
ATOM 2818 C C . VAL B 1 45 ? 15.891 -37.938 -6.613 1 98.62 45 VAL B C 1
ATOM 2820 O O . VAL B 1 45 ? 15.031 -38.312 -5.82 1 98.62 45 VAL B O 1
ATOM 2823 N N . ALA B 1 46 ? 16.219 -38.594 -7.668 1 98.62 46 ALA B N 1
ATOM 2824 C CA . ALA B 1 46 ? 15.594 -39.875 -8 1 98.62 46 ALA B CA 1
ATOM 2825 C C . ALA B 1 46 ? 15.836 -40.906 -6.91 1 98.62 46 ALA B C 1
ATOM 2827 O O . ALA B 1 46 ? 14.945 -41.688 -6.559 1 98.62 46 ALA B O 1
ATOM 2828 N N . LYS B 1 47 ? 17.047 -40.906 -6.453 1 98.44 47 LYS B N 1
ATOM 2829 C CA . LYS B 1 47 ? 17.406 -41.844 -5.379 1 98.44 47 LYS B CA 1
ATOM 2830 C C . LYS B 1 47 ? 16.578 -41.562 -4.117 1 98.44 47 LYS B C 1
ATOM 2832 O O . LYS B 1 47 ? 16.062 -42.469 -3.484 1 98.44 47 LYS B O 1
ATOM 2837 N N . GLN B 1 48 ? 16.5 -40.344 -3.82 1 98.38 48 GLN B N 1
ATOM 2838 C CA . GLN B 1 48 ? 15.805 -39.938 -2.613 1 98.38 48 GLN B CA 1
ATOM 2839 C C . GLN B 1 48 ? 14.328 -40.312 -2.672 1 98.38 48 GLN B C 1
ATOM 2841 O O . GLN B 1 48 ? 13.727 -40.625 -1.649 1 98.38 48 GLN B O 1
ATOM 2846 N N . PHE B 1 49 ? 13.727 -40.281 -3.891 1 98.38 49 PHE B N 1
ATOM 2847 C CA . PHE B 1 49 ? 12.281 -40.438 -3.973 1 98.38 49 PHE B CA 1
ATOM 2848 C C . PHE B 1 49 ? 11.922 -41.75 -4.695 1 98.38 49 PHE B C 1
ATOM 2850 O O . PHE B 1 49 ? 10.773 -41.938 -5.105 1 98.38 49 PHE B O 1
ATOM 2857 N N . ASN B 1 50 ? 12.906 -42.594 -4.852 1 96.94 50 ASN B N 1
ATOM 2858 C CA . ASN B 1 50 ? 12.742 -43.938 -5.395 1 96.94 50 ASN B CA 1
ATOM 2859 C C . ASN B 1 50 ? 12.078 -43.906 -6.77 1 96.94 50 ASN B C 1
ATOM 2861 O O . ASN B 1 50 ? 11.047 -44.562 -6.973 1 96.94 50 ASN B O 1
ATOM 2865 N N . THR B 1 51 ? 12.656 -43.219 -7.676 1 98.38 51 THR B N 1
ATOM 2866 C CA . THR B 1 51 ? 12.203 -43.156 -9.062 1 98.38 51 THR B CA 1
ATOM 2867 C C . THR B 1 51 ? 13.391 -43.188 -10.016 1 98.38 51 THR B C 1
ATOM 2869 O O . THR B 1 51 ? 14.508 -43.531 -9.617 1 98.38 51 THR B O 1
ATOM 2872 N N . LYS B 1 52 ? 13.203 -42.938 -11.32 1 98.5 52 LYS B N 1
ATOM 2873 C CA . LYS B 1 52 ? 14.258 -43.062 -12.32 1 98.5 52 LYS B CA 1
ATOM 2874 C C . LYS B 1 52 ? 14.789 -41.688 -12.727 1 98.5 52 LYS B C 1
ATOM 2876 O O . LYS B 1 52 ? 14.008 -40.781 -12.961 1 98.5 52 LYS B O 1
ATOM 2881 N N . PRO B 1 53 ? 16.125 -41.531 -12.695 1 98.62 53 PRO B N 1
ATOM 2882 C CA . PRO B 1 53 ? 16.719 -40.281 -13.188 1 98.62 53 PRO B CA 1
ATOM 2883 C C . PRO B 1 53 ? 16.906 -40.281 -14.711 1 98.62 53 PRO B C 1
ATOM 2885 O O . PRO B 1 53 ? 17.219 -41.312 -15.305 1 98.62 53 PRO B O 1
ATOM 2888 N N . PHE B 1 54 ? 16.688 -39.188 -15.32 1 98.62 54 PHE B N 1
ATOM 2889 C CA . PHE B 1 54 ? 16.953 -39 -16.75 1 98.62 54 PHE B CA 1
ATOM 2890 C C . PHE B 1 54 ? 17.828 -37.75 -16.953 1 98.62 54 PHE B C 1
ATOM 2892 O O . PHE B 1 54 ? 17.641 -36.719 -16.312 1 98.62 54 PHE B O 1
ATOM 2899 N N . ALA B 1 55 ? 18.797 -37.781 -17.844 1 97.69 55 ALA B N 1
ATOM 2900 C CA . ALA B 1 55 ? 19.672 -36.656 -18.172 1 97.69 55 ALA B CA 1
ATOM 2901 C C . ALA B 1 55 ? 19.016 -35.719 -19.172 1 97.69 55 ALA B C 1
ATOM 2903 O O . ALA B 1 55 ? 19.391 -34.562 -19.281 1 97.69 55 ALA B O 1
ATOM 2904 N N . ASP B 1 56 ? 18.141 -36.344 -19.859 1 97.81 56 ASP B N 1
ATOM 2905 C CA . ASP B 1 56 ? 17.406 -35.625 -20.906 1 97.81 56 ASP B CA 1
ATOM 2906 C C . ASP B 1 56 ? 15.898 -35.875 -20.781 1 97.81 56 ASP B C 1
ATOM 2908 O O . ASP B 1 56 ? 15.453 -37.031 -20.719 1 97.81 56 ASP B O 1
ATOM 2912 N N . TYR B 1 57 ? 15.094 -34.75 -20.75 1 98.31 57 TYR B N 1
ATOM 2913 C CA . TYR B 1 57 ? 13.648 -34.875 -20.578 1 98.31 57 TYR B CA 1
ATOM 2914 C C . TYR B 1 57 ? 13.023 -35.625 -21.766 1 98.31 57 TYR B C 1
ATOM 2916 O O . TYR B 1 57 ? 11.961 -36.219 -21.625 1 98.31 57 TYR B O 1
ATOM 2924 N N . ARG B 1 58 ? 13.617 -35.594 -22.938 1 97.75 58 ARG B N 1
ATOM 2925 C CA . ARG B 1 58 ? 13.102 -36.281 -24.125 1 97.75 58 ARG B CA 1
ATOM 2926 C C . ARG B 1 58 ? 13.102 -37.781 -23.922 1 97.75 58 ARG B C 1
ATOM 2928 O O . ARG B 1 58 ? 12.273 -38.5 -24.5 1 97.75 58 ARG B O 1
ATOM 2935 N N . GLU B 1 59 ? 14.094 -38.25 -23.156 1 97.81 59 GLU B N 1
ATOM 2936 C CA . GLU B 1 59 ? 14.102 -39.656 -22.812 1 97.81 59 GLU B CA 1
ATOM 2937 C C . GLU B 1 59 ? 12.938 -40 -21.891 1 97.81 59 GLU B C 1
ATOM 2939 O O . GLU B 1 59 ? 12.328 -41.062 -22.031 1 97.81 59 GLU B O 1
ATOM 2944 N N . LEU B 1 60 ? 12.703 -39.156 -20.906 1 97.81 60 LEU B N 1
ATOM 2945 C CA . LEU B 1 60 ? 11.547 -39.344 -20.047 1 97.81 60 LEU B CA 1
ATOM 2946 C C . LEU B 1 60 ? 10.25 -39.281 -20.828 1 97.81 60 LEU B C 1
ATOM 2948 O O . LEU B 1 60 ? 9.289 -39.969 -20.516 1 97.81 60 LEU B O 1
ATOM 2952 N N . ALA B 1 61 ? 10.211 -38.438 -21.875 1 97.44 61 ALA B N 1
ATOM 2953 C CA . ALA B 1 61 ? 9.016 -38.25 -22.703 1 97.44 61 ALA B CA 1
ATOM 2954 C C . ALA B 1 61 ? 8.664 -39.531 -23.438 1 97.44 61 ALA B C 1
ATOM 2956 O O . ALA B 1 61 ? 7.527 -39.719 -23.875 1 97.44 61 ALA B O 1
ATOM 2957 N N . LYS B 1 62 ? 9.664 -40.469 -23.578 1 96.88 62 LYS B N 1
ATOM 2958 C CA . LYS B 1 62 ? 9.438 -41.719 -24.266 1 96.88 62 LYS B CA 1
ATOM 2959 C C . LYS B 1 62 ? 8.703 -42.719 -23.359 1 96.88 62 LYS B C 1
ATOM 2961 O O . LYS B 1 62 ? 8.18 -43.719 -23.828 1 96.88 62 LYS B O 1
ATOM 2966 N N . GLU B 1 63 ? 8.766 -42.375 -22.109 1 96.62 63 GLU B N 1
ATOM 2967 C CA . GLU B 1 63 ? 8.008 -43.188 -21.172 1 96.62 63 GLU B CA 1
ATOM 2968 C C . GLU B 1 63 ? 6.512 -42.938 -21.297 1 96.62 63 GLU B C 1
ATOM 2970 O O . GLU B 1 63 ? 6.094 -41.938 -21.859 1 96.62 63 GLU B O 1
ATOM 2975 N N . GLU B 1 64 ? 5.75 -43.875 -20.922 1 95.94 64 GLU B N 1
ATOM 2976 C CA . GLU B 1 64 ? 4.309 -43.656 -20.844 1 95.94 64 GLU B CA 1
ATOM 2977 C C . GLU B 1 64 ? 3.941 -42.719 -19.703 1 95.94 64 GLU B C 1
ATOM 2979 O O . GLU B 1 64 ? 3.977 -43.125 -18.531 1 95.94 64 GLU B O 1
ATOM 2984 N N . LEU B 1 65 ? 3.594 -41.5 -20.016 1 98.5 65 LEU B N 1
ATOM 2985 C CA . LEU B 1 65 ? 3.248 -40.5 -19 1 98.5 65 LEU B CA 1
ATOM 2986 C C . LEU B 1 65 ? 1.853 -39.938 -19.25 1 98.5 65 LEU B C 1
ATOM 2988 O O . LEU B 1 65 ? 1.438 -39.781 -20.406 1 98.5 65 LEU B O 1
ATOM 2992 N N . ASP B 1 66 ? 1.158 -39.656 -18.172 1 98.62 66 ASP B N 1
ATOM 2993 C CA . ASP B 1 66 ? -0.131 -38.969 -18.25 1 98.62 66 ASP B CA 1
ATOM 2994 C C . ASP B 1 66 ? 0.019 -37.5 -17.984 1 98.62 66 ASP B C 1
ATOM 2996 O O . ASP B 1 66 ? -0.762 -36.688 -18.484 1 98.62 66 ASP B O 1
ATOM 3000 N N . ALA B 1 67 ? 1.013 -37.125 -17.141 1 98.81 67 ALA B N 1
ATOM 3001 C CA . ALA B 1 67 ? 1.181 -35.75 -16.719 1 98.81 67 ALA B CA 1
ATOM 3002 C C . ALA B 1 67 ? 2.619 -35.469 -16.297 1 98.81 67 ALA B C 1
ATOM 3004 O O . ALA B 1 67 ? 3.326 -36.375 -15.859 1 98.81 67 ALA B O 1
ATOM 3005 N N . VAL B 1 68 ? 3.016 -34.219 -16.422 1 98.88 68 VAL B N 1
ATOM 3006 C CA . VAL B 1 68 ? 4.344 -33.812 -15.945 1 98.88 68 VAL B CA 1
ATOM 3007 C C . VAL B 1 68 ? 4.293 -32.438 -15.297 1 98.88 68 VAL B C 1
ATOM 3009 O O . VAL B 1 68 ? 3.461 -31.609 -15.664 1 98.88 68 VAL B O 1
ATOM 3012 N N . SER B 1 69 ? 5.137 -32.219 -14.312 1 98.88 69 SER B N 1
ATOM 3013 C CA . SER B 1 69 ? 5.469 -30.891 -13.812 1 98.88 69 SER B CA 1
ATOM 3014 C C . SER B 1 69 ? 6.746 -30.359 -14.461 1 98.88 69 SER B C 1
ATOM 3016 O O . SER B 1 69 ? 7.738 -31.078 -14.562 1 98.88 69 SER B O 1
ATOM 3018 N N . ILE B 1 70 ? 6.664 -29.156 -14.914 1 98.88 70 ILE B N 1
ATOM 3019 C CA . ILE B 1 70 ? 7.809 -28.516 -15.555 1 98.88 70 ILE B CA 1
ATOM 3020 C C . ILE B 1 70 ? 8.305 -27.359 -14.703 1 98.88 70 ILE B C 1
ATOM 3022 O O . ILE B 1 70 ? 7.605 -26.359 -14.531 1 98.88 70 ILE B O 1
ATOM 3026 N N . ALA B 1 71 ? 9.516 -27.484 -14.156 1 98.25 71 ALA B N 1
ATOM 3027 C CA . ALA B 1 71 ? 10.133 -26.484 -13.297 1 98.25 71 ALA B CA 1
ATOM 3028 C C . ALA B 1 71 ? 11.555 -26.156 -13.75 1 98.25 71 ALA B C 1
ATOM 3030 O O . ALA B 1 71 ? 12.484 -26.141 -12.938 1 98.25 71 ALA B O 1
ATOM 3031 N N . VAL B 1 72 ? 11.758 -26.016 -15.039 1 97.5 72 VAL B N 1
ATOM 3032 C CA . VAL B 1 72 ? 13.016 -25.594 -15.656 1 97.5 72 VAL B CA 1
ATOM 3033 C C . VAL B 1 72 ? 13.062 -24.078 -15.75 1 97.5 72 VAL B C 1
ATOM 3035 O O . VAL B 1 72 ? 12.086 -23.391 -15.422 1 97.5 72 VAL B O 1
ATOM 3038 N N . PRO B 1 73 ? 14.219 -23.5 -16.109 1 94.44 73 PRO B N 1
ATOM 3039 C CA . PRO B 1 73 ? 14.227 -22.062 -16.344 1 94.44 73 PRO B CA 1
ATOM 3040 C C . PRO B 1 73 ? 13.164 -21.609 -17.344 1 94.44 73 PRO B C 1
ATOM 3042 O O . PRO B 1 73 ? 12.891 -22.312 -18.328 1 94.44 73 PRO B O 1
ATOM 3045 N N . THR B 1 74 ? 12.688 -20.469 -17.125 1 95.62 74 THR B N 1
ATOM 3046 C CA . THR B 1 74 ? 11.523 -19.984 -17.859 1 95.62 74 THR B CA 1
ATOM 3047 C C . THR B 1 74 ? 11.789 -19.984 -19.359 1 95.62 74 THR B C 1
ATOM 3049 O O . THR B 1 74 ? 10.883 -20.25 -20.156 1 95.62 74 THR B O 1
ATOM 3052 N N . SER B 1 75 ? 12.984 -19.734 -19.766 1 95.38 75 SER B N 1
ATOM 3053 C CA . SER B 1 75 ? 13.344 -19.656 -21.188 1 95.38 75 SER B CA 1
ATOM 3054 C C . SER B 1 75 ? 13.141 -21 -21.875 1 95.38 75 SER B C 1
ATOM 3056 O O . SER B 1 75 ? 13.062 -21.078 -23.094 1 95.38 75 SER B O 1
ATOM 3058 N N . LEU B 1 76 ? 13 -22.047 -21.078 1 97.62 76 LEU B N 1
ATOM 3059 C CA . LEU B 1 76 ? 12.883 -23.391 -21.641 1 97.62 76 LEU B CA 1
ATOM 3060 C C . LEU B 1 76 ? 11.453 -23.906 -21.531 1 97.62 76 LEU B C 1
ATOM 3062 O O . LEU B 1 76 ? 11.148 -25.016 -22 1 97.62 76 LEU B O 1
ATOM 3066 N N . HIS B 1 77 ? 10.562 -23.156 -20.938 1 98.62 77 HIS B N 1
ATOM 3067 C CA . HIS B 1 77 ? 9.211 -23.625 -20.656 1 98.62 77 HIS B CA 1
ATOM 3068 C C . HIS B 1 77 ? 8.5 -24.062 -21.938 1 98.62 77 HIS B C 1
ATOM 3070 O O . HIS B 1 77 ? 7.934 -25.141 -22 1 98.62 77 HIS B O 1
ATOM 3076 N N . LYS B 1 78 ? 8.602 -23.219 -22.938 1 98.69 78 LYS B N 1
ATOM 3077 C CA . LYS B 1 78 ? 7.879 -23.531 -24.172 1 98.69 78 LYS B CA 1
ATOM 3078 C C . LYS B 1 78 ? 8.383 -24.828 -24.797 1 98.69 78 LYS B C 1
ATOM 3080 O O . LYS B 1 78 ? 7.598 -25.734 -25.078 1 98.69 78 LYS B O 1
ATOM 3085 N N . GLN B 1 79 ? 9.68 -24.875 -24.969 1 98.62 79 GLN B N 1
ATOM 3086 C CA . GLN B 1 79 ? 10.297 -26.031 -25.609 1 98.62 79 GLN B CA 1
ATOM 3087 C C . GLN B 1 79 ? 9.938 -27.312 -24.875 1 98.62 79 GLN B C 1
ATOM 3089 O O . GLN B 1 79 ? 9.531 -28.297 -25.516 1 98.62 79 GLN B O 1
ATOM 3094 N N . VAL B 1 80 ? 10.047 -27.312 -23.609 1 98.81 80 VAL B N 1
ATOM 3095 C CA . VAL B 1 80 ? 9.812 -28.516 -22.797 1 98.81 80 VAL B CA 1
ATOM 3096 C C . VAL B 1 80 ? 8.32 -28.828 -22.781 1 98.81 80 VAL B C 1
ATOM 3098 O O . VAL B 1 80 ? 7.93 -29.984 -22.969 1 98.81 80 VAL B O 1
ATOM 3101 N N . ALA B 1 81 ? 7.504 -27.844 -22.594 1 98.88 81 ALA B N 1
ATOM 3102 C CA . ALA B 1 81 ? 6.059 -28.062 -22.547 1 98.88 81 ALA B CA 1
ATOM 3103 C C . ALA B 1 81 ? 5.543 -28.656 -23.844 1 98.88 81 ALA B C 1
ATOM 3105 O O . ALA B 1 81 ? 4.758 -29.609 -23.828 1 98.88 81 ALA B O 1
ATOM 3106 N N . LEU B 1 82 ? 5.973 -28.125 -24.953 1 98.75 82 LEU B N 1
ATOM 3107 C CA . LEU B 1 82 ? 5.484 -28.594 -26.25 1 98.75 82 LEU B CA 1
ATOM 3108 C C . LEU B 1 82 ? 5.859 -30.047 -26.484 1 98.75 82 LEU B C 1
ATOM 3110 O O . LEU B 1 82 ? 5.082 -30.797 -27.078 1 98.75 82 LEU B O 1
ATOM 3114 N N . GLU B 1 83 ? 7.074 -30.453 -26.047 1 98.62 83 GLU B N 1
ATOM 3115 C CA . GLU B 1 83 ? 7.516 -31.844 -26.188 1 98.62 83 GLU B CA 1
ATOM 3116 C C . GLU B 1 83 ? 6.508 -32.812 -25.562 1 98.62 83 GLU B C 1
ATOM 3118 O O . GLU B 1 83 ? 6.184 -33.844 -26.156 1 98.62 83 GLU B O 1
ATOM 3123 N N . PHE B 1 84 ? 5.965 -32.469 -24.438 1 98.81 84 PHE B N 1
ATOM 3124 C CA . PHE B 1 84 ? 5.059 -33.375 -23.719 1 98.81 84 PHE B CA 1
ATOM 3125 C C . PHE B 1 84 ? 3.631 -33.188 -24.219 1 98.81 84 PHE B C 1
ATOM 3127 O O . PHE B 1 84 ? 2.926 -34.188 -24.438 1 98.81 84 PHE B O 1
ATOM 3134 N N . ILE B 1 85 ? 3.205 -31.984 -24.484 1 98.75 85 ILE B N 1
ATOM 3135 C CA . ILE B 1 85 ? 1.847 -31.703 -24.938 1 98.75 85 ILE B CA 1
ATOM 3136 C C . ILE B 1 85 ? 1.583 -32.406 -26.25 1 98.75 85 ILE B C 1
ATOM 3138 O O . ILE B 1 85 ? 0.54 -33.062 -26.422 1 98.75 85 ILE B O 1
ATOM 3142 N N . GLU B 1 86 ? 2.518 -32.344 -27.141 1 97.88 86 GLU B N 1
ATOM 3143 C CA . GLU B 1 86 ? 2.365 -32.938 -28.453 1 97.88 86 GLU B CA 1
ATOM 3144 C C . GLU B 1 86 ? 2.291 -34.469 -28.375 1 97.88 86 GLU B C 1
ATOM 3146 O O . GLU B 1 86 ? 1.845 -35.125 -29.328 1 97.88 86 GLU B O 1
ATOM 3151 N N . ASN B 1 87 ? 2.719 -35.031 -27.281 1 97.56 87 ASN B N 1
ATOM 3152 C CA . ASN B 1 87 ? 2.643 -36.469 -27.047 1 97.56 87 ASN B CA 1
ATOM 3153 C C . ASN B 1 87 ? 1.435 -36.812 -26.188 1 97.56 87 ASN B C 1
ATOM 3155 O O . ASN B 1 87 ? 1.358 -37.938 -25.656 1 97.56 87 ASN B O 1
ATOM 3159 N N . GLY B 1 88 ? 0.555 -35.875 -26 1 98.12 88 GLY B N 1
ATOM 3160 C CA . GLY B 1 88 ? -0.7 -36.125 -25.312 1 98.12 88 GLY B CA 1
ATOM 3161 C C . GLY B 1 88 ? -0.562 -36.125 -23.797 1 98.12 88 GLY B C 1
ATOM 3162 O O . GLY B 1 88 ? -1.406 -36.656 -23.078 1 98.12 88 GLY B O 1
ATOM 3163 N N . VAL B 1 89 ? 0.498 -35.562 -23.266 1 98.75 89 VAL B N 1
ATOM 3164 C CA . VAL B 1 89 ? 0.771 -35.562 -21.828 1 98.75 89 VAL B CA 1
ATOM 3165 C C . VAL B 1 89 ? 0.325 -34.219 -21.234 1 98.75 89 VAL B C 1
ATOM 3167 O O . VAL B 1 89 ? 0.624 -33.156 -21.781 1 98.75 89 VAL B O 1
ATOM 3170 N N . SER B 1 90 ? -0.441 -34.188 -20.109 1 98.88 90 SER B N 1
ATOM 3171 C CA . SER B 1 90 ? -0.867 -32.969 -19.422 1 98.88 90 SER B CA 1
ATOM 3172 C C . SER B 1 90 ? 0.301 -32.312 -18.703 1 98.88 90 SER B C 1
ATOM 3174 O O . SER B 1 90 ? 1.247 -32.969 -18.281 1 98.88 90 SER B O 1
ATOM 3176 N N . VAL B 1 91 ? 0.167 -30.969 -18.547 1 98.88 91 VAL B N 1
ATOM 3177 C CA . VAL B 1 91 ? 1.35 -30.234 -18.109 1 98.88 91 VAL B CA 1
ATOM 3178 C C . VAL B 1 91 ? 0.968 -29.25 -17 1 98.88 91 VAL B C 1
ATOM 3180 O O . VAL B 1 91 ? -0.004 -28.516 -17.141 1 98.88 91 VAL B O 1
ATOM 3183 N N . LEU B 1 92 ? 1.678 -29.297 -15.883 1 98.94 92 LEU B N 1
ATOM 3184 C CA . LEU B 1 92 ? 1.79 -28.234 -14.898 1 98.94 92 LEU B CA 1
ATOM 3185 C C . LEU B 1 92 ? 3.107 -27.469 -15.055 1 98.94 92 LEU B C 1
ATOM 3187 O O . LEU B 1 92 ? 4.176 -28.016 -14.75 1 98.94 92 LEU B O 1
ATOM 3191 N N . VAL B 1 93 ? 3.037 -26.281 -15.539 1 98.88 93 VAL B N 1
ATOM 3192 C CA . VAL B 1 93 ? 4.25 -25.5 -15.766 1 98.88 93 VAL B CA 1
ATOM 3193 C C . VAL B 1 93 ? 4.387 -24.422 -14.68 1 98.88 93 VAL B C 1
ATOM 3195 O O . VAL B 1 93 ? 3.418 -23.734 -14.359 1 98.88 93 VAL B O 1
ATOM 3198 N N . GLU B 1 94 ? 5.52 -24.328 -14.102 1 98.19 94 GLU B N 1
ATOM 3199 C CA . GLU B 1 94 ? 5.766 -23.312 -13.078 1 98.19 94 GLU B CA 1
ATOM 3200 C C . GLU B 1 94 ? 5.609 -21.906 -13.641 1 98.19 94 GLU B C 1
ATOM 3202 O O . GLU B 1 94 ? 5.77 -21.703 -14.844 1 98.19 94 GLU B O 1
ATOM 3207 N N . LYS B 1 95 ? 5.352 -21.016 -12.812 1 97.75 95 LYS B N 1
ATOM 3208 C CA . LYS B 1 95 ? 5.211 -19.609 -13.227 1 97.75 95 LYS B CA 1
ATOM 3209 C C . LYS B 1 95 ? 6.574 -18.969 -13.453 1 97.75 95 LYS B C 1
ATOM 3211 O O . LYS B 1 95 ? 7.555 -19.328 -12.797 1 97.75 95 LYS B O 1
ATOM 3216 N N . PRO B 1 96 ? 6.703 -18.047 -14.305 1 97.19 96 PRO B N 1
ATOM 3217 C CA . PRO B 1 96 ? 5.652 -17.688 -15.258 1 97.19 96 PRO B CA 1
ATOM 3218 C C . PRO B 1 96 ? 5.48 -18.719 -16.375 1 97.19 96 PRO B C 1
ATOM 3220 O O . PRO B 1 96 ? 6.379 -19.516 -16.609 1 97.19 96 PRO B O 1
ATOM 3223 N N . ILE B 1 97 ? 4.355 -18.703 -17.062 1 98.5 97 ILE B N 1
ATOM 3224 C CA . ILE B 1 97 ? 3.99 -19.734 -18.047 1 98.5 97 ILE B CA 1
ATOM 3225 C C . ILE B 1 97 ? 5.051 -19.797 -19.141 1 98.5 97 ILE B C 1
ATOM 3227 O O . ILE B 1 97 ? 5.359 -20.875 -19.656 1 98.5 97 ILE B O 1
ATOM 3231 N N . ALA B 1 98 ? 5.602 -18.656 -19.5 1 98 98 ALA B N 1
ATOM 3232 C CA . ALA B 1 98 ? 6.625 -18.547 -20.531 1 98 98 ALA B CA 1
ATOM 3233 C C . ALA B 1 98 ? 7.414 -17.234 -20.375 1 98 98 ALA B C 1
ATOM 3235 O O . ALA B 1 98 ? 7.109 -16.422 -19.5 1 98 98 ALA B O 1
ATOM 3236 N N . GLU B 1 99 ? 8.453 -17.094 -21.172 1 95.69 99 GLU B N 1
ATOM 3237 C CA . GLU B 1 99 ? 9.289 -15.898 -21.094 1 95.69 99 GLU B CA 1
ATOM 3238 C C . GLU B 1 99 ? 8.703 -14.758 -21.906 1 95.69 99 GLU B C 1
ATOM 3240 O O . GLU B 1 99 ? 9.102 -13.602 -21.75 1 95.69 99 GLU B O 1
ATOM 3245 N N . SER B 1 100 ? 7.723 -15.078 -22.781 1 97.19 100 SER B N 1
ATOM 3246 C CA . SER B 1 100 ? 7.059 -14.055 -23.594 1 97.19 100 SER B CA 1
ATOM 3247 C C . SER B 1 100 ? 5.582 -14.375 -23.781 1 97.19 100 SER B C 1
ATOM 3249 O O . SER B 1 100 ? 5.156 -15.516 -23.578 1 97.19 100 SER B O 1
ATOM 3251 N N . ILE B 1 101 ? 4.891 -13.352 -24.156 1 97.81 101 ILE B N 1
ATOM 3252 C CA . ILE B 1 101 ? 3.463 -13.492 -24.406 1 97.81 101 ILE B CA 1
ATOM 3253 C C . ILE B 1 101 ? 3.238 -14.453 -25.578 1 97.81 101 ILE B C 1
ATOM 3255 O O . ILE B 1 101 ? 2.379 -15.336 -25.5 1 97.81 101 ILE B O 1
ATOM 3259 N N . GLU B 1 102 ? 3.99 -14.32 -26.594 1 98.38 102 GLU B N 1
ATOM 3260 C CA . GLU B 1 102 ? 3.881 -15.172 -27.766 1 98.38 102 GLU B CA 1
ATOM 3261 C C . GLU B 1 102 ? 4.125 -16.641 -27.422 1 98.38 102 GLU B C 1
ATOM 3263 O O . GLU B 1 102 ? 3.363 -17.516 -27.844 1 98.38 102 GLU B O 1
ATOM 3268 N N . ASN B 1 103 ? 5.164 -16.859 -26.688 1 98.69 103 ASN B N 1
ATOM 3269 C CA . ASN B 1 103 ? 5.48 -18.234 -26.281 1 98.69 103 ASN B CA 1
ATOM 3270 C C . ASN B 1 103 ? 4.383 -18.828 -25.406 1 98.69 103 ASN B C 1
ATOM 3272 O O . ASN B 1 103 ? 4.066 -20.016 -25.531 1 98.69 103 ASN B O 1
ATOM 3276 N N . ALA B 1 104 ? 3.836 -18.016 -24.547 1 98.81 104 ALA B N 1
ATOM 3277 C CA . ALA B 1 104 ? 2.725 -18.469 -23.719 1 98.81 104 ALA B CA 1
ATOM 3278 C C . ALA B 1 104 ? 1.53 -18.875 -24.578 1 98.81 104 ALA B C 1
ATOM 3280 O O . ALA B 1 104 ? 0.92 -19.922 -24.344 1 98.81 104 ALA B O 1
ATOM 3281 N N . GLN B 1 105 ? 1.227 -18.094 -25.516 1 98.75 105 GLN B N 1
ATOM 3282 C CA . GLN B 1 105 ? 0.102 -18.359 -26.406 1 98.75 105 GLN B CA 1
ATOM 3283 C C . GLN B 1 105 ? 0.31 -19.656 -27.188 1 98.75 105 GLN B C 1
ATOM 3285 O O . GLN B 1 105 ? -0.64 -20.406 -27.422 1 98.75 105 GLN B O 1
ATOM 3290 N N . GLU B 1 106 ? 1.507 -19.906 -27.578 1 98.81 106 GLU B N 1
ATOM 3291 C CA . GLU B 1 106 ? 1.824 -21.125 -28.281 1 98.81 106 GLU B CA 1
ATOM 3292 C C . GLU B 1 106 ? 1.607 -22.359 -27.406 1 98.81 106 GLU B C 1
ATOM 3294 O O . GLU B 1 106 ? 1.092 -23.375 -27.859 1 98.81 106 GLU B O 1
ATOM 3299 N N . ILE B 1 107 ? 2 -22.266 -26.203 1 98.88 107 ILE B N 1
ATOM 3300 C CA . ILE B 1 107 ? 1.81 -23.375 -25.25 1 98.88 107 ILE B CA 1
ATOM 3301 C C . ILE B 1 107 ? 0.318 -23.641 -25.078 1 98.88 107 ILE B C 1
ATOM 3303 O O . ILE B 1 107 ? -0.121 -24.797 -25.109 1 98.88 107 ILE B O 1
ATOM 3307 N N . ILE B 1 108 ? -0.431 -22.562 -24.875 1 98.88 108 ILE B N 1
ATOM 3308 C CA . ILE B 1 108 ? -1.868 -22.672 -24.641 1 98.88 108 ILE B CA 1
ATOM 3309 C C . ILE B 1 108 ? -2.537 -23.312 -25.859 1 98.88 108 ILE B C 1
ATOM 3311 O O . ILE B 1 108 ? -3.342 -24.234 -25.719 1 98.88 108 ILE B O 1
ATOM 3315 N N . LYS B 1 109 ? -2.209 -22.828 -27.016 1 98.81 109 LYS B N 1
ATOM 3316 C CA . LYS B 1 109 ? -2.773 -23.344 -28.266 1 98.81 109 LYS B CA 1
ATOM 3317 C C . LYS B 1 109 ? -2.473 -24.828 -28.422 1 98.81 109 LYS B C 1
ATOM 3319 O O . LYS B 1 109 ? -3.35 -25.609 -28.797 1 98.81 109 LYS B O 1
ATOM 3324 N N . ALA B 1 110 ? -1.244 -25.219 -28.188 1 98.81 110 ALA B N 1
ATOM 3325 C CA . ALA B 1 110 ? -0.843 -26.625 -28.312 1 98.81 110 ALA B CA 1
ATOM 3326 C C . ALA B 1 110 ? -1.65 -27.5 -27.359 1 98.81 110 ALA B C 1
ATOM 3328 O O . ALA B 1 110 ? -2.072 -28.609 -27.734 1 98.81 110 ALA B O 1
ATOM 3329 N N . ALA B 1 111 ? -1.829 -27.062 -26.141 1 98.81 111 ALA B N 1
ATOM 3330 C CA . ALA B 1 111 ? -2.594 -27.844 -25.156 1 98.81 111 ALA B CA 1
ATOM 3331 C C . ALA B 1 111 ? -4.035 -28.031 -25.625 1 98.81 111 ALA B C 1
ATOM 3333 O O . ALA B 1 111 ? -4.594 -29.125 -25.484 1 98.81 111 ALA B O 1
ATOM 3334 N N . GLU B 1 112 ? -4.574 -26.953 -26.141 1 98.31 112 GLU B N 1
ATOM 3335 C CA . GLU B 1 112 ? -5.941 -27.016 -26.656 1 98.31 112 GLU B CA 1
ATOM 3336 C C . GLU B 1 112 ? -6.043 -28 -27.828 1 98.31 112 GLU B C 1
ATOM 3338 O O . GLU B 1 112 ? -6.961 -28.812 -27.875 1 98.31 112 GLU B O 1
ATOM 3343 N N . GLU B 1 113 ? -5.156 -27.922 -28.719 1 98.38 113 GLU B N 1
ATOM 3344 C CA . GLU B 1 113 ? -5.168 -28.734 -29.922 1 98.38 113 GLU B CA 1
ATOM 3345 C C . GLU B 1 113 ? -4.984 -30.219 -29.594 1 98.38 113 GLU B C 1
ATOM 3347 O O . GLU B 1 113 ? -5.539 -31.094 -30.266 1 98.38 113 GLU B O 1
ATOM 3352 N N . ASN B 1 114 ? -4.246 -30.516 -28.609 1 98.38 114 ASN B N 1
ATOM 3353 C CA . ASN B 1 114 ? -3.949 -31.891 -28.25 1 98.38 114 ASN B CA 1
ATOM 3354 C C . ASN B 1 114 ? -4.879 -32.406 -27.141 1 98.38 114 ASN B C 1
ATOM 3356 O O . ASN B 1 114 ? -4.742 -33.531 -26.688 1 98.38 114 ASN B O 1
ATOM 3360 N N . LYS B 1 115 ? -5.766 -31.484 -26.688 1 97.94 115 LYS B N 1
ATOM 3361 C CA . LYS B 1 115 ? -6.793 -31.812 -25.703 1 97.94 115 LYS B CA 1
ATOM 3362 C C . LYS B 1 115 ? -6.172 -32.344 -24.406 1 97.94 115 LYS B C 1
ATOM 3364 O O . LYS B 1 115 ? -6.594 -33.375 -23.891 1 97.94 115 LYS B O 1
ATOM 3369 N N . VAL B 1 116 ? -5.148 -31.688 -23.953 1 98.44 116 VAL B N 1
ATOM 3370 C CA . VAL B 1 116 ? -4.523 -32.062 -22.688 1 98.44 116 VAL B CA 1
ATOM 3371 C C . VAL B 1 116 ? -4.73 -30.938 -21.656 1 98.44 116 VAL B C 1
ATOM 3373 O O . VAL B 1 116 ? -5.023 -29.797 -22.031 1 98.44 116 VAL B O 1
ATOM 3376 N N . THR B 1 117 ? -4.613 -31.203 -20.375 1 98.75 117 THR B N 1
ATOM 3377 C CA . THR B 1 117 ? -4.73 -30.25 -19.281 1 98.75 117 THR B CA 1
ATOM 3378 C C . THR B 1 117 ? -3.455 -29.422 -19.156 1 98.75 117 THR B C 1
ATOM 3380 O O . THR B 1 117 ? -2.354 -29.969 -19.125 1 98.75 117 THR B O 1
ATOM 3383 N N . LEU B 1 118 ? -3.584 -28.109 -19.234 1 98.88 118 LEU B N 1
ATOM 3384 C CA . LEU B 1 118 ? -2.506 -27.172 -18.953 1 98.88 118 LEU B CA 1
ATOM 3385 C C . LEU B 1 118 ? -2.822 -26.344 -17.703 1 98.88 118 LEU B C 1
ATOM 3387 O O . LEU B 1 118 ? -3.863 -25.688 -17.641 1 98.88 118 LEU B O 1
ATOM 3391 N N . MET B 1 119 ? -1.964 -26.406 -16.719 1 98.88 119 MET B N 1
ATOM 3392 C CA . MET B 1 119 ? -2.098 -25.594 -15.508 1 98.88 119 MET B CA 1
ATOM 3393 C C . MET B 1 119 ? -0.808 -24.828 -15.219 1 98.88 119 MET B C 1
ATOM 3395 O O . MET B 1 119 ? 0.287 -25.359 -15.414 1 98.88 119 MET B O 1
ATOM 3399 N N . VAL B 1 120 ? -0.934 -23.594 -14.797 1 98.88 120 VAL B N 1
ATOM 3400 C CA . VAL B 1 120 ? 0.226 -22.766 -14.461 1 98.88 120 VAL B CA 1
ATOM 3401 C C . VAL B 1 120 ? 0.418 -22.734 -12.953 1 98.88 120 VAL B C 1
ATOM 3403 O O . VAL B 1 120 ? -0.555 -22.656 -12.195 1 98.88 120 VAL B O 1
ATOM 3406 N N . GLY B 1 121 ? 1.668 -22.75 -12.531 1 98.56 121 GLY B N 1
ATOM 3407 C CA . GLY B 1 121 ? 2.027 -22.953 -11.133 1 98.56 121 GLY B CA 1
ATOM 3408 C C . GLY B 1 121 ? 1.984 -21.672 -10.312 1 98.56 121 GLY B C 1
ATOM 3409 O O . GLY B 1 121 ? 2.949 -21.344 -9.617 1 98.56 121 GLY B O 1
ATOM 3410 N N . HIS B 1 122 ? 0.903 -20.953 -10.289 1 98.44 122 HIS B N 1
ATOM 3411 C CA . HIS B 1 122 ? 0.684 -19.875 -9.32 1 98.44 122 HIS B CA 1
ATOM 3412 C C . HIS B 1 122 ? 0.205 -20.438 -7.984 1 98.44 122 HIS B C 1
ATOM 3414 O O . HIS B 1 122 ? -0.976 -20.328 -7.648 1 98.44 122 HIS B O 1
ATOM 3420 N N . ILE B 1 123 ? 1.118 -20.781 -7.188 1 98.31 123 ILE B N 1
ATOM 3421 C CA . ILE B 1 123 ? 0.963 -21.656 -6.027 1 98.31 123 ILE B CA 1
ATOM 3422 C C . ILE B 1 123 ? 0.1 -20.969 -4.977 1 98.31 123 ILE B C 1
ATOM 3424 O O . ILE B 1 123 ? -0.608 -21.625 -4.215 1 98.31 123 ILE B O 1
ATOM 3428 N N . GLU B 1 124 ? 0.066 -19.656 -4.965 1 98.5 124 GLU B N 1
ATOM 3429 C CA . GLU B 1 124 ? -0.575 -18.922 -3.875 1 98.5 124 GLU B CA 1
ATOM 3430 C C . GLU B 1 124 ? -2.096 -19.031 -3.963 1 98.5 124 GLU B C 1
ATOM 3432 O O . GLU B 1 124 ? -2.797 -18.766 -2.98 1 98.5 124 GLU B O 1
ATOM 3437 N N . ARG B 1 125 ? -2.654 -19.344 -5.168 1 98.56 125 ARG B N 1
ATOM 3438 C CA . ARG B 1 125 ? -4.09 -19.578 -5.23 1 98.56 125 ARG B CA 1
ATOM 3439 C C . ARG B 1 125 ? -4.484 -20.781 -4.379 1 98.56 125 ARG B C 1
ATOM 3441 O O . ARG B 1 125 ? -5.652 -20.938 -4.023 1 98.56 125 ARG B O 1
ATOM 3448 N N . PHE B 1 126 ? -3.484 -21.609 -4.09 1 98.69 126 PHE B N 1
ATOM 3449 C CA . PHE B 1 126 ? -3.777 -22.844 -3.373 1 98.69 126 PHE B CA 1
ATOM 3450 C C . PHE B 1 126 ? -3.43 -22.703 -1.896 1 98.69 126 PHE B C 1
ATOM 3452 O O . PHE B 1 126 ? -3.467 -23.688 -1.149 1 98.69 126 PHE B O 1
ATOM 3459 N N . ASN B 1 127 ? -2.98 -21.562 -1.473 1 98.75 127 ASN B N 1
ATOM 3460 C CA . ASN B 1 127 ? -2.871 -21.266 -0.048 1 98.75 127 ASN B CA 1
ATOM 3461 C C . ASN B 1 127 ? -4.227 -21.328 0.646 1 98.75 127 ASN B C 1
ATOM 3463 O O . ASN B 1 127 ? -5.176 -20.656 0.237 1 98.75 127 ASN B O 1
ATOM 3467 N N . PRO B 1 128 ? -4.309 -22.141 1.674 1 98.5 128 PRO B N 1
ATOM 3468 C CA . PRO B 1 128 ? -5.609 -22.328 2.316 1 98.5 128 PRO B CA 1
ATOM 3469 C C . PRO B 1 128 ? -6.258 -21.016 2.748 1 98.5 128 PRO B C 1
ATOM 3471 O O . PRO B 1 128 ? -7.48 -20.875 2.664 1 98.5 128 PRO B O 1
ATOM 3474 N N . SER B 1 129 ? -5.488 -20.109 3.201 1 98.56 129 SER B N 1
ATOM 3475 C CA . SER B 1 129 ? -6.055 -18.828 3.637 1 98.56 129 SER B CA 1
ATOM 3476 C C . SER B 1 129 ? -6.574 -18.016 2.451 1 98.56 129 SER B C 1
ATOM 3478 O O . SER B 1 129 ? -7.559 -17.297 2.576 1 98.56 129 SER B O 1
ATOM 3480 N N . VAL B 1 130 ? -5.918 -18.094 1.278 1 98.81 130 VAL B N 1
ATOM 3481 C CA . VAL B 1 130 ? -6.383 -17.406 0.073 1 98.81 130 VAL B CA 1
ATOM 3482 C C . VAL B 1 130 ? -7.695 -18.031 -0.396 1 98.81 130 VAL B C 1
ATOM 3484 O O . VAL B 1 130 ? -8.641 -17.312 -0.73 1 98.81 130 VAL B O 1
ATOM 3487 N N . LEU B 1 131 ? -7.742 -19.344 -0.4 1 98.38 131 LEU B N 1
ATOM 3488 C CA . LEU B 1 131 ? -8.961 -20.047 -0.796 1 98.38 131 LEU B CA 1
ATOM 3489 C C . LEU B 1 131 ? -10.117 -19.703 0.136 1 98.38 131 LEU B C 1
ATOM 3491 O O . LEU B 1 131 ? -11.242 -19.484 -0.317 1 98.38 131 LEU B O 1
ATOM 3495 N N . LYS B 1 132 ? -9.82 -19.672 1.412 1 98.12 132 LYS B N 1
ATOM 3496 C CA . LYS B 1 132 ? -10.852 -19.297 2.377 1 98.12 132 LYS B CA 1
ATOM 3497 C C . LYS B 1 132 ? -11.328 -17.875 2.156 1 98.12 132 LYS B C 1
ATOM 3499 O O . LYS B 1 132 ? -12.523 -17.578 2.277 1 98.12 132 LYS B O 1
ATOM 3504 N N . LEU B 1 133 ? -10.398 -17 1.896 1 98.69 133 LEU B N 1
ATOM 3505 C CA . LEU B 1 133 ? -10.766 -15.617 1.604 1 98.69 133 LEU B CA 1
ATOM 3506 C C . LEU B 1 133 ? -11.648 -15.539 0.358 1 98.69 133 LEU B C 1
ATOM 3508 O O . LEU B 1 133 ? -12.641 -14.812 0.335 1 98.69 133 LEU B O 1
ATOM 3512 N N . LYS B 1 134 ? -11.273 -16.234 -0.71 1 98.56 134 LYS B N 1
ATOM 3513 C CA . LYS B 1 134 ? -12.086 -16.297 -1.924 1 98.56 134 LYS B CA 1
ATOM 3514 C C . LYS B 1 134 ? -13.508 -16.734 -1.611 1 98.56 134 LYS B C 1
ATOM 3516 O O . LYS B 1 134 ? -14.469 -16.125 -2.076 1 98.56 134 LYS B O 1
ATOM 3521 N N . GLU B 1 135 ? -13.609 -17.781 -0.832 1 97.69 135 GLU B N 1
ATOM 3522 C CA . GLU B 1 135 ? -14.914 -18.281 -0.405 1 97.69 135 GLU B CA 1
ATOM 3523 C C . GLU B 1 135 ? -15.688 -17.219 0.359 1 97.69 135 GLU B C 1
ATOM 3525 O O . GLU B 1 135 ? -16.891 -17.031 0.129 1 97.69 135 GLU B O 1
ATOM 3530 N N . SER B 1 136 ? -15.039 -16.562 1.266 1 96.94 136 SER B N 1
ATOM 3531 C CA . SER B 1 136 ? -15.664 -15.531 2.094 1 96.94 136 SER B CA 1
ATOM 3532 C C . SER B 1 136 ? -16.188 -14.375 1.243 1 96.94 136 SER B C 1
ATOM 3534 O O . SER B 1 136 ? -17.25 -13.82 1.522 1 96.94 136 SER B O 1
ATOM 3536 N N . ILE B 1 137 ? -15.414 -13.992 0.236 1 97.81 137 ILE B N 1
ATOM 3537 C CA . ILE B 1 137 ? -15.82 -12.93 -0.68 1 97.81 137 ILE B CA 1
ATOM 3538 C C . ILE B 1 137 ? -17.047 -13.375 -1.472 1 97.81 137 ILE B C 1
ATOM 3540 O O . ILE B 1 137 ? -18.016 -12.617 -1.609 1 97.81 137 ILE B O 1
ATOM 3544 N N . GLN B 1 138 ? -17.047 -14.555 -1.968 1 97.31 138 GLN B N 1
ATOM 3545 C CA . GLN B 1 138 ? -18.141 -15.094 -2.764 1 97.31 138 GLN B CA 1
ATOM 3546 C C . GLN B 1 138 ? -19.422 -15.211 -1.936 1 97.31 138 GLN B C 1
ATOM 3548 O O . GLN B 1 138 ? -20.516 -15.023 -2.455 1 97.31 138 GLN B O 1
ATOM 3553 N N . GLU B 1 139 ? -19.25 -15.477 -0.654 1 96.44 139 GLU B N 1
ATOM 3554 C CA . GLU B 1 139 ? -20.391 -15.594 0.254 1 96.44 139 GLU B CA 1
ATOM 3555 C C . GLU B 1 139 ? -20.906 -14.227 0.668 1 96.44 139 GLU B C 1
ATOM 3557 O O . GLU B 1 139 ? -21.938 -14.125 1.347 1 96.44 139 GLU B O 1
ATOM 3562 N N . GLY B 1 140 ? -20.219 -13.195 0.364 1 95.88 140 GLY B N 1
ATOM 3563 C CA . GLY B 1 140 ? -20.688 -11.836 0.611 1 95.88 140 GLY B CA 1
ATOM 3564 C C . GLY B 1 140 ? -20.312 -11.32 1.987 1 95.88 140 GLY B C 1
ATOM 3565 O O . GLY B 1 140 ? -20.844 -10.312 2.443 1 95.88 140 GLY B O 1
ATOM 3566 N N . LEU B 1 141 ? -19.375 -12 2.639 1 94.62 141 LEU B N 1
ATOM 3567 C CA . LEU B 1 141 ? -19.031 -11.648 4.012 1 94.62 141 LEU B CA 1
ATOM 3568 C C . LEU B 1 141 ? -18.391 -10.266 4.066 1 94.62 141 LEU B C 1
ATOM 3570 O O . LEU B 1 141 ? -18.438 -9.594 5.102 1 94.62 141 LEU B O 1
ATOM 3574 N N . LEU B 1 142 ? -17.766 -9.805 2.994 1 96.69 142 LEU B N 1
ATOM 3575 C CA . LEU B 1 142 ? -17.109 -8.516 2.961 1 96.69 142 LEU B CA 1
ATOM 3576 C C . LEU B 1 142 ? -17.938 -7.492 2.191 1 96.69 142 LEU B C 1
ATOM 3578 O O . LEU B 1 142 ? -17.484 -6.359 1.979 1 96.69 142 LEU B O 1
ATOM 3582 N N . GLY B 1 143 ? -19.141 -7.855 1.745 1 96.75 143 GLY B N 1
ATOM 3583 C CA . GLY B 1 143 ? -19.828 -7.004 0.79 1 96.75 143 GLY B CA 1
ATOM 3584 C C . GLY B 1 143 ? -19.094 -6.867 -0.53 1 96.75 143 GLY B C 1
ATOM 3585 O O . GLY B 1 143 ? -18.516 -7.84 -1.029 1 96.75 143 GLY B O 1
ATOM 3586 N N . GLU B 1 144 ? -19.188 -5.73 -1.13 1 96.25 144 GLU B N 1
ATOM 3587 C CA . GLU B 1 144 ? -18.422 -5.477 -2.35 1 96.25 144 GLU B CA 1
ATOM 3588 C C . GLU B 1 144 ? -16.984 -5.125 -2.029 1 96.25 144 GLU B C 1
ATOM 3590 O O . GLU B 1 144 ? -16.703 -4.137 -1.344 1 96.25 144 GLU B O 1
ATOM 3595 N N . VAL B 1 145 ? -16.078 -5.934 -2.477 1 98 145 VAL B N 1
ATOM 3596 C CA . VAL B 1 145 ? -14.656 -5.641 -2.279 1 98 145 VAL B CA 1
ATOM 3597 C C . VAL B 1 145 ? -14.219 -4.535 -3.24 1 98 145 VAL B C 1
ATOM 3599 O O . VAL B 1 145 ? -14.398 -4.652 -4.453 1 98 145 VAL B O 1
ATOM 3602 N N . VAL B 1 146 ? -13.57 -3.461 -2.701 1 97.5 146 VAL B N 1
ATOM 3603 C CA . VAL B 1 146 ? -13.289 -2.305 -3.547 1 97.5 146 VAL B CA 1
ATOM 3604 C C . VAL B 1 146 ? -11.789 -2.191 -3.783 1 97.5 146 VAL B C 1
ATOM 3606 O O . VAL B 1 146 ? -11.352 -1.617 -4.785 1 97.5 146 VAL B O 1
ATOM 3609 N N . SER B 1 147 ? -11.023 -2.682 -2.887 1 98.31 147 SER B N 1
ATOM 3610 C CA . SER B 1 147 ? -9.578 -2.607 -3.047 1 98.31 147 SER B CA 1
ATOM 3611 C C . SER B 1 147 ? -8.883 -3.77 -2.344 1 98.31 147 SER B C 1
ATOM 3613 O O . SER B 1 147 ? -9.383 -4.281 -1.342 1 98.31 147 SER B O 1
ATOM 3615 N N . ILE B 1 148 ? -7.809 -4.207 -2.887 1 98.81 148 ILE B N 1
ATOM 3616 C CA . ILE B 1 148 ? -6.953 -5.242 -2.312 1 98.81 148 ILE B CA 1
ATOM 3617 C C . ILE B 1 148 ? -5.496 -4.785 -2.354 1 98.81 148 ILE B C 1
ATOM 3619 O O . ILE B 1 148 ? -5.008 -4.328 -3.391 1 98.81 148 ILE B O 1
ATOM 3623 N N . SER B 1 149 ? -4.82 -4.809 -1.225 1 98.69 149 SER B N 1
ATOM 3624 C CA . SER B 1 149 ? -3.406 -4.465 -1.145 1 98.69 149 SER B CA 1
ATOM 3625 C C . SER B 1 149 ? -2.576 -5.645 -0.65 1 98.69 149 SER B C 1
ATOM 3627 O O . SER B 1 149 ? -2.965 -6.328 0.3 1 98.69 149 SER B O 1
ATOM 3629 N N . ALA B 1 150 ? -1.511 -5.867 -1.33 1 98.81 150 ALA B N 1
ATOM 3630 C CA . ALA B 1 150 ? -0.622 -6.965 -0.955 1 98.81 150 ALA B CA 1
ATOM 3631 C C . ALA B 1 150 ? 0.803 -6.465 -0.734 1 98.81 150 ALA B C 1
ATOM 3633 O O . ALA B 1 150 ? 1.252 -5.535 -1.406 1 98.81 150 ALA B O 1
ATOM 3634 N N . LYS B 1 151 ? 1.436 -7 0.237 1 98.62 151 LYS B N 1
ATOM 3635 C CA . LYS B 1 151 ? 2.846 -6.77 0.536 1 98.62 151 LYS B CA 1
ATOM 3636 C C . LYS B 1 151 ? 3.631 -8.078 0.519 1 98.62 151 LYS B C 1
ATOM 3638 O O . LYS B 1 151 ? 3.301 -9.016 1.247 1 98.62 151 LYS B O 1
ATOM 3643 N N . ARG B 1 152 ? 4.57 -8.188 -0.344 1 98.5 152 ARG B N 1
ATOM 3644 C CA . ARG B 1 152 ? 5.461 -9.344 -0.458 1 98.5 152 ARG B CA 1
ATOM 3645 C C . ARG B 1 152 ? 6.922 -8.898 -0.52 1 98.5 152 ARG B C 1
ATOM 3647 O O . ARG B 1 152 ? 7.43 -8.57 -1.594 1 98.5 152 ARG B O 1
ATOM 3654 N N . VAL B 1 153 ? 7.582 -8.938 0.625 1 97.56 153 VAL B N 1
ATOM 3655 C CA . VAL B 1 153 ? 8.922 -8.375 0.748 1 97.56 153 VAL B CA 1
ATOM 3656 C C . VAL B 1 153 ? 9.82 -9.344 1.523 1 97.56 153 VAL B C 1
ATOM 3658 O O . VAL B 1 153 ? 9.32 -10.25 2.197 1 97.56 153 VAL B O 1
ATOM 3661 N N . GLY B 1 154 ? 11.078 -9.211 1.38 1 95.5 154 GLY B N 1
ATOM 3662 C CA . GLY B 1 154 ? 12.062 -10.055 2.035 1 95.5 154 GLY B CA 1
ATOM 3663 C C . GLY B 1 154 ? 13.469 -9.859 1.493 1 95.5 154 GLY B C 1
ATOM 3664 O O . GLY B 1 154 ? 13.688 -9.031 0.606 1 95.5 154 GLY B O 1
ATOM 3665 N N . PRO B 1 155 ? 14.367 -10.609 2.053 1 91.62 155 PRO B N 1
ATOM 3666 C CA . PRO B 1 155 ? 15.758 -10.477 1.602 1 91.62 155 PRO B CA 1
ATOM 3667 C C . PRO B 1 155 ? 15.984 -11.078 0.216 1 91.62 155 PRO B C 1
ATOM 3669 O O . PRO B 1 155 ? 15.25 -11.977 -0.199 1 91.62 155 PRO B O 1
ATOM 3672 N N . MET B 1 156 ? 16.922 -10.508 -0.466 1 87.31 156 MET B N 1
ATOM 3673 C CA . MET B 1 156 ? 17.297 -11.047 -1.774 1 87.31 156 MET B CA 1
ATOM 3674 C C . MET B 1 156 ? 17.906 -12.43 -1.642 1 87.31 156 MET B C 1
ATOM 3676 O O . MET B 1 156 ? 18.766 -12.664 -0.782 1 87.31 156 MET B O 1
ATOM 3680 N N . ALA B 1 157 ? 17.375 -13.312 -2.5 1 73.62 157 ALA B N 1
ATOM 3681 C CA . ALA B 1 157 ? 17.953 -14.648 -2.51 1 73.62 157 ALA B CA 1
ATOM 3682 C C . ALA B 1 157 ? 19.281 -14.664 -3.279 1 73.62 157 ALA B C 1
ATOM 3684 O O . ALA B 1 157 ? 19.422 -13.969 -4.289 1 73.62 157 ALA B O 1
ATOM 3685 N N . ILE B 1 158 ? 20.172 -15.289 -2.83 1 62.72 158 ILE B N 1
ATOM 3686 C CA . ILE B 1 158 ? 21.531 -15.398 -3.375 1 62.72 158 ILE B CA 1
ATOM 3687 C C . ILE B 1 158 ? 21.453 -15.875 -4.824 1 62.72 158 ILE B C 1
ATOM 3689 O O . ILE B 1 158 ? 22.219 -15.398 -5.672 1 62.72 158 ILE B O 1
ATOM 3693 N N . ARG B 1 159 ? 20.578 -16.641 -5.188 1 57.84 159 ARG B N 1
ATOM 3694 C CA . ARG B 1 159 ? 20.594 -17.328 -6.473 1 57.84 159 ARG B CA 1
ATOM 3695 C C . ARG B 1 159 ? 19.906 -16.516 -7.551 1 57.84 159 ARG B C 1
ATOM 3697 O O . ARG B 1 159 ? 19.875 -16.891 -8.719 1 57.84 159 ARG B O 1
ATOM 3704 N N . ILE B 1 160 ? 19.25 -15.352 -7.102 1 59.03 160 ILE B N 1
ATOM 3705 C CA . ILE B 1 160 ? 18.422 -14.695 -8.109 1 59.03 160 ILE B CA 1
ATOM 3706 C C . ILE B 1 160 ? 19.297 -13.844 -9.023 1 59.03 160 ILE B C 1
ATOM 3708 O O . ILE B 1 160 ? 19.922 -12.891 -8.57 1 59.03 160 ILE B O 1
ATOM 3712 N N . ARG B 1 161 ? 19.625 -14.273 -10.242 1 63.47 161 ARG B N 1
ATOM 3713 C CA . ARG B 1 161 ? 20.609 -13.5 -11.016 1 63.47 161 ARG B CA 1
ATOM 3714 C C . ARG B 1 161 ? 19.906 -12.656 -12.086 1 63.47 161 ARG B C 1
ATOM 3716 O O . ARG B 1 161 ? 20.141 -11.453 -12.18 1 63.47 161 ARG B O 1
ATOM 3723 N N . ASP B 1 162 ? 18.906 -13.18 -12.914 1 76.5 162 ASP B N 1
ATOM 3724 C CA . ASP B 1 162 ? 18.656 -12.398 -14.125 1 76.5 162 ASP B CA 1
ATOM 3725 C C . ASP B 1 162 ? 17.188 -11.977 -14.219 1 76.5 162 ASP B C 1
ATOM 3727 O O . ASP B 1 162 ? 16.75 -11.484 -15.258 1 76.5 162 ASP B O 1
ATOM 3731 N N . VAL B 1 163 ? 16.469 -12.102 -13.117 1 86.38 163 VAL B N 1
ATOM 3732 C CA . VAL B 1 163 ? 15.047 -11.758 -13.203 1 86.38 163 VAL B CA 1
ATOM 3733 C C . VAL B 1 163 ? 14.719 -10.688 -12.164 1 86.38 163 VAL B C 1
ATOM 3735 O O . VAL B 1 163 ? 15.219 -10.727 -11.039 1 86.38 163 VAL B O 1
ATOM 3738 N N . GLY B 1 164 ? 13.961 -9.719 -12.594 1 93.44 164 GLY B N 1
ATOM 3739 C CA . GLY B 1 164 ? 13.547 -8.656 -11.688 1 93.44 164 GLY B CA 1
ATOM 3740 C C . GLY B 1 164 ? 12.453 -9.07 -10.734 1 93.44 164 GLY B C 1
ATOM 3741 O O . GLY B 1 164 ? 11.844 -10.133 -10.898 1 93.44 164 GLY B O 1
ATOM 3742 N N . ILE B 1 165 ? 12.195 -8.305 -9.789 1 95.44 165 ILE B N 1
ATOM 3743 C CA . ILE B 1 165 ? 11.336 -8.648 -8.664 1 95.44 165 ILE B CA 1
ATOM 3744 C C . ILE B 1 165 ? 9.883 -8.734 -9.133 1 95.44 165 ILE B C 1
ATOM 3746 O O . ILE B 1 165 ? 9.094 -9.5 -8.578 1 95.44 165 ILE B O 1
ATOM 3750 N N . ILE B 1 166 ? 9.477 -7.941 -10.133 1 97.56 166 ILE B N 1
ATOM 3751 C CA . ILE B 1 166 ? 8.094 -7.93 -10.602 1 97.56 166 ILE B CA 1
ATOM 3752 C C . ILE B 1 166 ? 7.727 -9.305 -11.148 1 97.56 166 ILE B C 1
ATOM 3754 O O . ILE B 1 166 ? 6.695 -9.875 -10.773 1 97.56 166 ILE B O 1
ATOM 3758 N N . ILE B 1 167 ? 8.586 -9.867 -11.914 1 94.75 167 ILE B N 1
ATOM 3759 C CA . ILE B 1 167 ? 8.336 -11.164 -12.523 1 94.75 167 ILE B CA 1
ATOM 3760 C C . ILE B 1 167 ? 8.555 -12.273 -11.492 1 94.75 167 ILE B C 1
ATOM 3762 O O . ILE B 1 167 ? 7.836 -13.273 -11.492 1 94.75 167 ILE B O 1
ATOM 3766 N N . ASP B 1 168 ? 9.414 -12.055 -10.625 1 93 168 ASP B N 1
ATOM 3767 C CA . ASP B 1 168 ? 9.766 -13.102 -9.672 1 93 168 ASP B CA 1
ATOM 3768 C C . ASP B 1 168 ? 8.75 -13.164 -8.531 1 93 168 ASP B C 1
ATOM 3770 O O . ASP B 1 168 ? 8.273 -14.25 -8.188 1 93 168 ASP B O 1
ATOM 3774 N N . LEU B 1 169 ? 8.453 -12.016 -7.938 1 95.06 169 LEU B N 1
ATOM 3775 C CA . LEU B 1 169 ? 7.605 -12.016 -6.75 1 95.06 169 LEU B CA 1
ATOM 3776 C C . LEU B 1 169 ? 6.281 -11.312 -7.031 1 95.06 169 LEU B C 1
ATOM 3778 O O . LEU B 1 169 ? 5.23 -11.758 -6.562 1 95.06 169 LEU B O 1
ATOM 3782 N N . GLY B 1 170 ? 6.363 -10.25 -7.809 1 97.38 170 GLY B N 1
ATOM 3783 C CA . GLY B 1 170 ? 5.172 -9.453 -8.047 1 97.38 170 GLY B CA 1
ATOM 3784 C C . GLY B 1 170 ? 4.039 -10.242 -8.672 1 97.38 170 GLY B C 1
ATOM 3785 O O . GLY B 1 170 ? 2.867 -10 -8.383 1 97.38 170 GLY B O 1
ATOM 3786 N N . VAL B 1 171 ? 4.363 -11.203 -9.469 1 97.94 171 VAL B N 1
ATOM 3787 C CA . VAL B 1 171 ? 3.377 -11.961 -10.227 1 97.94 171 VAL B CA 1
ATOM 3788 C C . VAL B 1 171 ? 2.471 -12.734 -9.273 1 97.94 171 VAL B C 1
ATOM 3790 O O . VAL B 1 171 ? 1.302 -12.984 -9.578 1 97.94 171 VAL B O 1
ATOM 3793 N N . HIS B 1 172 ? 3.006 -13.156 -8.117 1 98.44 172 HIS B N 1
ATOM 3794 C CA . HIS B 1 172 ? 2.197 -13.898 -7.16 1 98.44 172 HIS B CA 1
ATOM 3795 C C . HIS B 1 172 ? 0.964 -13.102 -6.742 1 98.44 172 HIS B C 1
ATOM 3797 O O . HIS B 1 172 ? -0.156 -13.617 -6.789 1 98.44 172 HIS B O 1
ATOM 3803 N N . ASP B 1 173 ? 1.176 -11.867 -6.461 1 98.81 173 ASP B N 1
ATOM 3804 C CA . ASP B 1 173 ? 0.07 -11.078 -5.93 1 98.81 173 ASP B CA 1
ATOM 3805 C C . ASP B 1 173 ? -0.75 -10.453 -7.062 1 98.81 173 ASP B C 1
ATOM 3807 O O . ASP B 1 173 ? -1.956 -10.242 -6.914 1 98.81 173 ASP B O 1
ATOM 3811 N N . ILE B 1 174 ? -0.128 -10.203 -8.219 1 98.75 174 ILE B N 1
ATOM 3812 C CA . ILE B 1 174 ? -0.91 -9.828 -9.391 1 98.75 174 ILE B CA 1
ATOM 3813 C C . ILE B 1 174 ? -1.956 -10.898 -9.68 1 98.75 174 ILE B C 1
ATOM 3815 O O . ILE B 1 174 ? -3.129 -10.594 -9.898 1 98.75 174 ILE B O 1
ATOM 3819 N N . ASP B 1 175 ? -1.55 -12.141 -9.609 1 98.81 175 ASP B N 1
ATOM 3820 C CA . ASP B 1 175 ? -2.436 -13.266 -9.867 1 98.81 175 ASP B CA 1
ATOM 3821 C C . ASP B 1 175 ? -3.506 -13.383 -8.781 1 98.81 175 ASP B C 1
ATOM 3823 O O . ASP B 1 175 ? -4.695 -13.5 -9.086 1 98.81 175 ASP B O 1
ATOM 3827 N N . VAL B 1 176 ? -3.119 -13.367 -7.52 1 98.88 176 VAL B N 1
ATOM 3828 C CA . VAL B 1 176 ? -4.035 -13.57 -6.402 1 98.88 176 VAL B CA 1
ATOM 3829 C C . VAL B 1 176 ? -5.098 -12.477 -6.398 1 98.88 176 VAL B C 1
ATOM 3831 O O . VAL B 1 176 ? -6.281 -12.75 -6.184 1 98.88 176 VAL B O 1
ATOM 3834 N N . ILE B 1 177 ? -4.691 -11.219 -6.656 1 98.88 177 ILE B N 1
ATOM 3835 C CA . ILE B 1 177 ? -5.637 -10.109 -6.637 1 98.88 177 ILE B CA 1
ATOM 3836 C C . ILE B 1 177 ? -6.664 -10.281 -7.754 1 98.88 177 ILE B C 1
ATOM 3838 O O . ILE B 1 177 ? -7.863 -10.109 -7.535 1 98.88 177 ILE B O 1
ATOM 3842 N N . SER B 1 178 ? -6.215 -10.641 -8.945 1 98.69 178 SER B N 1
ATOM 3843 C CA . SER B 1 178 ? -7.129 -10.898 -10.055 1 98.69 178 SER B CA 1
ATOM 3844 C C . SER B 1 178 ? -8.078 -12.047 -9.734 1 98.69 178 SER B C 1
ATOM 3846 O O . SER B 1 178 ? -9.266 -11.984 -10.039 1 98.69 178 SER B O 1
ATOM 3848 N N . PHE B 1 179 ? -7.555 -13.094 -9.109 1 98.75 179 PHE B N 1
ATOM 3849 C CA . PHE B 1 179 ? -8.328 -14.266 -8.703 1 98.75 179 PHE B CA 1
ATOM 3850 C C . PHE B 1 179 ? -9.406 -13.883 -7.703 1 98.75 179 PHE B C 1
ATOM 3852 O O . PHE B 1 179 ? -10.57 -14.273 -7.852 1 98.75 179 PHE B O 1
ATOM 3859 N N . LEU B 1 180 ? -9.031 -13.062 -6.695 1 98.75 180 LEU B N 1
ATOM 3860 C CA . LEU B 1 180 ? -9.961 -12.664 -5.645 1 98.75 180 LEU B CA 1
ATOM 3861 C C . LEU B 1 180 ? -11.039 -11.742 -6.195 1 98.75 180 LEU B C 1
ATOM 3863 O O . LEU B 1 180 ? -12.203 -11.836 -5.793 1 98.75 180 LEU B O 1
ATOM 3867 N N . PHE B 1 181 ? -10.688 -10.859 -7.156 1 98.06 181 PHE B N 1
ATOM 3868 C CA . PHE B 1 181 ? -11.648 -9.953 -7.773 1 98.06 181 PHE B CA 1
ATOM 3869 C C . PHE B 1 181 ? -12.492 -10.68 -8.812 1 98.06 181 PHE B C 1
ATOM 3871 O O . PHE B 1 181 ? -13.531 -10.18 -9.242 1 98.06 181 PHE B O 1
ATOM 3878 N N . ASP B 1 182 ? -12.047 -11.875 -9.195 1 97.25 182 ASP B N 1
ATOM 3879 C CA . ASP B 1 182 ? -12.656 -12.555 -10.336 1 97.25 182 ASP B CA 1
ATOM 3880 C C . ASP B 1 182 ? -12.766 -11.625 -11.539 1 97.25 182 ASP B C 1
ATOM 3882 O O . ASP B 1 182 ? -13.844 -11.469 -12.109 1 97.25 182 ASP B O 1
ATOM 3886 N N . ASP B 1 183 ? -11.695 -10.961 -11.828 1 97.31 183 ASP B N 1
ATOM 3887 C CA . ASP B 1 183 ? -11.633 -9.953 -12.883 1 97.31 183 ASP B CA 1
ATOM 3888 C C . ASP B 1 183 ? -10.227 -9.836 -13.453 1 97.31 183 ASP B C 1
ATOM 3890 O O . ASP B 1 183 ? -9.273 -10.375 -12.883 1 97.31 183 ASP B O 1
ATOM 3894 N N . ARG B 1 184 ? -10.055 -9.289 -14.633 1 98.06 184 ARG B N 1
ATOM 3895 C CA . ARG B 1 184 ? -8.766 -9.086 -15.289 1 98.06 184 ARG B CA 1
ATOM 3896 C C . ARG B 1 184 ? -8.289 -7.648 -15.125 1 98.06 184 ARG B C 1
ATOM 3898 O O . ARG B 1 184 ? -9.094 -6.715 -15.102 1 98.06 184 ARG B O 1
ATOM 3905 N N . VAL B 1 185 ? -7.031 -7.457 -15.008 1 98.44 185 VAL B N 1
ATOM 3906 C CA . VAL B 1 185 ? -6.441 -6.129 -14.898 1 98.44 185 VAL B CA 1
ATOM 3907 C C . VAL B 1 185 ? -6.625 -5.363 -16.203 1 98.44 185 VAL B C 1
ATOM 3909 O O . VAL B 1 185 ? -6.301 -5.875 -17.281 1 98.44 185 VAL B O 1
ATOM 3912 N N . ARG B 1 186 ? -7.109 -4.176 -16.125 1 97.44 186 ARG B N 1
ATOM 3913 C CA . ARG B 1 186 ? -7.32 -3.354 -17.312 1 97.44 186 ARG B CA 1
ATOM 3914 C C . ARG B 1 186 ? -6.148 -2.406 -17.531 1 97.44 186 ARG B C 1
ATOM 3916 O O . ARG B 1 186 ? -5.746 -2.164 -18.672 1 97.44 186 ARG B O 1
ATOM 3923 N N . LYS B 1 187 ? -5.652 -1.863 -16.438 1 97.56 187 LYS B N 1
ATOM 3924 C CA . LYS B 1 187 ? -4.539 -0.92 -16.484 1 97.56 187 LYS B CA 1
ATOM 3925 C C . LYS B 1 187 ? -3.559 -1.176 -15.344 1 97.56 187 LYS B C 1
ATOM 3927 O O . LYS B 1 187 ? -3.945 -1.688 -14.289 1 97.56 187 LYS B O 1
ATOM 3932 N N . VAL B 1 188 ? -2.342 -0.784 -15.625 1 98.62 188 VAL B N 1
ATOM 3933 C CA . VAL B 1 188 ? -1.312 -0.958 -14.609 1 98.62 188 VAL B CA 1
ATOM 3934 C C . VAL B 1 188 ? -0.379 0.251 -14.602 1 98.62 188 VAL B C 1
ATOM 3936 O O . VAL B 1 188 ? -0.052 0.795 -15.664 1 98.62 188 VAL B O 1
ATOM 3939 N N . TYR B 1 189 ? -0.074 0.807 -13.484 1 98.5 189 TYR B N 1
ATOM 3940 C CA . TYR B 1 189 ? 0.968 1.797 -13.234 1 98.5 189 TYR B CA 1
ATOM 3941 C C . TYR B 1 189 ? 1.983 1.278 -12.227 1 98.5 189 TYR B C 1
ATOM 3943 O O . TYR B 1 189 ? 1.62 0.895 -11.109 1 98.5 189 TYR B O 1
ATOM 3951 N N . ALA B 1 190 ? 3.197 1.24 -12.633 1 98.44 190 ALA B N 1
ATOM 3952 C CA . ALA B 1 190 ? 4.234 0.692 -11.766 1 98.44 190 ALA B CA 1
ATOM 3953 C C . ALA B 1 190 ? 5.43 1.638 -11.672 1 98.44 190 ALA B C 1
ATOM 3955 O O . ALA B 1 190 ? 5.762 2.32 -12.641 1 98.44 190 ALA B O 1
ATOM 3956 N N . ARG B 1 191 ? 5.957 1.714 -10.531 1 98 191 ARG B N 1
ATOM 3957 C CA . ARG B 1 191 ? 7.238 2.361 -10.273 1 98 191 ARG B CA 1
ATOM 3958 C C . ARG B 1 191 ? 8.227 1.391 -9.633 1 98 191 ARG B C 1
ATOM 3960 O O . ARG B 1 191 ? 7.91 0.753 -8.625 1 98 191 ARG B O 1
ATOM 3967 N N . ALA B 1 192 ? 9.32 1.245 -10.297 1 97.38 192 ALA B N 1
ATOM 3968 C CA . ALA B 1 192 ? 10.312 0.264 -9.859 1 97.38 192 ALA B CA 1
ATOM 3969 C C . ALA B 1 192 ? 11.727 0.827 -9.969 1 97.38 192 ALA B C 1
ATOM 3971 O O . ALA B 1 192 ? 11.953 1.824 -10.656 1 97.38 192 ALA B O 1
ATOM 3972 N N . GLY B 1 193 ? 12.625 0.251 -9.133 1 96 193 GLY B N 1
ATOM 3973 C CA . GLY B 1 193 ? 14.023 0.655 -9.188 1 96 193 GLY B CA 1
ATOM 3974 C C . GLY B 1 193 ? 14.984 -0.466 -8.844 1 96 193 GLY B C 1
ATOM 3975 O O . GLY B 1 193 ? 14.555 -1.571 -8.5 1 96 193 GLY B O 1
ATOM 3976 N N . SER B 1 194 ? 16.25 -0.24 -9.102 1 94.69 194 SER B N 1
ATOM 3977 C CA . SER B 1 194 ? 17.359 -1.141 -8.797 1 94.69 194 SER B CA 1
ATOM 3978 C C . SER B 1 194 ? 18.406 -0.444 -7.949 1 94.69 194 SER B C 1
ATOM 3980 O O . SER B 1 194 ? 19.094 0.465 -8.43 1 94.69 194 SER B O 1
ATOM 3982 N N . VAL B 1 195 ? 18.516 -0.964 -6.691 1 93.38 195 VAL B N 1
ATOM 3983 C CA . VAL B 1 195 ? 19.484 -0.273 -5.84 1 93.38 195 VAL B CA 1
ATOM 3984 C C . VAL B 1 195 ? 20.516 -1.268 -5.32 1 93.38 195 VAL B C 1
ATOM 3986 O O . VAL B 1 195 ? 21.641 -0.887 -5.004 1 93.38 195 VAL B O 1
ATOM 3989 N N . LYS B 1 196 ? 20.156 -2.51 -5.234 1 88.5 196 LYS B N 1
ATOM 3990 C CA . LYS B 1 196 ? 21.078 -3.479 -4.656 1 88.5 196 LYS B CA 1
ATOM 3991 C C . LYS B 1 196 ? 21.312 -4.652 -5.602 1 88.5 196 LYS B C 1
ATOM 3993 O O . LYS B 1 196 ? 22.281 -5.395 -5.453 1 88.5 196 LYS B O 1
ATOM 3998 N N . HIS B 1 197 ? 20.422 -4.77 -6.531 1 87.56 197 HIS B N 1
ATOM 3999 C CA . HIS B 1 197 ? 20.5 -5.961 -7.367 1 87.56 197 HIS B CA 1
ATOM 4000 C C . HIS B 1 197 ? 21.766 -5.953 -8.219 1 87.56 197 HIS B C 1
ATOM 4002 O O . HIS B 1 197 ? 22.031 -4.988 -8.938 1 87.56 197 HIS B O 1
ATOM 4008 N N . PRO B 1 198 ? 22.438 -7.02 -8.258 1 83.31 198 PRO B N 1
ATOM 4009 C CA . PRO B 1 198 ? 23.734 -7.023 -8.945 1 83.31 198 PRO B CA 1
ATOM 4010 C C . PRO B 1 198 ? 23.594 -6.945 -10.461 1 83.31 198 PRO B C 1
ATOM 4012 O O . PRO B 1 198 ? 24.469 -6.41 -11.141 1 83.31 198 PRO B O 1
ATOM 4015 N N . ALA B 1 199 ? 22.531 -7.473 -11.016 1 85.25 199 ALA B N 1
ATOM 4016 C CA . ALA B 1 199 ? 22.344 -7.508 -12.461 1 85.25 199 ALA B CA 1
ATOM 4017 C C . ALA B 1 199 ? 21.656 -6.246 -12.961 1 85.25 199 ALA B C 1
ATOM 4019 O O . ALA B 1 199 ? 21.312 -6.145 -14.141 1 85.25 199 ALA B O 1
ATOM 4020 N N . GLY B 1 200 ? 21.266 -5.383 -12.133 1 87.62 200 GLY B N 1
ATOM 4021 C CA . GLY B 1 200 ? 20.672 -4.113 -12.523 1 87.62 200 GLY B CA 1
ATOM 4022 C C . GLY B 1 200 ? 19.188 -4.211 -12.805 1 87.62 200 GLY B C 1
ATOM 4023 O O . GLY B 1 200 ? 18.578 -3.25 -13.281 1 87.62 200 GLY B O 1
ATOM 4024 N N . VAL B 1 201 ? 18.625 -5.383 -12.555 1 91.25 201 VAL B N 1
ATOM 4025 C CA . VAL B 1 201 ? 17.188 -5.531 -12.68 1 91.25 201 VAL B CA 1
ATOM 4026 C C . VAL B 1 201 ? 16.5 -4.98 -11.43 1 91.25 201 VAL B C 1
ATOM 4028 O O . VAL B 1 201 ? 17.141 -4.77 -10.398 1 91.25 201 VAL B O 1
ATOM 4031 N N . GLU B 1 202 ? 15.242 -4.684 -11.594 1 95.06 202 GLU B N 1
ATOM 4032 C CA . GLU B 1 202 ? 14.531 -4.039 -10.492 1 95.06 202 GLU B CA 1
ATOM 4033 C C . GLU B 1 202 ? 14.484 -4.941 -9.258 1 95.06 202 GLU B C 1
ATOM 4035 O O . GLU B 1 202 ? 14.266 -6.148 -9.375 1 95.06 202 GLU B O 1
ATOM 4040 N N . ASP B 1 203 ? 14.75 -4.359 -8.078 1 96.06 203 ASP B N 1
ATOM 4041 C CA . ASP B 1 203 ? 14.742 -5.117 -6.828 1 96.06 203 ASP B CA 1
ATOM 4042 C C . ASP B 1 203 ? 13.68 -4.582 -5.871 1 96.06 203 ASP B C 1
ATOM 4044 O O . ASP B 1 203 ? 13.539 -5.074 -4.75 1 96.06 203 ASP B O 1
ATOM 4048 N N . HIS B 1 204 ? 12.984 -3.564 -6.246 1 97.19 204 HIS B N 1
ATOM 4049 C CA . HIS B 1 204 ? 11.805 -3.072 -5.551 1 97.19 204 HIS B CA 1
ATOM 4050 C C . HIS B 1 204 ? 10.797 -2.484 -6.531 1 97.19 204 HIS B C 1
ATOM 4052 O O . HIS B 1 204 ? 11.172 -1.987 -7.594 1 97.19 204 HIS B O 1
ATOM 4058 N N . ALA B 1 205 ? 9.562 -2.562 -6.16 1 98.25 205 ALA B N 1
ATOM 4059 C CA . ALA B 1 205 ? 8.516 -2.045 -7.043 1 98.25 205 ALA B CA 1
ATOM 4060 C C . ALA B 1 205 ? 7.227 -1.776 -6.273 1 98.25 205 ALA B C 1
ATOM 4062 O O . ALA B 1 205 ? 6.938 -2.449 -5.285 1 98.25 205 ALA B O 1
ATOM 4063 N N . LEU B 1 206 ? 6.543 -0.752 -6.625 1 98.69 206 LEU B N 1
ATOM 4064 C CA . LEU B 1 206 ? 5.148 -0.46 -6.301 1 98.69 206 LEU B CA 1
ATOM 4065 C C . LEU B 1 206 ? 4.277 -0.538 -7.551 1 98.69 206 LEU B C 1
ATOM 4067 O O . LEU B 1 206 ? 4.566 0.113 -8.555 1 98.69 206 LEU B O 1
ATOM 4071 N N . ILE B 1 207 ? 3.246 -1.375 -7.477 1 98.81 207 ILE B N 1
ATOM 4072 C CA . ILE B 1 207 ? 2.408 -1.607 -8.648 1 98.81 207 ILE B CA 1
ATOM 4073 C C . ILE B 1 207 ? 0.947 -1.331 -8.297 1 98.81 207 ILE B C 1
ATOM 4075 O O . ILE B 1 207 ? 0.412 -1.896 -7.34 1 98.81 207 ILE B O 1
ATOM 4079 N N . MET B 1 208 ? 0.315 -0.49 -9.016 1 98.75 208 MET B N 1
ATOM 4080 C CA . MET B 1 208 ? -1.121 -0.25 -8.898 1 98.75 208 MET B CA 1
ATOM 4081 C C . MET B 1 208 ? -1.875 -0.896 -10.055 1 98.75 208 MET B C 1
ATOM 4083 O O . MET B 1 208 ? -1.572 -0.635 -11.219 1 98.75 208 MET B O 1
ATOM 4087 N N . LEU B 1 209 ? -2.795 -1.683 -9.672 1 98.75 209 LEU B N 1
ATOM 4088 C CA . LEU B 1 209 ? -3.617 -2.4 -10.641 1 98.75 209 LEU B CA 1
ATOM 4089 C C . LEU B 1 209 ? -5.016 -1.798 -10.719 1 98.75 209 LEU B C 1
ATOM 4091 O O . LEU B 1 209 ? -5.648 -1.553 -9.688 1 98.75 209 LEU B O 1
ATOM 4095 N N . GLY B 1 210 ? -5.496 -1.554 -11.953 1 98.19 210 GLY B N 1
ATOM 4096 C CA . GLY B 1 210 ? -6.859 -1.107 -12.172 1 98.19 210 GLY B CA 1
ATOM 4097 C C . GLY B 1 210 ? -7.738 -2.166 -12.82 1 98.19 210 GLY B C 1
ATOM 4098 O O . GLY B 1 210 ? -7.359 -2.76 -13.828 1 98.19 210 GLY B O 1
ATOM 4099 N N . PHE B 1 211 ? -8.812 -2.484 -12.188 1 97.44 211 PHE B N 1
ATOM 4100 C CA . PHE B 1 211 ? -9.781 -3.459 -12.672 1 97.44 211 PHE B CA 1
ATOM 4101 C C . PHE B 1 211 ? -11.047 -2.766 -13.164 1 97.44 211 PHE B C 1
ATOM 4103 O O . PHE B 1 211 ? -11.094 -1.537 -13.25 1 97.44 211 PHE B O 1
ATOM 4110 N N . SER B 1 212 ? -12 -3.584 -13.586 1 90.81 212 SER B N 1
ATOM 4111 C CA . SER B 1 212 ? -13.289 -3.043 -13.992 1 90.81 212 SER B CA 1
ATOM 4112 C C . SER B 1 212 ? -14.062 -2.49 -12.797 1 90.81 212 SER B C 1
ATOM 4114 O O . SER B 1 212 ? -13.703 -2.756 -11.648 1 90.81 212 SER B O 1
ATOM 4116 N N . ASN B 1 213 ? -15.016 -1.707 -13.008 1 87.69 213 ASN B N 1
ATOM 4117 C CA . ASN B 1 213 ? -15.953 -1.188 -12.016 1 87.69 213 ASN B CA 1
ATOM 4118 C C . ASN B 1 213 ? -15.234 -0.39 -10.93 1 87.69 213 ASN B C 1
ATOM 4120 O O . ASN B 1 213 ? -15.641 -0.407 -9.766 1 87.69 213 ASN B O 1
ATOM 4124 N N . GLY B 1 214 ? -14.078 0.107 -11.242 1 91.12 214 GLY B N 1
ATOM 4125 C CA . GLY B 1 214 ? -13.406 1.017 -10.328 1 91.12 214 GLY B CA 1
ATOM 4126 C C . GLY B 1 214 ? -12.594 0.302 -9.266 1 91.12 214 GLY B C 1
ATOM 4127 O O . GLY B 1 214 ? -11.938 0.944 -8.438 1 91.12 214 GLY B O 1
ATOM 4128 N N . LYS B 1 215 ? -12.523 -1.033 -9.242 1 96.31 215 LYS B N 1
ATOM 4129 C CA . LYS B 1 215 ? -11.742 -1.806 -8.281 1 96.31 215 LYS B CA 1
ATOM 4130 C C . LYS B 1 215 ? -10.25 -1.651 -8.547 1 96.31 215 LYS B C 1
ATOM 4132 O O . LYS B 1 215 ? -9.828 -1.503 -9.695 1 96.31 215 LYS B O 1
ATOM 4137 N N . SER B 1 216 ? -9.531 -1.61 -7.453 1 97.94 216 SER B N 1
ATOM 4138 C CA . SER B 1 216 ? -8.102 -1.379 -7.602 1 97.94 216 SER B CA 1
ATOM 4139 C C . SER B 1 216 ? -7.297 -2.281 -6.672 1 97.94 216 SER B C 1
ATOM 4141 O O . SER B 1 216 ? -7.816 -2.764 -5.664 1 97.94 216 SER B O 1
ATOM 4143 N N . GLY B 1 217 ? -6.105 -2.529 -7.035 1 98.44 217 GLY B N 1
ATOM 4144 C CA . GLY B 1 217 ? -5.172 -3.293 -6.223 1 98.44 217 GLY B CA 1
ATOM 4145 C C . GLY B 1 217 ? -3.797 -2.656 -6.137 1 98.44 217 GLY B C 1
ATOM 4146 O O . GLY B 1 217 ? -3.408 -1.884 -7.012 1 98.44 217 GLY B O 1
ATOM 4147 N N . ILE B 1 218 ? -3.08 -2.961 -5.082 1 98.56 218 ILE B N 1
ATOM 4148 C CA . ILE B 1 218 ? -1.697 -2.531 -4.898 1 98.56 218 ILE B CA 1
ATOM 4149 C C . ILE B 1 218 ? -0.82 -3.74 -4.578 1 98.56 218 ILE B C 1
ATOM 4151 O O . ILE B 1 218 ? -1.217 -4.617 -3.809 1 98.56 218 ILE B O 1
ATOM 4155 N N . VAL B 1 219 ? 0.315 -3.738 -5.227 1 98.88 219 VAL B N 1
ATOM 4156 C CA . VAL B 1 219 ? 1.348 -4.719 -4.906 1 98.88 219 VAL B CA 1
ATOM 4157 C C . VAL B 1 219 ? 2.629 -4 -4.488 1 98.88 219 VAL B C 1
ATOM 4159 O O . VAL B 1 219 ? 3.211 -3.248 -5.277 1 98.88 219 VAL B O 1
ATOM 4162 N N . GLU B 1 220 ? 3.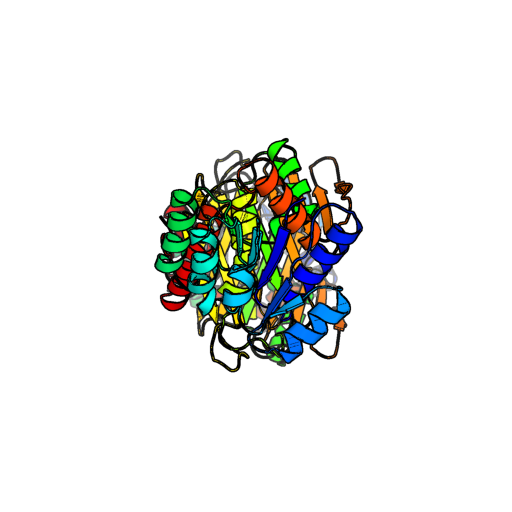008 -4.168 -3.277 1 98.69 220 GLU B N 1
ATOM 4163 C CA . GLU B 1 220 ? 4.297 -3.705 -2.771 1 98.69 220 GLU B CA 1
ATOM 4164 C C . GLU B 1 220 ? 5.289 -4.855 -2.654 1 98.69 220 GLU B C 1
ATOM 4166 O O . GLU B 1 220 ? 5.051 -5.816 -1.919 1 98.69 220 GLU B O 1
ATOM 4171 N N . THR B 1 221 ? 6.41 -4.754 -3.379 1 98.25 221 THR B N 1
ATOM 4172 C CA . THR B 1 221 ? 7.379 -5.844 -3.346 1 98.25 221 THR B CA 1
ATOM 4173 C C . THR B 1 221 ? 8.805 -5.297 -3.377 1 98.25 221 THR B C 1
ATOM 4175 O O . THR B 1 221 ? 9.07 -4.277 -4.016 1 98.25 221 THR B O 1
ATOM 4178 N N . ASN B 1 222 ? 9.711 -5.973 -2.578 1 97.31 222 ASN B N 1
ATOM 4179 C CA . ASN B 1 222 ? 11.125 -5.605 -2.617 1 97.31 222 ASN B CA 1
ATOM 4180 C C . ASN B 1 222 ? 12.008 -6.707 -2.041 1 97.31 222 ASN B C 1
ATOM 4182 O O . ASN B 1 222 ? 11.523 -7.609 -1.36 1 97.31 222 ASN B O 1
ATOM 4186 N N . TRP B 1 223 ? 13.258 -6.688 -2.377 1 95.69 223 TRP B N 1
ATOM 4187 C CA . TRP B 1 223 ? 14.273 -7.566 -1.808 1 95.69 223 TRP B CA 1
ATOM 4188 C C . TRP B 1 223 ? 15.141 -6.816 -0.802 1 95.69 223 TRP B C 1
ATOM 4190 O O . TRP B 1 223 ? 16.266 -7.238 -0.499 1 95.69 223 TRP B O 1
ATOM 4200 N N . LEU B 1 224 ? 14.703 -5.688 -0.343 1 95.25 224 LEU B N 1
ATOM 4201 C CA . LEU B 1 224 ? 15.477 -4.805 0.516 1 95.25 224 LEU B CA 1
ATOM 4202 C C . LEU B 1 224 ? 15.164 -5.055 1.986 1 95.25 224 LEU B C 1
ATOM 4204 O O . LEU B 1 224 ? 15.984 -4.773 2.859 1 95.25 224 LEU B O 1
ATOM 4208 N N . THR B 1 225 ? 14.008 -5.602 2.297 1 95 225 THR B N 1
ATOM 4209 C CA . THR B 1 225 ? 13.562 -5.871 3.658 1 95 225 THR B CA 1
ATOM 4210 C C . THR B 1 225 ? 14.273 -7.09 4.23 1 95 225 THR B C 1
ATOM 4212 O O . THR B 1 225 ? 14.328 -8.141 3.596 1 95 225 THR B O 1
ATOM 4215 N N . PRO B 1 226 ? 14.766 -7.02 5.434 1 94.06 226 PRO B N 1
ATOM 4216 C CA . PRO B 1 226 ? 15.617 -8.086 5.965 1 94.06 226 PRO B CA 1
ATOM 4217 C C . PRO B 1 226 ? 14.812 -9.273 6.492 1 94.06 226 PRO B C 1
ATOM 4219 O O . PRO B 1 226 ? 15.391 -10.289 6.895 1 94.06 226 PRO B O 1
ATOM 4222 N N . HIS B 1 227 ? 13.516 -9.156 6.57 1 93.94 227 HIS B N 1
ATOM 4223 C CA . HIS B 1 227 ? 12.656 -10.266 6.98 1 93.94 227 HIS B CA 1
ATOM 4224 C C . HIS B 1 227 ? 11.516 -10.469 5.992 1 93.94 227 HIS B C 1
ATOM 4226 O O . HIS B 1 227 ? 11.125 -9.539 5.281 1 93.94 227 HIS B O 1
ATOM 4232 N N . LYS B 1 228 ? 10.992 -11.648 5.973 1 95.44 228 LYS B N 1
ATOM 4233 C CA . LYS B 1 228 ? 9.914 -11.969 5.039 1 95.44 228 LYS B CA 1
ATOM 4234 C C . LYS B 1 228 ? 8.57 -11.469 5.562 1 95.44 228 LYS B C 1
ATOM 4236 O O . LYS B 1 228 ? 8.266 -11.633 6.742 1 95.44 228 LYS B O 1
ATOM 4241 N N . THR B 1 229 ? 7.875 -10.758 4.785 1 96.94 229 THR B N 1
ATOM 4242 C CA . THR B 1 229 ? 6.477 -10.398 5.004 1 96.94 229 THR B CA 1
ATOM 4243 C C . THR B 1 229 ? 5.641 -10.719 3.771 1 96.94 229 THR B C 1
ATOM 4245 O O . THR B 1 229 ? 5.969 -10.297 2.662 1 96.94 229 THR B O 1
ATOM 4248 N N . ARG B 1 230 ? 4.645 -11.531 3.93 1 98.62 230 ARG B N 1
ATOM 4249 C CA . ARG B 1 230 ? 3.67 -11.875 2.898 1 98.62 230 ARG B CA 1
ATOM 4250 C C . ARG B 1 230 ? 2.244 -11.711 3.414 1 98.62 230 ARG B C 1
ATOM 4252 O O . ARG B 1 230 ? 1.696 -12.625 4.039 1 98.62 230 ARG B O 1
ATOM 4259 N N . THR B 1 231 ? 1.679 -10.578 3.102 1 98.75 231 THR B N 1
ATOM 4260 C CA . THR B 1 231 ? 0.356 -10.273 3.639 1 98.75 231 THR B CA 1
ATOM 4261 C C . THR B 1 231 ? -0.539 -9.672 2.562 1 98.75 231 THR B C 1
ATOM 4263 O O . THR B 1 231 ? -0.052 -9.219 1.525 1 98.75 231 THR B O 1
ATOM 4266 N N . LEU B 1 232 ? -1.819 -9.758 2.783 1 98.81 232 LEU B N 1
ATOM 4267 C CA . LEU B 1 232 ? -2.826 -9.203 1.884 1 98.81 232 LEU B CA 1
ATOM 4268 C C . LEU B 1 232 ? -4.02 -8.664 2.668 1 98.81 232 LEU B C 1
ATOM 4270 O O . LEU B 1 232 ? -4.465 -9.289 3.633 1 98.81 232 LEU B O 1
ATOM 4274 N N . THR B 1 233 ? -4.504 -7.465 2.299 1 98.81 233 THR B N 1
ATOM 4275 C CA . THR B 1 233 ? -5.695 -6.859 2.879 1 98.81 233 THR B CA 1
ATOM 4276 C C . THR B 1 233 ? -6.766 -6.641 1.812 1 98.81 233 THR B C 1
ATOM 4278 O O . THR B 1 233 ? -6.48 -6.094 0.745 1 98.81 233 THR B O 1
ATOM 4281 N N . ALA B 1 234 ? -7.918 -7.086 2.064 1 98.81 234 ALA B N 1
ATOM 4282 C CA . ALA B 1 234 ? -9.062 -6.836 1.192 1 98.81 234 ALA B CA 1
ATOM 4283 C C . ALA B 1 234 ? -10.094 -5.953 1.884 1 98.81 234 ALA B C 1
ATOM 4285 O O . ALA B 1 234 ? -10.594 -6.293 2.959 1 98.81 234 ALA B O 1
ATOM 4286 N N . VAL B 1 235 ? -10.422 -4.84 1.272 1 98.38 235 VAL B N 1
ATOM 4287 C CA . VAL B 1 235 ? -11.359 -3.877 1.837 1 98.38 235 VAL B CA 1
ATOM 4288 C C . VAL B 1 235 ? -12.711 -4 1.137 1 98.38 235 VAL B C 1
ATOM 4290 O O . VAL B 1 235 ? -12.805 -3.82 -0.079 1 98.38 235 VAL B 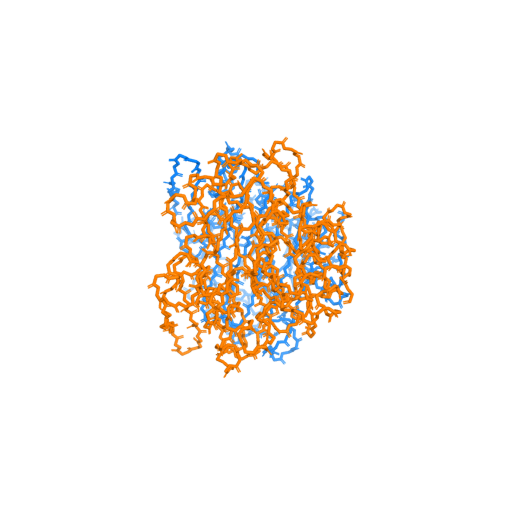O 1
ATOM 4293 N N . GLY B 1 236 ? -13.711 -4.281 1.927 1 97.69 236 GLY B N 1
ATOM 4294 C CA . GLY B 1 236 ? -15.062 -4.359 1.409 1 97.69 236 GLY B CA 1
ATOM 4295 C C . GLY B 1 236 ? -16.016 -3.395 2.086 1 97.69 236 GLY B C 1
ATOM 4296 O O . GLY B 1 236 ? -15.664 -2.748 3.072 1 97.69 236 GLY B O 1
ATOM 4297 N N . THR B 1 237 ? -17.234 -3.268 1.54 1 96 237 THR B N 1
ATOM 4298 C CA . THR B 1 237 ? -18.25 -2.34 2.035 1 96 237 THR B CA 1
ATOM 4299 C C . THR B 1 237 ? -18.812 -2.812 3.373 1 96 237 THR B C 1
ATOM 4301 O O . THR B 1 237 ? -19.406 -2.027 4.117 1 96 237 THR B O 1
ATOM 4304 N N . GLU B 1 238 ? -18.609 -4.117 3.695 1 94.94 238 GLU B N 1
ATOM 4305 C CA . GLU B 1 238 ? -19.203 -4.648 4.918 1 94.94 238 GLU B CA 1
ATOM 4306 C C . GLU B 1 238 ? -18.141 -5.234 5.84 1 94.94 238 GLU B C 1
ATOM 4308 O O . GLU B 1 238 ? -18.469 -5.871 6.844 1 94.94 238 GLU B O 1
ATOM 4313 N N . GLY B 1 239 ? -16.938 -5.012 5.453 1 94.25 239 GLY B N 1
ATOM 4314 C CA . GLY B 1 239 ? -15.875 -5.543 6.285 1 94.25 239 GLY B CA 1
ATOM 4315 C C . GLY B 1 239 ? -14.516 -5.488 5.617 1 94.25 239 GLY B C 1
ATOM 4316 O O . GLY B 1 239 ? -14.398 -5.086 4.457 1 94.25 239 GLY B O 1
ATOM 4317 N N . ILE B 1 240 ? -13.484 -5.855 6.434 1 97.56 240 ILE B N 1
ATOM 4318 C CA . ILE B 1 240 ? -12.109 -5.898 5.953 1 97.56 240 ILE B CA 1
ATOM 4319 C C . ILE B 1 240 ? -11.477 -7.238 6.328 1 97.56 240 ILE B C 1
ATOM 4321 O O . ILE B 1 240 ? -11.758 -7.785 7.398 1 97.56 240 ILE B O 1
ATOM 4325 N N . ALA B 1 241 ? -10.68 -7.773 5.422 1 98.5 241 ALA B N 1
ATOM 4326 C CA . ALA B 1 241 ? -9.984 -9.039 5.664 1 98.5 241 ALA B CA 1
ATOM 4327 C C . ALA B 1 241 ? -8.469 -8.828 5.711 1 98.5 241 ALA B C 1
ATOM 4329 O O . ALA B 1 241 ? -7.914 -8.086 4.898 1 98.5 241 ALA B O 1
ATOM 4330 N N . TYR B 1 242 ? -7.828 -9.375 6.672 1 98.62 242 TYR B N 1
ATOM 4331 C CA . TYR B 1 242 ? -6.375 -9.438 6.781 1 98.62 242 TYR B CA 1
ATOM 4332 C C . TYR B 1 242 ? -5.879 -10.867 6.613 1 98.62 242 TYR B C 1
ATOM 4334 O O . TYR B 1 242 ? -6.281 -11.758 7.359 1 98.62 242 TYR B O 1
ATOM 4342 N N . LEU B 1 243 ? -5.02 -11.078 5.66 1 98.81 243 LEU B N 1
ATOM 4343 C CA . LEU B 1 243 ? -4.496 -12.398 5.348 1 98.81 243 LEU B CA 1
ATOM 4344 C C . LEU B 1 243 ? -2.98 -12.445 5.527 1 98.81 243 LEU B C 1
ATOM 4346 O O . LEU B 1 243 ? -2.273 -11.531 5.098 1 98.81 243 LEU B O 1
ATOM 4350 N N . ASP B 1 244 ? -2.463 -13.383 6.266 1 98.69 244 ASP B N 1
ATOM 4351 C CA . ASP B 1 244 ? -1.046 -13.719 6.359 1 98.69 244 ASP B CA 1
ATOM 4352 C C . ASP B 1 244 ? -0.742 -15.023 5.621 1 98.69 244 ASP B C 1
ATOM 4354 O O . ASP B 1 244 ? -1.138 -16.094 6.062 1 98.69 244 ASP B O 1
ATOM 4358 N N . TYR B 1 245 ? -0.014 -14.891 4.551 1 98.69 245 TYR B N 1
ATOM 4359 C CA . TYR B 1 245 ? 0.26 -16.062 3.717 1 98.69 245 TYR B CA 1
ATOM 4360 C C . TYR B 1 245 ? 1.062 -17.109 4.484 1 98.69 245 TYR B C 1
ATOM 4362 O O . TYR B 1 245 ? 0.783 -18.297 4.391 1 98.69 245 TYR B O 1
ATOM 4370 N N . ILE B 1 246 ? 2.102 -16.641 5.172 1 98 246 ILE B N 1
ATOM 4371 C CA . ILE B 1 246 ? 3.066 -17.516 5.82 1 98 246 ILE B CA 1
ATOM 4372 C C . ILE B 1 246 ? 2.385 -18.297 6.949 1 98 246 ILE B C 1
ATOM 4374 O O . ILE B 1 246 ? 2.502 -19.516 7.031 1 98 246 ILE B O 1
ATOM 4378 N N . LYS B 1 247 ? 1.611 -17.594 7.773 1 97.56 247 LYS B N 1
ATOM 4379 C CA . LYS B 1 247 ? 0.927 -18.234 8.898 1 97.56 247 LYS B CA 1
ATOM 4380 C C . LYS B 1 247 ? -0.377 -18.891 8.445 1 97.56 247 LYS B C 1
ATOM 4382 O O . LYS B 1 247 ? -1.046 -19.562 9.234 1 97.56 247 LYS B O 1
ATOM 4387 N N . GLN B 1 248 ? -0.715 -18.672 7.156 1 98.06 248 GLN B N 1
ATOM 4388 C CA . GLN B 1 248 ? -1.997 -19.125 6.621 1 98.06 248 GLN B CA 1
ATOM 4389 C C . GLN B 1 248 ? -3.145 -18.734 7.551 1 98.06 248 GLN B C 1
ATOM 4391 O O . GLN B 1 248 ? -3.951 -19.578 7.938 1 98.06 248 GLN B O 1
ATOM 4396 N N . ARG B 1 249 ? -3.162 -17.484 7.906 1 98.25 249 ARG B N 1
ATOM 4397 C CA . ARG B 1 249 ? -4.145 -16.922 8.828 1 98.25 249 ARG B CA 1
ATOM 4398 C C . ARG B 1 249 ? -5.027 -15.898 8.117 1 98.25 249 ARG B C 1
ATOM 4400 O O . ARG B 1 249 ? -4.539 -15.094 7.324 1 98.25 249 ARG B O 1
ATOM 4407 N N . LEU B 1 250 ? -6.32 -15.961 8.367 1 98.44 250 LEU B N 1
ATOM 4408 C CA . LEU B 1 250 ? -7.301 -15.031 7.82 1 98.44 250 LEU B CA 1
ATOM 4409 C C . LEU B 1 250 ? -8.18 -14.461 8.93 1 98.44 250 LEU B C 1
ATOM 4411 O O . LEU B 1 250 ? -8.844 -15.211 9.648 1 98.44 250 LEU B O 1
ATOM 4415 N N . VAL B 1 251 ? -8.141 -13.18 9.094 1 98.25 251 VAL B N 1
ATOM 4416 C CA . VAL B 1 251 ? -8.992 -12.484 10.055 1 98.25 251 VAL B CA 1
ATOM 4417 C C . VAL B 1 251 ? -9.906 -11.508 9.328 1 98.25 251 VAL B C 1
ATOM 4419 O O . VAL B 1 251 ? -9.453 -10.734 8.477 1 98.25 251 VAL B O 1
ATOM 4422 N N . ILE B 1 252 ? -11.156 -11.531 9.633 1 96.62 252 ILE B N 1
ATOM 4423 C CA . ILE B 1 252 ? -12.141 -10.633 9.039 1 96.62 252 ILE B CA 1
ATOM 4424 C C . ILE B 1 252 ? -12.758 -9.75 10.125 1 96.62 252 ILE B C 1
ATOM 4426 O O . ILE B 1 252 ? -13.188 -10.25 11.164 1 96.62 252 ILE B O 1
ATOM 4430 N N . TYR B 1 253 ? -12.68 -8.453 9.844 1 95.19 253 TYR B N 1
ATOM 4431 C CA . TYR B 1 253 ? -13.297 -7.465 10.727 1 95.19 253 TYR B CA 1
ATOM 4432 C C . TYR B 1 253 ? -14.539 -6.863 10.078 1 95.19 253 TYR B C 1
ATOM 4434 O O . TYR B 1 253 ? -14.539 -6.547 8.891 1 95.19 253 TYR B O 1
ATOM 4442 N N . ASN B 1 254 ? -15.609 -6.734 10.883 1 92.44 254 ASN B N 1
ATOM 4443 C CA . ASN B 1 254 ? -16.734 -5.887 10.523 1 92.44 254 ASN B CA 1
ATOM 4444 C C . ASN B 1 254 ? -17.188 -5.023 11.703 1 92.44 254 ASN B C 1
ATOM 4446 O O . ASN B 1 254 ? -16.469 -4.891 12.688 1 92.44 254 ASN B O 1
ATOM 4450 N N . ASP B 1 255 ? -18.281 -4.301 11.531 1 87.12 255 ASP B N 1
ATOM 4451 C CA . ASP B 1 255 ? -18.703 -3.346 12.547 1 87.12 255 ASP B CA 1
ATOM 4452 C C . ASP B 1 255 ? -19.016 -4.047 13.867 1 87.12 255 ASP B C 1
ATOM 4454 O O . ASP B 1 255 ? -18.938 -3.434 14.938 1 87.12 255 ASP B O 1
ATOM 4458 N N . GLU B 1 256 ? -19.203 -5.359 13.797 1 87.38 256 GLU B N 1
ATOM 4459 C CA . GLU B 1 256 ? -19.703 -6.055 14.977 1 87.38 256 GLU B CA 1
ATOM 4460 C C . GLU B 1 256 ? -18.703 -7.078 15.484 1 87.38 256 GLU B C 1
ATOM 4462 O O . GLU B 1 256 ? -18.625 -7.34 16.688 1 87.38 256 GLU B O 1
ATOM 4467 N N . TRP B 1 257 ? -17.891 -7.605 14.57 1 86.56 257 TRP B N 1
ATOM 4468 C CA . TRP B 1 257 ? -17.141 -8.781 14.992 1 86.56 257 TRP B CA 1
ATOM 4469 C C . TRP B 1 257 ? -15.711 -8.742 14.445 1 86.56 257 TRP B C 1
ATOM 4471 O O . TRP B 1 257 ? -15.445 -8.094 13.438 1 86.56 257 TRP B O 1
ATOM 4481 N N . GLU B 1 258 ? -14.852 -9.242 15.211 1 90.06 258 GLU B N 1
ATOM 4482 C CA . GLU B 1 258 ? -13.555 -9.75 14.75 1 90.06 258 GLU B CA 1
ATOM 4483 C C . GLU B 1 258 ? -13.523 -11.273 14.758 1 90.06 258 GLU B C 1
ATOM 4485 O O . GLU B 1 258 ? -13.68 -11.898 15.812 1 90.06 258 GLU B O 1
ATOM 4490 N N . ARG B 1 259 ? -13.469 -11.891 13.578 1 92 259 ARG B N 1
ATOM 4491 C CA . ARG B 1 259 ? -13.531 -13.344 13.461 1 92 259 ARG B CA 1
ATOM 4492 C C . ARG B 1 259 ? -12.289 -13.891 12.758 1 92 259 ARG B C 1
ATOM 4494 O O . ARG B 1 259 ? -11.914 -13.398 11.688 1 92 259 ARG B O 1
ATOM 4501 N N . GLU B 1 260 ? -11.656 -14.75 13.352 1 93.75 260 GLU B N 1
ATOM 4502 C CA . GLU B 1 260 ? -10.578 -15.484 12.688 1 93.75 260 GLU B CA 1
ATOM 4503 C C . GLU B 1 260 ? -11.109 -16.75 12.023 1 93.75 260 GLU B C 1
ATOM 4505 O O . GLU B 1 260 ? -11.742 -17.578 12.672 1 93.75 260 GLU B O 1
ATOM 4510 N N . ALA B 1 261 ? -10.805 -16.891 10.75 1 91.75 261 ALA B N 1
ATOM 4511 C CA . ALA B 1 261 ? -11.289 -18.047 10.016 1 91.75 261 ALA B CA 1
ATOM 4512 C C . ALA B 1 261 ? -10.562 -19.312 10.453 1 91.75 261 ALA B C 1
ATOM 4514 O O . ALA B 1 261 ? -9.359 -19.297 10.719 1 91.75 261 ALA B O 1
ATOM 4515 N N . LYS B 1 262 ? -11.281 -20.391 10.547 1 90.75 262 LYS B N 1
ATOM 4516 C CA . LYS B 1 262 ? -10.648 -21.703 10.727 1 90.75 262 LYS B CA 1
ATOM 4517 C C . LYS B 1 262 ? -10.039 -22.203 9.422 1 90.75 262 LYS B C 1
ATOM 4519 O O . LYS B 1 262 ? -10.75 -22.672 8.539 1 90.75 262 LYS B O 1
ATOM 4524 N N . VAL B 1 263 ? -8.828 -22.031 9.312 1 91.75 263 VAL B N 1
ATOM 4525 C CA . VAL B 1 263 ? -8.102 -22.453 8.125 1 91.75 263 VAL B CA 1
ATOM 4526 C C . VAL B 1 263 ? -7.371 -23.766 8.406 1 91.75 263 VAL B C 1
ATOM 4528 O O . VAL B 1 263 ? -6.629 -23.875 9.383 1 91.75 263 VAL B O 1
ATOM 4531 N N . ASN B 1 264 ? -7.684 -24.812 7.617 1 91.88 264 ASN B N 1
ATOM 4532 C CA . ASN B 1 264 ? -6.887 -26.047 7.703 1 91.88 264 ASN B CA 1
ATOM 4533 C C . ASN B 1 264 ? -5.539 -25.875 7 1 91.88 264 ASN B C 1
ATOM 4535 O O . ASN B 1 264 ? -5.445 -26.062 5.785 1 91.88 264 ASN B O 1
ATOM 4539 N N . ARG B 1 265 ? -4.535 -25.688 7.793 1 92.56 265 ARG B N 1
ATOM 4540 C CA . ARG B 1 265 ? -3.205 -25.422 7.25 1 92.56 265 ARG B CA 1
ATOM 4541 C C . ARG B 1 265 ? -2.711 -26.609 6.426 1 92.56 265 ARG B C 1
ATOM 4543 O O . ARG B 1 265 ? -2.865 -27.766 6.836 1 92.56 265 ARG B O 1
ATOM 4550 N N . ARG B 1 266 ? -2.277 -26.312 5.309 1 96.44 266 ARG B N 1
ATOM 4551 C CA . ARG B 1 266 ? -1.763 -27.312 4.367 1 96.44 266 ARG B CA 1
ATOM 4552 C C . ARG B 1 266 ? -0.707 -26.688 3.453 1 96.44 266 ARG B C 1
ATOM 4554 O O . ARG B 1 266 ? -0.725 -25.484 3.195 1 96.44 266 ARG B O 1
ATOM 4561 N N . GLU B 1 267 ? 0.173 -27.578 2.969 1 97.5 267 GLU B N 1
ATOM 4562 C CA . GLU B 1 267 ? 1.176 -27.094 2.023 1 97.5 267 GLU B CA 1
ATOM 4563 C C . GLU B 1 267 ? 0.54 -26.703 0.692 1 97.5 267 GLU B C 1
ATOM 4565 O O . GLU B 1 267 ? -0.049 -27.547 0.012 1 97.5 267 GLU B O 1
ATOM 4570 N N . PRO B 1 268 ? 0.717 -25.531 0.329 1 98.44 268 PRO B N 1
ATOM 4571 C CA . PRO B 1 268 ? 0.074 -25.062 -0.903 1 98.44 268 PRO B CA 1
ATOM 4572 C C . PRO B 1 268 ? 0.502 -25.875 -2.129 1 98.44 268 PRO B C 1
ATOM 4574 O O . PRO B 1 268 ? -0.32 -26.156 -3.004 1 98.44 268 PRO B O 1
ATOM 4577 N N . LEU B 1 269 ? 1.743 -26.25 -2.178 1 98.56 269 LEU B N 1
ATOM 4578 C CA . LEU B 1 269 ? 2.229 -27.016 -3.322 1 98.56 269 LEU B CA 1
ATOM 4579 C C . LEU B 1 269 ? 1.521 -28.375 -3.412 1 98.56 269 LEU B C 1
ATOM 4581 O O . LEU B 1 269 ? 1.193 -28.828 -4.508 1 98.56 269 LEU B O 1
ATOM 4585 N N . ARG B 1 270 ? 1.334 -29.016 -2.355 1 98.56 270 ARG B N 1
ATOM 4586 C CA . ARG B 1 270 ? 0.597 -30.281 -2.359 1 98.56 270 ARG B CA 1
ATOM 4587 C C . ARG B 1 270 ? -0.823 -30.078 -2.881 1 98.56 270 ARG B C 1
ATOM 4589 O O . ARG B 1 270 ? -1.299 -30.859 -3.711 1 98.56 270 ARG B O 1
ATOM 4596 N N . ASN B 1 271 ? -1.48 -28.969 -2.326 1 98.56 271 ASN B N 1
ATOM 4597 C CA . ASN B 1 271 ? -2.814 -28.656 -2.818 1 98.56 271 ASN B CA 1
ATOM 4598 C C . ASN B 1 271 ? -2.818 -28.438 -4.332 1 98.56 271 ASN B C 1
ATOM 4600 O O . ASN B 1 271 ? -3.725 -28.906 -5.023 1 98.56 271 ASN B O 1
ATOM 4604 N N . GLU B 1 272 ? -1.846 -27.734 -4.82 1 98.75 272 GLU B N 1
ATOM 4605 C CA . GLU B 1 272 ? -1.725 -27.438 -6.242 1 98.75 272 GLU B CA 1
ATOM 4606 C C . GLU B 1 272 ? -1.565 -28.703 -7.066 1 98.75 272 GLU B C 1
ATOM 4608 O O . GLU B 1 272 ? -2.275 -28.906 -8.055 1 98.75 272 GLU B O 1
ATOM 4613 N N . ILE B 1 273 ? -0.71 -29.594 -6.645 1 98.81 273 ILE B N 1
ATOM 4614 C CA . ILE B 1 273 ? -0.412 -30.812 -7.379 1 98.81 273 ILE B CA 1
ATOM 4615 C C . ILE B 1 273 ? -1.609 -31.75 -7.316 1 98.81 273 ILE B C 1
ATOM 4617 O O . ILE B 1 273 ? -1.983 -32.375 -8.32 1 98.81 273 ILE B O 1
ATOM 4621 N N . GLU B 1 274 ? -2.256 -31.875 -6.168 1 98.62 274 GLU B N 1
ATOM 4622 C CA . GLU B 1 274 ? -3.455 -32.688 -6.047 1 98.62 274 GLU B CA 1
ATOM 4623 C C . GLU B 1 274 ? -4.562 -32.188 -6.969 1 98.62 274 GLU B C 1
ATOM 4625 O O . GLU B 1 274 ? -5.262 -33 -7.598 1 98.62 274 GLU B O 1
ATOM 4630 N N . HIS B 1 275 ? -4.703 -30.922 -6.977 1 98.75 275 HIS B N 1
ATOM 4631 C CA . HIS B 1 275 ? -5.699 -30.328 -7.867 1 98.75 275 HIS B CA 1
ATOM 4632 C C . HIS B 1 275 ? -5.391 -30.641 -9.328 1 98.75 275 HIS B C 1
ATOM 4634 O O . HIS B 1 275 ? -6.289 -31 -10.094 1 98.75 275 HIS B O 1
ATOM 46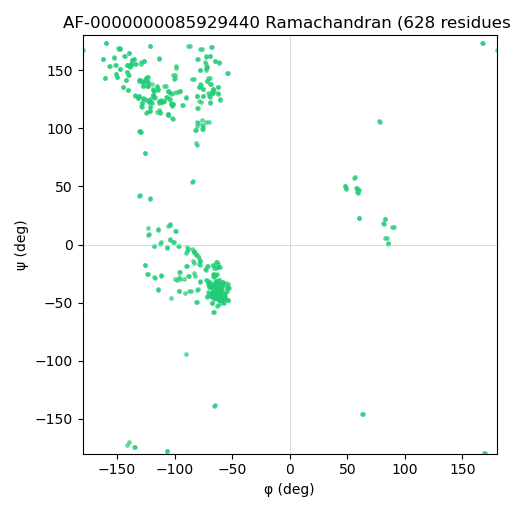40 N N . PHE B 1 276 ? -4.148 -30.5 -9.68 1 98.81 276 PHE B N 1
ATOM 4641 C CA . PHE B 1 276 ? -3.723 -30.797 -11.039 1 98.81 276 PHE B CA 1
ATOM 4642 C C . PHE B 1 276 ? -4.039 -32.25 -11.398 1 98.81 276 PHE B C 1
ATOM 4644 O O . PHE B 1 276 ? -4.617 -32.531 -12.453 1 98.81 276 PHE B O 1
ATOM 4651 N N . ILE B 1 277 ? -3.711 -33.188 -10.523 1 98.56 277 ILE B N 1
ATOM 4652 C CA . ILE B 1 277 ? -3.961 -34.594 -10.719 1 98.56 277 ILE B CA 1
ATOM 4653 C C . ILE B 1 277 ? -5.457 -34.844 -10.883 1 98.56 277 ILE B C 1
ATOM 4655 O O . ILE B 1 277 ? -5.879 -35.594 -11.781 1 98.56 277 ILE B O 1
ATOM 4659 N N . ASP B 1 278 ? -6.195 -34.188 -10.078 1 98.44 278 ASP B N 1
ATOM 4660 C CA . ASP B 1 278 ? -7.645 -34.312 -10.148 1 98.44 278 ASP B CA 1
ATOM 4661 C C . ASP B 1 278 ? -8.188 -33.812 -11.484 1 98.44 278 ASP B C 1
ATOM 4663 O O . ASP B 1 278 ? -9.078 -34.438 -12.07 1 98.44 278 ASP B O 1
ATOM 4667 N N . CYS B 1 279 ? -7.68 -32.75 -11.961 1 98.56 279 CYS B N 1
ATOM 4668 C CA . CYS B 1 279 ? -8.109 -32.156 -13.234 1 98.56 279 CYS B CA 1
ATOM 4669 C C . CYS B 1 279 ? -7.75 -33.094 -14.391 1 98.56 279 CYS B C 1
ATOM 4671 O O . CYS B 1 279 ? -8.539 -33.25 -15.328 1 98.56 279 CYS B O 1
ATOM 4673 N N . VAL B 1 280 ? -6.578 -33.688 -14.312 1 98.44 280 VAL B N 1
ATOM 4674 C CA . VAL B 1 280 ? -6.141 -34.594 -15.367 1 98.44 280 VAL B CA 1
ATOM 4675 C C . VAL B 1 280 ? -7.02 -35.844 -15.359 1 98.44 280 VAL B C 1
ATOM 4677 O O . VAL B 1 280 ? -7.441 -36.312 -16.422 1 98.44 280 VAL B O 1
ATOM 4680 N N . THR B 1 281 ? -7.336 -36.344 -14.203 1 97.69 281 THR B N 1
ATOM 4681 C CA . THR B 1 281 ? -8.086 -37.594 -14.039 1 97.69 281 THR B CA 1
ATOM 4682 C C . THR B 1 281 ? -9.539 -37.406 -14.469 1 97.69 281 THR B C 1
ATOM 4684 O O . THR B 1 281 ? -10.125 -38.312 -15.086 1 97.69 281 THR B O 1
ATOM 4687 N N . ASN B 1 282 ? -10.102 -36.25 -14.203 1 97.31 282 ASN B N 1
ATOM 4688 C CA . ASN B 1 282 ? -11.539 -36.062 -14.383 1 97.31 282 ASN B CA 1
ATOM 4689 C C . ASN B 1 282 ? -11.836 -35.094 -15.539 1 97.31 282 ASN B C 1
ATOM 4691 O O . ASN B 1 282 ? -12.992 -34.75 -15.773 1 97.31 282 ASN B O 1
ATOM 4695 N N . ASP B 1 283 ? -10.867 -34.625 -16.188 1 95.69 283 ASP B N 1
ATOM 4696 C CA . ASP B 1 283 ? -10.992 -33.719 -17.328 1 95.69 283 ASP B CA 1
ATOM 4697 C C . ASP B 1 283 ? -11.727 -32.438 -16.938 1 95.69 283 ASP B C 1
ATOM 4699 O O . ASP B 1 283 ? -12.695 -32.062 -17.578 1 95.69 283 ASP B O 1
ATOM 4703 N N . ASN B 1 284 ? -11.281 -31.891 -15.781 1 96 284 ASN B N 1
ATOM 4704 C CA . ASN B 1 284 ? -11.812 -30.625 -15.305 1 96 284 ASN B CA 1
ATOM 4705 C C . ASN B 1 284 ? -10.891 -29.469 -15.664 1 96 284 ASN B C 1
ATOM 4707 O O . ASN B 1 284 ? -9.695 -29.656 -15.883 1 96 284 ASN B O 1
ATOM 4711 N N . THR B 1 285 ? -11.477 -28.297 -15.789 1 96.94 285 THR B N 1
ATOM 4712 C CA . THR B 1 285 ? -10.688 -27.094 -15.984 1 96.94 285 THR B CA 1
ATOM 4713 C C . THR B 1 285 ? -9.914 -26.734 -14.719 1 96.94 285 THR B C 1
ATOM 4715 O O . THR B 1 285 ? -10.5 -26.656 -13.633 1 96.94 285 THR B O 1
ATOM 4718 N N . PRO B 1 286 ? -8.625 -26.547 -14.898 1 98.44 286 PRO B N 1
ATOM 4719 C CA . PRO B 1 286 ? -7.84 -26.203 -13.711 1 98.44 286 PRO B CA 1
ATOM 4720 C C . PRO B 1 286 ? -8.227 -24.844 -13.117 1 98.44 286 PRO B C 1
ATOM 4722 O O . PRO B 1 286 ? -8.719 -23.969 -13.836 1 98.44 286 PRO B O 1
ATOM 4725 N N . LEU B 1 287 ? -7.914 -24.672 -11.844 1 98 287 LEU B N 1
ATOM 4726 C CA . LEU B 1 287 ? -8.117 -23.406 -11.148 1 98 287 LEU B CA 1
ATOM 4727 C C . LEU B 1 287 ? -7.289 -22.297 -11.789 1 98 287 LEU B C 1
ATOM 4729 O O . LEU B 1 287 ? -7.691 -21.125 -11.781 1 98 287 LEU B O 1
ATOM 4733 N N . ILE B 1 288 ? -6.133 -22.719 -12.352 1 98.5 288 ILE B N 1
ATOM 4734 C CA . ILE B 1 288 ? -5.266 -21.766 -13.031 1 98.5 288 ILE B CA 1
ATOM 4735 C C . ILE B 1 288 ? -4.98 -22.25 -14.453 1 98.5 288 ILE B C 1
ATOM 4737 O O . ILE B 1 288 ? -3.881 -22.734 -14.75 1 98.5 288 ILE B O 1
ATOM 4741 N N . PRO B 1 289 ? -5.887 -22.062 -15.328 1 98.56 289 PRO B N 1
ATOM 4742 C CA . PRO B 1 289 ? -5.664 -22.453 -16.719 1 98.56 289 PRO B CA 1
ATOM 4743 C C . PRO B 1 289 ? -4.59 -21.609 -17.406 1 98.56 289 PRO B C 1
ATOM 4745 O O . PRO B 1 289 ? -4.145 -20.609 -16.844 1 98.56 289 PRO B O 1
ATOM 4748 N N . GLY B 1 290 ? -4.199 -22.016 -18.562 1 98.69 290 GLY B N 1
ATOM 4749 C CA . GLY B 1 290 ? -3.188 -21.312 -19.328 1 98.69 290 GLY B CA 1
ATOM 4750 C C . GLY B 1 290 ? -3.506 -19.844 -19.516 1 98.69 290 GLY B C 1
ATOM 4751 O O . GLY B 1 290 ? -2.617 -18.984 -19.422 1 98.69 290 GLY B O 1
ATOM 4752 N N . GLU B 1 291 ? -4.762 -19.5 -19.703 1 98.38 291 GLU B N 1
ATOM 4753 C CA . GLU B 1 291 ? -5.188 -18.141 -19.969 1 98.38 291 GLU B CA 1
ATOM 4754 C C . GLU B 1 291 ? -4.938 -17.234 -18.75 1 98.38 291 GLU B C 1
ATOM 4756 O O . GLU B 1 291 ? -4.617 -16.062 -18.906 1 98.38 291 GLU B O 1
ATOM 4761 N N . ASP B 1 292 ? -5.16 -17.797 -17.578 1 98.44 292 ASP B N 1
ATOM 4762 C CA . ASP B 1 292 ? -4.871 -17.016 -16.359 1 98.44 292 ASP B CA 1
ATOM 4763 C C . ASP B 1 292 ? -3.373 -16.781 -16.219 1 98.44 292 ASP B C 1
ATOM 4765 O O . ASP B 1 292 ? -2.953 -15.695 -15.797 1 98.44 292 ASP B O 1
ATOM 4769 N N . GLY B 1 293 ? -2.6 -17.844 -16.516 1 98.62 293 GLY B N 1
ATOM 4770 C CA . GLY B 1 293 ? -1.155 -17.672 -16.5 1 98.62 293 GLY B CA 1
ATOM 4771 C C . GLY B 1 293 ? -0.682 -16.609 -17.484 1 98.62 293 GLY B C 1
ATOM 4772 O O . GLY B 1 293 ? 0.193 -15.812 -17.172 1 98.62 293 GLY B O 1
ATOM 4773 N N . LEU B 1 294 ? -1.246 -16.656 -18.672 1 98.56 294 LEU B N 1
ATOM 4774 C CA . LEU B 1 294 ? -0.928 -15.656 -19.688 1 98.56 294 LEU B CA 1
ATOM 4775 C C . LEU B 1 294 ? -1.3 -14.258 -19.219 1 98.56 294 LEU B C 1
ATOM 4777 O O . LEU B 1 294 ? -0.534 -13.312 -19.406 1 98.56 294 LEU B O 1
ATOM 4781 N N . HIS B 1 295 ? -2.457 -14.141 -18.625 1 98.62 295 HIS B N 1
ATOM 4782 C CA . HIS B 1 295 ? -2.912 -12.852 -18.109 1 98.62 295 HIS B CA 1
ATOM 4783 C C . HIS B 1 295 ? -1.923 -12.281 -17.109 1 98.62 295 HIS B C 1
ATOM 4785 O O . HIS B 1 295 ? -1.54 -11.109 -17.203 1 98.62 295 HIS B O 1
ATOM 4791 N N . THR B 1 296 ? -1.549 -13.078 -16.156 1 98.62 296 THR B N 1
ATOM 4792 C CA . THR B 1 296 ? -0.619 -12.641 -15.117 1 98.62 296 THR B CA 1
ATOM 4793 C C . THR B 1 296 ? 0.71 -12.211 -15.734 1 98.62 296 THR B C 1
ATOM 4795 O O . THR B 1 296 ? 1.273 -11.188 -15.352 1 98.62 296 THR B O 1
ATOM 4798 N N . LEU B 1 297 ? 1.201 -13 -16.672 1 98.38 297 LEU B N 1
ATOM 4799 C CA . LEU B 1 297 ? 2.436 -12.656 -17.375 1 98.38 297 LEU B CA 1
ATOM 4800 C C . LEU B 1 297 ? 2.295 -11.32 -18.109 1 98.38 297 LEU B C 1
ATOM 4802 O O . LEU B 1 297 ? 3.182 -10.469 -18.016 1 98.38 297 LEU B O 1
ATOM 4806 N N . LYS B 1 298 ? 1.202 -11.195 -18.828 1 98.5 298 LYS B N 1
ATOM 4807 C CA . LYS B 1 298 ? 0.941 -9.969 -19.562 1 98.5 298 LYS B CA 1
ATOM 4808 C C . LYS B 1 298 ? 0.942 -8.758 -18.641 1 98.5 298 LYS B C 1
ATOM 4810 O O . LYS B 1 298 ? 1.544 -7.727 -18.969 1 98.5 298 LYS B O 1
ATOM 4815 N N . VAL B 1 299 ? 0.284 -8.812 -17.531 1 98.75 299 VAL B N 1
ATOM 4816 C CA . VAL B 1 299 ? 0.215 -7.711 -16.578 1 98.75 299 VAL B CA 1
ATOM 4817 C C . VAL B 1 299 ? 1.616 -7.379 -16.078 1 98.75 299 VAL B C 1
ATOM 4819 O O . VAL B 1 299 ? 1.98 -6.203 -15.961 1 98.75 299 VAL B O 1
ATOM 4822 N N . ALA B 1 300 ? 2.379 -8.406 -15.758 1 98.44 300 ALA B N 1
ATOM 4823 C CA . ALA B 1 300 ? 3.736 -8.188 -15.266 1 98.44 300 ALA B CA 1
ATOM 4824 C C . ALA B 1 300 ? 4.594 -7.48 -16.312 1 98.44 300 ALA B C 1
ATOM 4826 O O . ALA B 1 300 ? 5.344 -6.555 -15.984 1 98.44 300 ALA B O 1
ATOM 4827 N N . ILE B 1 301 ? 4.512 -7.941 -17.547 1 97.94 301 ILE B N 1
ATOM 4828 C CA . ILE B 1 301 ? 5.27 -7.332 -18.625 1 97.94 301 ILE B CA 1
ATOM 4829 C C . ILE B 1 301 ? 4.844 -5.879 -18.812 1 97.94 301 ILE B C 1
ATOM 4831 O O . ILE B 1 301 ? 5.688 -4.996 -18.984 1 97.94 301 ILE B O 1
ATOM 4835 N N . LYS B 1 302 ? 3.568 -5.633 -18.781 1 98.5 302 LYS B N 1
ATOM 4836 C CA . LYS B 1 302 ? 3.055 -4.27 -18.906 1 98.5 302 LYS B CA 1
ATOM 4837 C C . LYS B 1 302 ? 3.467 -3.416 -17.703 1 98.5 302 LYS B C 1
ATOM 4839 O O . LYS B 1 302 ? 3.697 -2.213 -17.844 1 98.5 302 LYS B O 1
ATOM 4844 N N . ALA B 1 303 ? 3.531 -4.004 -16.531 1 98.62 303 ALA B N 1
ATOM 4845 C CA . ALA B 1 303 ? 4.027 -3.289 -15.352 1 98.62 303 ALA B CA 1
ATOM 4846 C C . ALA B 1 303 ? 5.473 -2.844 -15.555 1 98.62 303 ALA B C 1
ATOM 4848 O O . ALA B 1 303 ? 5.836 -1.724 -15.195 1 98.62 303 ALA B O 1
ATOM 4849 N N . LEU B 1 304 ? 6.309 -3.719 -16.109 1 97.81 304 LEU B N 1
ATOM 4850 C CA . LEU B 1 304 ? 7.691 -3.377 -16.422 1 97.81 304 LEU B CA 1
ATOM 4851 C C . LEU B 1 304 ? 7.766 -2.234 -17.422 1 97.81 304 LEU B C 1
ATOM 4853 O O . LEU B 1 304 ? 8.562 -1.306 -17.266 1 97.81 304 LEU B O 1
ATOM 4857 N N . GLU B 1 305 ? 6.945 -2.375 -18.406 1 98 305 GLU B N 1
ATOM 4858 C CA . GLU B 1 305 ? 6.859 -1.301 -19.406 1 98 305 GLU B CA 1
ATOM 4859 C C . GLU B 1 305 ? 6.449 0.016 -18.75 1 98 305 GLU B C 1
ATOM 4861 O O . GLU B 1 305 ? 7.023 1.066 -19.047 1 98 305 GLU B O 1
ATOM 4866 N N . SER B 1 306 ? 5.438 -0.055 -17.906 1 98.19 306 SER B N 1
ATOM 4867 C CA . SER B 1 306 ? 4.949 1.111 -17.188 1 98.19 306 SER B CA 1
ATOM 4868 C C . SER B 1 306 ? 6.055 1.751 -16.359 1 98.19 306 SER B C 1
ATOM 4870 O O . SER B 1 306 ? 6.227 2.973 -16.375 1 98.19 306 SER B O 1
ATOM 4872 N N . ALA B 1 307 ? 6.781 0.958 -15.656 1 97.31 307 ALA B N 1
ATOM 4873 C CA . ALA B 1 307 ? 7.867 1.447 -14.812 1 97.31 307 ALA B CA 1
ATOM 4874 C C . ALA B 1 307 ? 8.945 2.127 -15.648 1 97.31 307 ALA B C 1
ATOM 4876 O O . ALA B 1 307 ? 9.516 3.143 -15.234 1 97.31 307 ALA B O 1
ATOM 4877 N N . LYS B 1 308 ? 9.289 1.557 -16.734 1 96.12 308 LYS B N 1
ATOM 4878 C CA . LYS B 1 308 ? 10.312 2.107 -17.625 1 96.12 308 LYS B CA 1
ATOM 4879 C C . LYS B 1 308 ? 9.875 3.445 -18.203 1 96.12 308 LYS B C 1
ATOM 4881 O O . LYS B 1 308 ? 10.664 4.387 -18.281 1 96.12 308 LYS B O 1
ATOM 4886 N N . LYS B 1 309 ? 8.625 3.504 -18.578 1 95.88 309 LYS B N 1
ATOM 4887 C CA . LYS B 1 309 ? 8.117 4.691 -19.25 1 95.88 309 LYS B CA 1
ATOM 4888 C C . LYS B 1 309 ? 7.582 5.711 -18.25 1 95.88 309 LYS B C 1
ATOM 4890 O O . LYS B 1 309 ? 7.375 6.875 -18.594 1 95.88 309 LYS B O 1
ATOM 4895 N N . ASP B 1 310 ? 7.309 5.234 -17.031 1 95.12 310 ASP B N 1
ATOM 4896 C CA . ASP B 1 310 ? 6.656 6.043 -16 1 95.12 310 ASP B CA 1
ATOM 4897 C C . ASP B 1 310 ? 5.301 6.551 -16.484 1 95.12 310 ASP B C 1
ATOM 4899 O O . ASP B 1 310 ? 5.031 7.754 -16.438 1 95.12 310 ASP B O 1
ATOM 4903 N N . GLU B 1 311 ? 4.539 5.68 -17 1 96.12 311 GLU B N 1
ATOM 4904 C CA . GLU B 1 311 ? 3.199 5.938 -17.516 1 96.12 311 GLU B CA 1
ATOM 4905 C C . GLU B 1 311 ? 2.248 4.789 -17.188 1 96.12 311 GLU B C 1
ATOM 4907 O O . GLU B 1 311 ? 2.688 3.66 -16.953 1 96.12 311 GLU B O 1
ATOM 4912 N N . ILE B 1 312 ? 1.007 5.148 -17.141 1 97.25 312 ILE B N 1
ATOM 4913 C CA . ILE B 1 312 ? -0.002 4.098 -17.062 1 97.25 312 ILE B CA 1
ATOM 4914 C C . ILE B 1 312 ? -0.044 3.32 -18.375 1 97.25 312 ILE B C 1
ATOM 4916 O O . ILE B 1 312 ? 0.036 3.91 -19.469 1 97.25 312 ILE B O 1
ATOM 4920 N N . VAL B 1 313 ? -0.149 2.002 -18.266 1 98 313 VAL B N 1
ATOM 4921 C CA . VAL B 1 313 ? -0.214 1.169 -19.469 1 98 313 VAL B CA 1
ATOM 4922 C C . VAL B 1 313 ? -1.488 0.327 -19.438 1 98 313 VAL B C 1
ATOM 4924 O O . VAL B 1 313 ? -1.843 -0.242 -18.406 1 98 313 VAL B O 1
ATOM 4927 N N . GLU B 1 314 ? -2.154 0.255 -20.562 1 97.19 314 GLU B N 1
ATOM 4928 C CA . GLU B 1 314 ? -3.322 -0.609 -20.703 1 97.19 314 GLU B CA 1
ATOM 4929 C C . GLU B 1 314 ? -2.912 -2.064 -20.906 1 97.19 314 GLU B C 1
ATOM 4931 O O . GLU B 1 314 ? -1.945 -2.35 -21.625 1 97.19 314 GLU B O 1
ATOM 4936 N N . VAL B 1 315 ? -3.523 -3.039 -20.25 1 96 315 VAL B N 1
ATOM 4937 C CA . VAL B 1 315 ? -3.213 -4.457 -20.406 1 96 315 VAL B CA 1
ATOM 4938 C C . VAL B 1 315 ? -4.102 -5.07 -21.484 1 96 315 VAL B C 1
ATOM 4940 O O . VAL B 1 315 ? -3.65 -5.906 -22.266 1 96 315 VAL B O 1
ATOM 4943 N N . ASP B 1 316 ? -5.332 -4.836 -21.953 1 75.19 316 ASP B N 1
ATOM 4944 C CA . ASP B 1 316 ? -6.262 -5.27 -22.984 1 75.19 316 ASP B CA 1
ATOM 4945 C C . ASP B 1 316 ? -7.691 -5.344 -22.453 1 75.19 316 ASP B C 1
ATOM 4947 O O . ASP B 1 316 ? -7.902 -5.664 -21.281 1 75.19 316 ASP B O 1
#

Secondary structure (DSSP, 8-state):
-EEEEEE--SHHHHHHHHHHHHHHHTTSEEEEEEE-SSHHHHHHHHHHHTSEEESSHHHHTTS--SEEEE-S-GGGHHHHHHHHHTTT-EEEEESSS-SSHHHHHHHHHHHHHTT--EEEE-GGGG-HHHHHHHHHHHTTTT-SEEEEEEEEE-PPPTT--S--HIIIIIHHHHHHHHHHHTS---EEEEEEE-SS-TTS---EEEEEEE-GGG-EEEEEEES--SS-EEEEEEEETTEEEEEETTTTEEEEE-SS-EEE-------HHHHHHHHHHHHHHHTPPPSSBHHHHHHHHHHHHHHHHHHHHTS-EE--/-EEEEEE--SHHHHHHHHHHHHHHHTTSEEEEEEE-SSHHHHHHHHHHHTSEEESSHHHHTTS--SEEEE-S-GGGHHHHHHHHHTTT-EEEEESSS-SSHHHHHHHHHHHHHTT--EEEE-GGGG-HHHHHHHHHHHTTTT-SEEEEEEEEE-PPPTT--S--HIIIIIHHHHHHHHHHHTS---EEEEEEE-SS-TTS---EEEEEEE-GGG-EEEEEEES--SS-EEEEEEEESS-EEEEETTTTEEEEE-SS-EEE-------HHHHHHHHHHHHHHHTPPPSSBHHHHHHHHHHHHHHHHHHHHTS-EE--

Radius of gyration: 28.98 Å; Cα contacts (8 Å, |Δi|>4): 1518; chains: 2; bounding box: 48×89×63 Å

Organism: NCBI:txid2866384

Foldseek 3Di:
DFEEEEEACDDVSLVVLVLVLVCVVVVLYHYAAYEDCPQVSRVVSCVVSVHYYDNDVLVVLPDDGQEYEYDDPQQCLLVSLLSNLVVLHAYEYEPLNHPDLVSLVNSQVSNVVSVHAYFYPLLLCLLQLLVVLLVCVVVCVQPAWAEKEKEWEAADDPPDADDACCRVPVLSVQLSVCLSNVWFFFKKAKAFADDPHPNGHTFWMWMKTATPPNHIYIYTYGNPDHHTFTWMWIHGPAWIWIAGRVVSWIWIDGPPDIDTDDGDGDRSSSSQVVQSSVCSVPVHHGSGGSVSSSRSVLNSVQNVVNNVVVHMDTSD/DFEEEEEACDDVSLVVLVLVLVCVVVVLYHYAAYEDCPQVSRVVSCVVSVHYYDNDVLVVLPDDGQEYEYDDPQQCLLVSLLSNLVVLHAYEYEPLNHPDLVSLVNSQVSNVVSVHAYFYPLLLCLLQLLVVLLVCVVVCVQPAWAEKEKEWEAADDPPDADDACCRVPVLSVQLSVCLSNVWFFFKKAKAFADDPHPNRHTFWMWMKTATPPNHIYIYGYGNPDHHTFTWMWIHGPFWIWIAGRVVSWIWIDGPPDIDTDDGDGDRSSSSQVVQSSVCSVPVHHGSGGSVSSSRSVLNSVQNVVNNVVVHMDTSD